Protein AF-A0A8S3TWX4-F1 (afdb_monomer_lite)

Secondary structure (DSSP, 8-state):
-HHHHHHHHHHHHHHHHS-HHHHHHHHH-TTTTTTTS-TTTHHHHHHHHHHHHHHS-S-S-----S--PPPPPPP--GGGTTSPPPPP---------SHHHHHHHHHHSPPPPTTS-HHHHHHHHTTTSHHHHHHHHHHHTS-SSSHHHHHHHHHHHHHS-GGGTT--HHHHHHHHHHHHH-GGGGS--S------------------SSTTSSSSS-----S---------------------------------PPPPPPPPPP------------------------HHHHHHHHHT-GGGTTS-HHHHHHHHHHHHHHHHHHHHHHHHHHHHHHS--HHHHHHHHHHHHHHHHHHHHHHHHHHHHHTTS-HHHHHHHHHHHHHTHHHHHHHHHHHHHHHHTT----TTS---HHHHHHHHTTS-HHHHHHHHHHHHHTTSS-HHHHHHHHHHHTSTTTT-----PPPHHHHHHHHHHHHHHHHHHHHH---HHHHHHHHHHHHHHHHH-------GGGHHHHHHHHTTTS-HHHHHHHHHHHHHHHHHHHHTT-GGGHHHHHHHHHHHHHHHHHHHHHHHH---------

Structure (mmCIF, N/CA/C/O backbone):
data_AF-A0A8S3TWX4-F1
#
_entry.id   AF-A0A8S3TWX4-F1
#
loop_
_atom_site.group_PDB
_atom_site.id
_atom_site.type_symbol
_atom_site.label_atom_id
_atom_site.label_alt_id
_atom_site.label_comp_id
_atom_site.label_asym_id
_atom_site.label_entity_id
_atom_site.label_seq_id
_atom_site.pdbx_PDB_ins_code
_atom_site.Cartn_x
_atom_site.Cartn_y
_atom_site.Cartn_z
_atom_site.occupancy
_atom_site.B_iso_or_equiv
_atom_site.auth_seq_id
_atom_site.auth_comp_id
_atom_site.auth_asym_id
_atom_site.auth_atom_id
_atom_site.pdbx_PDB_model_num
ATOM 1 N N . MET A 1 1 ? 26.921 -7.454 -1.285 1.00 64.31 1 MET A N 1
ATOM 2 C CA . MET A 1 1 ? 25.945 -7.709 -2.369 1.00 64.31 1 MET A CA 1
ATOM 3 C C . MET A 1 1 ? 26.115 -9.098 -2.990 1.00 64.31 1 MET A C 1
ATOM 5 O O . MET A 1 1 ? 25.226 -9.909 -2.801 1.00 64.31 1 MET A O 1
ATOM 9 N N . ILE A 1 2 ? 27.253 -9.434 -3.618 1.00 76.00 2 ILE A N 1
ATOM 10 C CA . ILE A 1 2 ? 27.456 -10.735 -4.304 1.00 76.00 2 ILE A CA 1
ATOM 11 C C . ILE A 1 2 ? 27.263 -11.955 -3.381 1.00 76.00 2 ILE A C 1
ATOM 13 O O . ILE A 1 2 ? 26.560 -12.885 -3.750 1.00 76.00 2 ILE A O 1
ATOM 17 N N . LYS A 1 3 ? 27.804 -11.935 -2.152 1.00 79.62 3 LYS A N 1
ATOM 18 C CA . LYS A 1 3 ? 27.608 -13.030 -1.176 1.00 79.62 3 LYS A CA 1
ATOM 19 C C . LYS A 1 3 ? 26.137 -13.237 -0.788 1.00 79.62 3 LYS A C 1
ATOM 21 O O . LYS A 1 3 ? 25.686 -14.365 -0.680 1.00 79.62 3 LYS A O 1
ATOM 26 N N . SER A 1 4 ? 25.390 -12.144 -0.623 1.00 77.25 4 SER A N 1
ATOM 27 C CA . SER A 1 4 ? 23.958 -12.186 -0.295 1.00 77.25 4 SER A CA 1
ATOM 28 C C . SER A 1 4 ? 23.115 -12.637 -1.491 1.00 77.25 4 SER A C 1
ATOM 30 O O . SER A 1 4 ? 22.175 -13.402 -1.311 1.00 77.25 4 SER A O 1
ATOM 32 N N . LEU A 1 5 ? 23.491 -12.238 -2.713 1.00 79.31 5 LEU A N 1
ATOM 33 C CA . LEU A 1 5 ? 22.864 -12.734 -3.938 1.00 79.31 5 LEU A CA 1
ATOM 34 C C . LEU A 1 5 ? 23.096 -14.239 -4.106 1.00 79.31 5 LEU A C 1
ATOM 36 O O . LEU A 1 5 ? 22.142 -14.959 -4.365 1.00 79.31 5 LEU A O 1
ATOM 40 N N . LYS A 1 6 ? 24.332 -14.707 -3.898 1.00 83.31 6 LYS A N 1
ATOM 41 C CA . LYS A 1 6 ? 24.676 -16.132 -3.932 1.00 83.31 6 LYS A CA 1
ATOM 42 C C . LYS A 1 6 ? 23.846 -16.925 -2.916 1.00 83.31 6 LYS A C 1
ATOM 44 O O . LYS A 1 6 ? 23.129 -17.828 -3.325 1.00 83.31 6 LYS A O 1
ATOM 49 N N . SER A 1 7 ? 23.833 -16.497 -1.649 1.00 85.00 7 SER A N 1
ATOM 50 C CA . SER A 1 7 ? 23.027 -17.131 -0.591 1.00 85.00 7 SER A CA 1
ATOM 51 C C . SER A 1 7 ? 21.537 -17.164 -0.944 1.00 85.00 7 SER A C 1
ATOM 53 O O . SER A 1 7 ? 20.891 -18.192 -0.811 1.00 85.00 7 SER A O 1
ATOM 55 N N . SER A 1 8 ? 20.983 -16.063 -1.466 1.00 84.75 8 SER A N 1
ATOM 56 C CA . SER A 1 8 ? 19.566 -16.007 -1.842 1.00 84.75 8 SER A CA 1
ATOM 57 C C . SER A 1 8 ? 19.223 -16.859 -3.067 1.00 84.75 8 SER A C 1
ATOM 59 O O . SER A 1 8 ? 18.065 -17.253 -3.205 1.00 84.75 8 SER A O 1
ATOM 61 N N . VAL A 1 9 ? 20.164 -17.068 -3.990 1.00 82.56 9 VAL A N 1
ATOM 62 C CA . VAL A 1 9 ? 19.986 -17.948 -5.153 1.00 82.56 9 VAL A CA 1
ATOM 63 C C . VAL A 1 9 ? 20.041 -19.402 -4.701 1.00 82.56 9 VAL A C 1
ATOM 65 O O . VAL A 1 9 ? 19.140 -20.162 -5.042 1.00 82.56 9 VAL A O 1
ATOM 68 N N . GLU A 1 10 ? 21.028 -19.758 -3.881 1.00 82.44 10 GLU A N 1
ATOM 69 C CA . GLU A 1 10 ? 21.164 -21.097 -3.303 1.00 82.44 10 GLU A CA 1
ATOM 70 C C . GLU A 1 10 ? 19.927 -21.451 -2.460 1.00 82.44 10 GLU A C 1
ATOM 72 O O . GLU A 1 10 ? 19.256 -22.430 -2.752 1.00 82.44 10 GLU A O 1
ATOM 77 N N . GLU A 1 11 ? 19.508 -20.605 -1.516 1.00 83.94 11 GLU A N 1
ATOM 78 C CA . GLU A 1 11 ? 18.344 -20.890 -0.659 1.00 83.94 11 GLU A CA 1
ATOM 79 C C . GLU A 1 11 ? 17.022 -21.053 -1.425 1.00 83.94 11 GLU A C 1
ATOM 81 O O . GLU A 1 11 ? 16.169 -21.843 -1.025 1.00 83.94 11 GLU A O 1
ATOM 86 N N . ARG A 1 12 ? 16.805 -20.283 -2.500 1.00 82.38 12 ARG A N 1
ATOM 87 C CA . ARG A 1 12 ? 15.494 -20.234 -3.176 1.00 82.38 12 ARG A CA 1
ATOM 88 C C . ARG A 1 12 ? 15.398 -21.117 -4.407 1.00 82.38 12 ARG A C 1
ATOM 90 O O . ARG A 1 12 ? 14.287 -21.522 -4.751 1.00 82.38 12 ARG A O 1
ATOM 97 N N . LEU A 1 13 ? 16.512 -21.337 -5.107 1.00 80.44 13 LEU A N 1
ATOM 98 C CA . LEU A 1 13 ? 16.521 -22.031 -6.393 1.00 80.44 13 LEU A CA 1
ATOM 99 C C . LEU A 1 13 ? 17.113 -23.437 -6.322 1.00 80.44 13 LEU A C 1
ATOM 101 O O . LEU A 1 13 ? 16.770 -24.251 -7.175 1.00 80.44 13 LEU A O 1
ATOM 105 N N . PHE A 1 14 ? 17.932 -23.750 -5.313 1.00 80.75 14 PHE A N 1
ATOM 106 C CA . PHE A 1 14 ? 18.550 -25.073 -5.193 1.00 80.75 14 PHE A CA 1
ATOM 107 C C . PHE A 1 14 ? 17.511 -26.195 -5.059 1.00 80.75 14 PHE A C 1
ATOM 109 O O . PHE A 1 14 ? 17.662 -27.239 -5.679 1.00 80.75 14 PHE A O 1
ATOM 116 N N . GLN A 1 15 ? 16.385 -25.935 -4.382 1.00 78.88 15 GLN A N 1
ATOM 117 C CA . GLN A 1 15 ? 15.264 -26.884 -4.289 1.00 78.88 15 GLN A CA 1
ATOM 118 C C . GLN A 1 15 ? 14.713 -27.338 -5.656 1.00 78.88 15 GLN A C 1
ATOM 120 O O . GLN A 1 15 ? 14.184 -28.436 -5.763 1.00 78.88 15 GLN A O 1
ATOM 125 N N . PHE A 1 16 ? 14.833 -26.518 -6.710 1.00 79.19 16 PHE A N 1
ATOM 126 C CA . PHE A 1 16 ? 14.371 -26.887 -8.055 1.00 79.19 16 PHE A CA 1
ATOM 127 C C . PHE A 1 16 ? 15.383 -27.750 -8.809 1.00 79.19 16 PHE A C 1
ATOM 129 O O . PHE A 1 16 ? 15.017 -28.388 -9.790 1.00 79.19 16 PHE A O 1
ATOM 136 N N . VAL A 1 17 ? 16.647 -27.763 -8.375 1.00 75.00 17 VAL A N 1
ATOM 137 C CA . VAL A 1 17 ? 17.697 -28.614 -8.954 1.00 75.00 17 VAL A CA 1
ATOM 138 C C . VAL A 1 17 ? 17.513 -30.068 -8.513 1.00 75.00 17 VAL A C 1
ATOM 140 O O . VAL A 1 17 ? 17.861 -30.975 -9.259 1.00 75.00 17 VAL A O 1
ATOM 143 N N . GLU A 1 18 ? 16.921 -30.288 -7.337 1.00 78.94 18 GLU A N 1
ATOM 144 C CA . GLU A 1 18 ? 16.629 -31.620 -6.787 1.00 78.94 18 GLU A CA 1
ATOM 145 C C . GLU A 1 18 ? 15.217 -32.125 -7.131 1.00 78.94 18 GLU A C 1
ATOM 147 O O . GLU A 1 18 ? 14.910 -33.302 -6.939 1.00 78.94 18 GLU A O 1
ATOM 152 N N . ASP A 1 19 ? 14.343 -31.255 -7.642 1.00 86.75 19 ASP A N 1
ATOM 153 C CA . ASP A 1 19 ? 12.970 -31.621 -7.971 1.00 86.75 19 ASP A CA 1
ATOM 154 C C . ASP A 1 19 ? 12.905 -32.440 -9.269 1.00 86.75 19 ASP A C 1
ATOM 156 O O . ASP A 1 19 ? 13.301 -32.008 -10.357 1.00 86.75 19 ASP A O 1
ATOM 160 N N . GLU A 1 20 ? 12.338 -33.639 -9.147 1.00 88.62 20 GLU A N 1
ATOM 161 C CA . GLU A 1 20 ? 12.202 -34.613 -10.223 1.00 88.62 20 GLU A CA 1
ATOM 162 C C . GLU A 1 20 ? 11.539 -34.045 -11.490 1.00 88.62 20 GLU A C 1
ATOM 164 O O . GLU A 1 20 ? 11.981 -34.343 -12.603 1.00 88.62 20 GLU A O 1
ATOM 169 N N . ALA A 1 21 ? 10.491 -33.227 -11.360 1.00 88.62 21 ALA A N 1
ATOM 170 C CA . ALA A 1 21 ? 9.773 -32.708 -12.518 1.00 88.62 21 ALA A CA 1
ATOM 171 C C . ALA A 1 21 ? 10.633 -31.728 -13.322 1.00 88.62 21 ALA A C 1
ATOM 173 O O . ALA A 1 21 ? 10.585 -31.739 -14.555 1.00 88.62 21 ALA A O 1
ATOM 174 N N . TYR A 1 22 ? 11.447 -30.921 -12.639 1.00 88.38 22 TYR A N 1
ATOM 175 C CA . TYR A 1 22 ? 12.374 -29.988 -13.276 1.00 88.38 22 TYR A CA 1
ATOM 176 C C . TYR A 1 22 ? 13.568 -30.708 -13.906 1.00 88.38 22 TYR A C 1
ATOM 178 O O . TYR A 1 22 ? 13.949 -30.358 -15.028 1.00 88.38 22 TYR A O 1
ATOM 186 N N . ILE A 1 23 ? 14.106 -31.739 -13.246 1.00 88.56 23 ILE A N 1
ATOM 187 C CA . ILE A 1 23 ? 15.168 -32.595 -13.798 1.00 88.56 23 ILE A CA 1
ATOM 188 C C . ILE A 1 23 ? 14.680 -33.258 -15.092 1.00 88.56 23 ILE A C 1
ATOM 190 O O . ILE A 1 23 ? 15.333 -33.151 -16.133 1.00 88.56 23 ILE A O 1
ATOM 194 N N . LEU A 1 24 ? 13.504 -33.892 -15.060 1.00 89.94 24 LEU A N 1
ATOM 195 C CA . LEU A 1 24 ? 12.928 -34.579 -16.218 1.00 89.94 24 LEU A CA 1
ATOM 196 C C . LEU A 1 24 ? 12.594 -33.604 -17.346 1.00 89.94 24 LEU A C 1
ATOM 198 O O . LEU A 1 24 ? 12.951 -33.871 -18.490 1.00 89.94 24 LEU A O 1
ATOM 202 N N . ALA A 1 25 ? 11.964 -32.464 -17.052 1.00 91.12 25 ALA A N 1
ATOM 203 C CA . ALA A 1 25 ? 11.643 -31.466 -18.071 1.00 91.12 25 ALA A CA 1
ATOM 204 C C . ALA A 1 25 ? 12.907 -30.894 -18.737 1.00 91.12 25 ALA A C 1
ATOM 206 O O . ALA A 1 25 ? 12.951 -30.774 -19.960 1.00 91.12 25 ALA A O 1
ATOM 207 N N . SER A 1 26 ? 13.949 -30.595 -17.957 1.00 89.56 26 SER A N 1
ATOM 208 C CA . SER A 1 26 ? 15.211 -30.048 -18.476 1.00 89.56 26 SER A CA 1
ATOM 209 C C . SER A 1 26 ? 15.987 -31.081 -19.297 1.00 89.56 26 SER A C 1
ATOM 211 O O . SER A 1 26 ? 16.529 -30.749 -20.351 1.00 89.56 26 SER A O 1
ATOM 213 N N . PHE A 1 27 ? 15.995 -32.345 -18.859 1.00 90.50 27 PHE A N 1
ATOM 214 C CA . PHE A 1 27 ? 16.607 -33.452 -19.596 1.00 90.50 27 PHE A CA 1
ATOM 215 C C . PHE A 1 27 ? 15.883 -33.755 -20.911 1.00 90.50 27 PHE A C 1
ATOM 217 O O . PHE A 1 27 ? 16.516 -33.926 -21.957 1.00 90.50 27 PHE A O 1
ATOM 224 N N . LEU A 1 28 ? 14.551 -33.824 -20.867 1.00 92.31 28 LEU A N 1
ATOM 225 C CA . LEU A 1 28 ? 13.703 -34.142 -22.016 1.00 92.31 28 LEU A CA 1
ATOM 226 C C . LEU A 1 28 ? 13.586 -32.971 -22.996 1.00 92.31 28 LEU A C 1
ATOM 228 O O . LEU A 1 28 ? 13.026 -33.143 -24.073 1.00 92.31 28 LEU A O 1
ATOM 232 N N . ASP A 1 29 ? 14.113 -31.790 -22.679 1.00 91.75 29 ASP A N 1
ATOM 233 C CA . ASP A 1 29 ? 14.240 -30.725 -23.662 1.00 91.75 29 ASP A CA 1
ATOM 234 C C . ASP A 1 29 ? 15.458 -30.992 -24.578 1.00 91.75 29 ASP A C 1
ATOM 236 O O . ASP A 1 29 ? 16.610 -30.886 -24.135 1.00 91.75 29 ASP A O 1
ATOM 240 N N . PRO A 1 30 ? 15.247 -31.285 -25.877 1.00 90.06 30 PRO A N 1
ATOM 241 C CA . PRO A 1 30 ? 16.315 -31.589 -26.827 1.00 90.06 30 PRO A CA 1
ATOM 242 C C . PRO A 1 30 ? 17.248 -30.402 -27.092 1.00 90.06 30 PRO A C 1
ATOM 244 O O . PRO A 1 30 ? 18.262 -30.580 -27.767 1.00 90.06 30 PRO A O 1
ATOM 247 N N . ARG A 1 31 ? 16.934 -29.194 -26.607 1.00 88.62 31 ARG A N 1
ATOM 248 C CA . ARG A 1 31 ? 17.830 -28.027 -26.658 1.00 88.62 31 ARG A CA 1
ATOM 249 C C . ARG A 1 31 ? 18.909 -28.078 -25.574 1.00 88.62 31 ARG A C 1
ATOM 251 O O . ARG A 1 31 ? 20.008 -27.557 -25.785 1.00 88.62 31 ARG A O 1
ATOM 258 N N . PHE A 1 32 ? 18.605 -28.703 -24.435 1.00 85.31 32 PHE A N 1
ATOM 259 C CA . PHE A 1 32 ? 19.453 -28.705 -23.244 1.00 85.31 32 PHE A CA 1
ATOM 260 C C . PHE A 1 32 ? 20.075 -30.075 -22.968 1.00 85.31 32 PHE A C 1
ATOM 262 O O . PHE A 1 32 ? 21.293 -30.153 -22.804 1.00 85.31 32 PHE A O 1
ATOM 269 N N . LYS A 1 33 ? 19.278 -31.150 -22.950 1.00 87.44 33 LYS A N 1
ATOM 270 C CA . LYS A 1 33 ? 19.715 -32.509 -22.580 1.00 87.44 33 LYS A CA 1
ATOM 271 C C . LYS A 1 33 ? 20.431 -32.527 -21.228 1.00 87.44 33 LYS A C 1
ATOM 273 O O . LYS A 1 33 ? 19.793 -32.333 -20.206 1.00 87.44 33 LYS A O 1
ATOM 278 N N . THR A 1 34 ? 21.749 -32.709 -21.208 1.00 83.12 34 THR A N 1
ATOM 279 C CA . THR A 1 34 ? 22.588 -32.670 -19.999 1.00 83.12 34 THR A CA 1
ATOM 280 C C . THR A 1 34 ? 23.433 -31.395 -19.888 1.00 83.12 34 THR A C 1
ATOM 282 O O . THR A 1 34 ? 24.119 -31.216 -18.890 1.00 83.12 34 THR A O 1
ATOM 285 N N . ARG A 1 35 ? 23.369 -30.464 -20.859 1.00 79.81 35 ARG A N 1
ATOM 286 C CA . ARG A 1 35 ? 24.205 -29.237 -20.907 1.00 79.81 35 ARG A CA 1
ATOM 287 C C . ARG A 1 35 ? 23.949 -28.251 -19.766 1.00 79.81 35 ARG A C 1
ATOM 289 O O . ARG A 1 35 ? 24.714 -27.307 -19.607 1.00 79.81 35 ARG A O 1
ATOM 296 N N . TRP A 1 36 ? 22.844 -28.409 -19.048 1.00 78.44 36 TRP A N 1
ATOM 297 C CA . TRP A 1 36 ? 22.476 -27.562 -17.916 1.00 78.44 36 TRP A CA 1
ATOM 298 C C . TRP A 1 36 ? 23.090 -28.037 -16.591 1.00 78.44 36 TRP A C 1
ATOM 300 O O . TRP A 1 36 ? 23.034 -27.298 -15.615 1.00 78.44 36 TRP A O 1
ATOM 310 N N . CYS A 1 37 ? 23.654 -29.248 -16.555 1.00 71.50 37 CYS A N 1
ATOM 311 C CA . CYS A 1 37 ? 24.110 -29.924 -15.347 1.00 71.50 37 CYS A CA 1
ATOM 312 C C . CYS A 1 37 ? 25.647 -29.984 -15.298 1.00 71.50 37 CYS A C 1
ATOM 314 O O . CYS A 1 37 ? 26.298 -30.167 -16.330 1.00 71.50 37 CYS A O 1
ATOM 316 N N . GLU A 1 38 ? 26.235 -29.828 -14.111 1.00 68.94 38 GLU A N 1
ATOM 317 C CA . GLU A 1 38 ? 27.675 -30.016 -13.904 1.00 68.94 38 GLU A CA 1
ATOM 318 C C . GLU A 1 38 ? 28.035 -31.510 -13.943 1.00 68.94 38 GLU A C 1
ATOM 320 O O . GLU A 1 38 ? 27.224 -32.360 -13.579 1.00 68.94 38 GLU A O 1
ATOM 325 N N . THR A 1 39 ? 29.259 -31.849 -14.364 1.00 64.44 39 THR A N 1
ATOM 326 C CA . THR A 1 39 ? 29.692 -33.239 -14.619 1.00 64.44 39 THR A CA 1
ATOM 327 C C . THR A 1 39 ? 29.424 -34.198 -13.451 1.00 64.44 39 THR A C 1
ATOM 329 O O . THR A 1 39 ? 29.105 -35.359 -13.683 1.00 64.44 39 THR A O 1
ATOM 332 N N . GLU A 1 40 ? 29.502 -33.719 -12.207 1.00 64.38 40 GLU A N 1
ATOM 333 C CA . GLU A 1 40 ? 29.302 -34.515 -10.985 1.00 64.38 40 GLU A CA 1
ATOM 334 C C . GLU A 1 40 ? 27.826 -34.857 -10.696 1.00 64.38 40 GLU A C 1
ATOM 336 O O . GLU A 1 40 ? 27.537 -35.812 -9.977 1.00 64.38 40 GLU A O 1
ATOM 341 N N . GLN A 1 41 ? 26.879 -34.109 -11.268 1.00 70.50 41 GLN A N 1
ATOM 342 C CA . GLN A 1 41 ? 25.436 -34.256 -11.032 1.00 70.50 41 GLN A CA 1
ATOM 343 C C . GLN A 1 41 ? 24.711 -34.997 -12.170 1.00 70.50 41 GLN A C 1
ATOM 345 O O . GLN A 1 41 ? 23.561 -35.422 -12.010 1.00 70.50 41 GLN A O 1
ATOM 350 N N . ILE A 1 42 ? 25.381 -35.198 -13.311 1.00 77.25 42 ILE A N 1
ATOM 351 C CA . ILE A 1 42 ? 24.811 -35.874 -14.486 1.00 77.25 42 ILE A CA 1
ATOM 352 C C . ILE A 1 42 ? 24.362 -37.296 -14.133 1.00 77.25 42 ILE A C 1
ATOM 354 O O . ILE A 1 42 ? 23.261 -37.692 -14.512 1.00 77.25 42 ILE A O 1
ATOM 358 N N . ASP A 1 43 ? 25.157 -38.047 -13.369 1.00 77.88 43 ASP A N 1
ATOM 359 C CA . ASP A 1 43 ? 24.833 -39.434 -13.013 1.00 77.88 43 ASP A CA 1
ATOM 360 C C . ASP A 1 43 ? 23.557 -39.543 -12.167 1.00 77.88 43 ASP A C 1
ATOM 362 O O . ASP A 1 43 ? 22.741 -40.443 -12.382 1.00 77.88 43 ASP A O 1
ATOM 366 N N . GLN A 1 44 ? 23.339 -38.589 -11.257 1.00 79.75 44 GLN A N 1
ATOM 367 C CA . GLN A 1 44 ? 22.122 -38.517 -10.446 1.00 79.75 44 GLN A CA 1
ATOM 368 C C . GLN A 1 44 ? 20.901 -38.199 -11.318 1.00 79.75 44 GLN A C 1
ATOM 370 O O . GLN A 1 44 ? 19.876 -38.875 -11.221 1.00 79.75 44 GLN A O 1
ATOM 375 N N . CYS A 1 45 ? 21.029 -37.240 -12.240 1.00 81.12 45 CYS A N 1
ATOM 376 C CA . CYS A 1 45 ?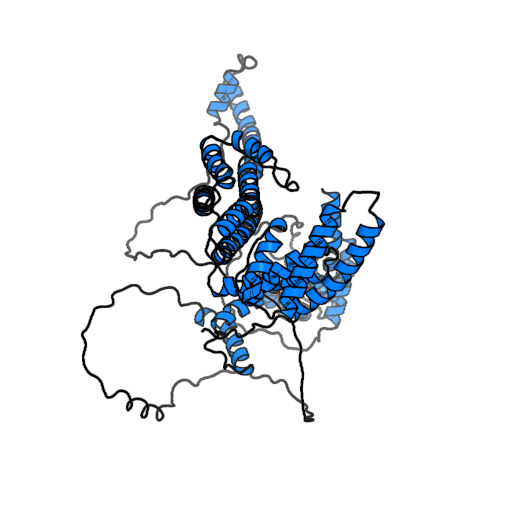 19.961 -36.896 -13.180 1.00 81.12 45 CYS A CA 1
ATOM 377 C C . CYS A 1 45 ? 19.601 -38.080 -14.091 1.00 81.12 45 CYS A C 1
ATOM 379 O O . CYS A 1 45 ? 18.425 -38.384 -14.298 1.00 81.12 45 CYS A O 1
ATOM 381 N N . LEU A 1 46 ? 20.609 -38.787 -14.611 1.00 83.25 46 LEU A N 1
ATOM 382 C CA . LEU A 1 46 ? 20.407 -39.972 -15.444 1.00 83.25 46 LEU A CA 1
ATOM 383 C C . LEU A 1 46 ? 19.749 -41.115 -14.663 1.00 83.25 46 LEU A C 1
ATOM 385 O O . LEU A 1 46 ? 18.951 -41.850 -15.243 1.00 83.25 46 LEU A O 1
ATOM 389 N N . ALA A 1 47 ? 20.042 -41.268 -13.370 1.00 84.94 47 ALA A N 1
ATOM 390 C CA . ALA A 1 47 ? 19.386 -42.263 -12.526 1.00 84.94 47 ALA A CA 1
ATOM 391 C C . ALA A 1 47 ? 17.878 -41.988 -12.384 1.00 84.94 47 ALA A C 1
ATOM 393 O O . ALA A 1 47 ? 17.082 -42.904 -12.594 1.00 84.94 47 ALA A O 1
ATOM 394 N N . VAL A 1 48 ? 17.485 -40.733 -12.129 1.00 87.00 48 VAL A N 1
ATOM 395 C CA . VAL A 1 48 ? 16.069 -40.311 -12.049 1.00 87.00 48 VAL A CA 1
ATOM 396 C C . VAL A 1 48 ? 15.341 -40.567 -13.373 1.00 87.00 48 VAL A C 1
ATOM 398 O O . VAL A 1 48 ? 14.259 -41.156 -13.399 1.00 87.00 48 VAL A O 1
ATOM 401 N N . VAL A 1 49 ? 15.959 -40.196 -14.500 1.00 85.94 49 VAL A N 1
ATOM 402 C CA . VAL A 1 49 ? 15.382 -40.430 -15.834 1.00 85.94 49 VAL A CA 1
ATOM 403 C C . VAL A 1 49 ? 15.216 -41.925 -16.108 1.00 85.94 49 VAL A C 1
ATOM 405 O O . VAL A 1 49 ? 14.156 -42.340 -16.578 1.00 85.94 49 VAL A O 1
ATOM 408 N N . LYS A 1 50 ? 16.232 -42.746 -15.814 1.00 87.31 50 LYS A N 1
ATOM 409 C CA . LYS A 1 50 ? 16.180 -44.204 -16.020 1.00 87.31 50 LYS A CA 1
ATOM 410 C C . LYS A 1 50 ? 15.094 -44.861 -15.178 1.00 87.31 50 LYS A C 1
ATOM 412 O O . LYS A 1 50 ? 14.372 -45.710 -15.704 1.00 87.31 50 LYS A O 1
ATOM 417 N N . ASP A 1 51 ? 14.965 -44.463 -13.914 1.00 88.38 51 ASP A N 1
ATOM 418 C CA . ASP A 1 51 ? 13.909 -44.959 -13.033 1.00 88.38 51 ASP A CA 1
ATOM 419 C C . ASP A 1 51 ? 12.528 -44.664 -13.633 1.00 88.38 51 ASP A C 1
ATOM 421 O O . ASP A 1 51 ? 11.744 -45.589 -13.872 1.00 88.38 51 ASP A O 1
ATOM 425 N N . LYS A 1 52 ? 12.269 -43.415 -14.036 1.00 88.56 52 LYS A N 1
ATOM 426 C CA . LYS A 1 52 ? 10.996 -43.056 -14.678 1.00 88.56 52 LYS A CA 1
ATOM 427 C C . LYS A 1 52 ? 10.761 -43.743 -16.009 1.00 88.56 52 LYS A C 1
ATOM 429 O O . LYS A 1 52 ? 9.641 -44.169 -16.278 1.00 88.56 52 LYS A O 1
ATOM 434 N N . LEU A 1 53 ? 11.793 -43.906 -16.828 1.00 85.81 53 LEU A N 1
ATOM 435 C CA . LEU A 1 53 ? 11.689 -44.574 -18.125 1.00 85.81 53 LEU A CA 1
ATOM 436 C C . LEU A 1 53 ? 11.377 -46.074 -17.983 1.00 85.81 53 LEU A C 1
ATOM 438 O O . LEU A 1 53 ? 10.711 -46.655 -18.846 1.00 85.81 53 LEU A O 1
ATOM 442 N N . SER A 1 54 ? 11.818 -46.699 -16.887 1.00 84.75 54 SER A N 1
ATOM 443 C CA . SER A 1 54 ? 11.504 -48.096 -16.565 1.00 84.75 54 SER A CA 1
ATOM 444 C C . SER A 1 54 ? 10.030 -48.305 -16.196 1.00 84.75 54 SER A C 1
ATOM 446 O O . SER A 1 54 ? 9.471 -49.365 -16.476 1.00 84.75 54 SER A O 1
ATOM 448 N N . GLN A 1 55 ? 9.387 -47.270 -15.648 1.00 85.00 55 GLN A N 1
ATOM 449 C CA . GLN A 1 55 ? 7.980 -47.273 -15.237 1.00 85.00 55 GLN A CA 1
ATOM 450 C C . GLN A 1 55 ? 7.014 -47.021 -16.410 1.00 85.00 55 GLN A C 1
ATOM 452 O O . GLN A 1 55 ? 5.810 -47.237 -16.268 1.00 85.00 55 GLN A O 1
ATOM 457 N N . VAL A 1 56 ? 7.512 -46.597 -17.581 1.00 82.62 56 VAL A N 1
ATOM 458 C CA . VAL A 1 56 ? 6.688 -46.372 -18.781 1.00 82.62 56 VAL A CA 1
ATOM 459 C C . VAL A 1 56 ? 6.397 -47.705 -19.489 1.00 82.62 56 VAL A C 1
ATOM 461 O O . VAL A 1 56 ? 7.329 -48.358 -19.971 1.00 82.62 56 VAL A O 1
ATOM 464 N N . PRO A 1 57 ? 5.120 -48.109 -19.640 1.00 75.44 57 PRO A N 1
ATOM 465 C CA . PRO A 1 57 ? 4.768 -49.340 -20.340 1.00 75.44 57 PRO A CA 1
ATOM 466 C C . PRO A 1 57 ? 5.180 -49.299 -21.819 1.00 75.44 57 PRO A C 1
ATOM 468 O O . PRO A 1 57 ? 4.864 -48.353 -22.547 1.00 75.44 57 PRO A O 1
ATOM 471 N N . THR A 1 58 ? 5.828 -50.371 -22.288 1.00 59.12 58 THR A N 1
ATOM 472 C CA . THR A 1 58 ? 6.252 -50.542 -23.695 1.00 59.12 58 THR A CA 1
ATOM 473 C C . THR A 1 58 ? 5.063 -50.586 -24.665 1.00 59.12 58 THR A C 1
ATOM 475 O O . THR A 1 58 ? 5.204 -50.261 -25.838 1.00 59.12 58 THR A O 1
ATOM 478 N N . SER A 1 59 ? 3.876 -50.962 -24.184 1.00 54.59 59 SER A N 1
ATOM 479 C CA . SER A 1 59 ? 2.677 -51.190 -24.990 1.00 54.59 59 SER A CA 1
ATOM 480 C C . SER A 1 59 ? 1.632 -50.087 -24.791 1.00 54.59 59 SER A C 1
ATOM 482 O O . SER A 1 59 ? 0.778 -50.182 -23.912 1.00 54.59 59 SER A O 1
ATOM 484 N N . SER A 1 60 ? 1.685 -49.043 -25.614 1.00 42.03 60 SER A N 1
ATOM 485 C CA . SER A 1 60 ? 0.498 -48.272 -26.018 1.00 42.03 60 SER A CA 1
ATOM 486 C C . SER A 1 60 ? 0.855 -47.402 -27.220 1.00 42.03 60 SER A C 1
ATOM 488 O O . SER A 1 60 ? 1.952 -46.837 -27.252 1.00 42.03 60 SER A O 1
ATOM 490 N N . GLU A 1 61 ? -0.037 -47.385 -28.211 1.00 44.91 61 GLU A N 1
ATOM 491 C CA . GLU A 1 61 ? 0.125 -46.765 -29.530 1.00 44.91 61 GLU A CA 1
ATOM 492 C C . GL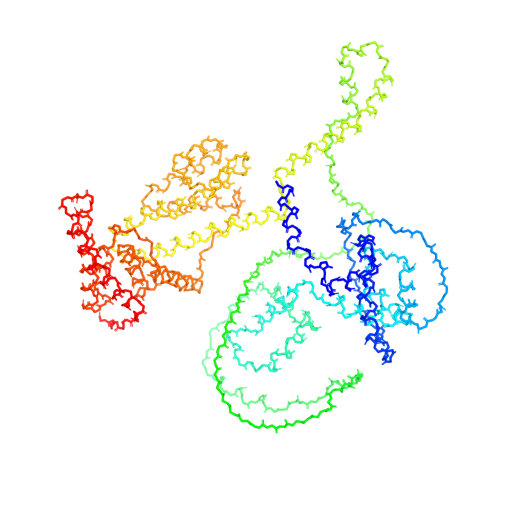U A 1 61 ? 0.663 -45.322 -29.474 1.00 44.91 61 GLU A C 1
ATOM 494 O O . GLU A 1 61 ? 0.389 -44.591 -28.515 1.00 44.91 61 GLU A O 1
ATOM 499 N N . PRO A 1 62 ? 1.441 -44.895 -30.487 1.00 46.88 62 PRO A N 1
ATOM 500 C CA . PRO A 1 62 ? 1.927 -43.526 -30.572 1.00 46.88 62 PRO A CA 1
ATOM 501 C C . PRO A 1 62 ? 0.742 -42.558 -30.740 1.00 46.88 62 PRO A C 1
ATOM 503 O O . PRO A 1 62 ? -0.117 -42.793 -31.590 1.00 46.88 62 PRO A O 1
ATOM 506 N N . PRO A 1 63 ? 0.685 -41.441 -29.994 1.00 44.88 63 PRO A N 1
ATOM 507 C CA . PRO A 1 63 ? -0.298 -40.400 -30.247 1.00 44.88 63 PRO A CA 1
ATOM 508 C C . PRO A 1 63 ? 0.143 -39.627 -31.496 1.00 44.88 63 PRO A C 1
ATOM 510 O O . PRO A 1 63 ? 0.941 -38.696 -31.404 1.00 44.88 63 PRO A O 1
ATOM 513 N N . CYS A 1 64 ? -0.313 -40.031 -32.682 1.00 36.03 64 CYS A N 1
ATOM 514 C CA . CYS A 1 64 ? -0.027 -39.295 -33.913 1.00 36.03 64 CYS A CA 1
ATOM 515 C C . CYS A 1 64 ? -1.311 -39.041 -34.710 1.00 36.03 64 CYS A C 1
ATOM 517 O O . CYS A 1 64 ? -1.670 -39.813 -35.594 1.00 36.03 64 CYS A O 1
ATOM 519 N N . ASP A 1 65 ? -1.980 -37.929 -34.394 1.00 40.38 65 ASP A N 1
ATOM 520 C CA . ASP A 1 65 ? -2.925 -37.279 -35.305 1.00 40.38 65 ASP A CA 1
ATOM 521 C C . ASP A 1 65 ? -2.147 -36.354 -36.254 1.00 40.38 65 ASP A C 1
ATOM 523 O O . ASP A 1 65 ? -1.393 -35.482 -35.818 1.00 40.38 65 ASP A O 1
ATOM 527 N N . GLN A 1 66 ? -2.336 -36.533 -37.564 1.00 40.75 66 GLN A N 1
ATOM 528 C CA . GLN A 1 66 ? -1.555 -35.877 -38.627 1.00 40.75 66 GLN A CA 1
ATOM 529 C C . GLN A 1 66 ? -1.937 -34.414 -38.924 1.00 40.75 66 GLN A C 1
ATOM 531 O O . GLN A 1 66 ? -1.510 -33.868 -39.937 1.00 40.75 66 GLN A O 1
ATOM 536 N N . ASN A 1 67 ? -2.705 -33.737 -38.067 1.00 41.72 67 ASN A N 1
ATOM 537 C CA . ASN A 1 67 ? -3.147 -32.366 -38.333 1.00 41.72 67 ASN A CA 1
ATOM 538 C C . ASN A 1 67 ? -2.770 -31.424 -37.187 1.00 41.72 67 ASN A C 1
ATOM 540 O O . ASN A 1 67 ? -3.441 -31.383 -36.158 1.00 41.72 67 ASN A O 1
ATOM 544 N N . SER A 1 68 ? -1.722 -30.618 -37.389 1.00 39.91 68 SER A N 1
ATOM 545 C CA . SER A 1 68 ? -1.360 -29.515 -36.489 1.00 39.91 68 SER A CA 1
ATOM 546 C C . SER A 1 68 ? -1.388 -28.159 -37.218 1.00 39.91 68 SER A C 1
ATOM 548 O O . SER A 1 68 ? -0.963 -28.061 -38.371 1.00 39.91 68 SER A O 1
ATOM 550 N N . PRO A 1 69 ? -1.909 -27.093 -36.578 1.00 34.78 69 PRO A N 1
ATOM 551 C CA . PRO A 1 69 ? -1.868 -25.739 -37.121 1.00 34.78 69 PRO A CA 1
ATOM 552 C C . PRO A 1 69 ? -0.452 -25.130 -37.020 1.00 34.78 69 PRO A C 1
ATOM 554 O O . PRO A 1 69 ? 0.335 -25.533 -36.162 1.00 34.78 69 PRO A O 1
ATOM 557 N N . PRO A 1 70 ? -0.110 -24.133 -37.862 1.00 33.38 70 PRO A N 1
ATOM 558 C CA . PRO A 1 70 ? 1.246 -23.592 -37.947 1.00 33.38 70 PRO A CA 1
ATOM 559 C C . PRO A 1 70 ? 1.670 -22.863 -36.663 1.00 33.38 70 PRO A C 1
ATOM 561 O O . PRO A 1 70 ? 0.968 -21.981 -36.159 1.00 33.38 70 PRO A O 1
ATOM 564 N N . CYS A 1 71 ? 2.861 -23.201 -36.162 1.00 37.03 71 CYS A N 1
ATOM 565 C CA . CYS A 1 71 ? 3.465 -22.563 -34.995 1.00 37.03 71 CYS A CA 1
ATOM 566 C C . CYS A 1 71 ? 4.025 -21.175 -35.367 1.00 37.03 71 CYS A C 1
ATOM 568 O O . CYS A 1 71 ? 4.700 -21.001 -36.385 1.00 37.03 71 CYS A O 1
ATOM 570 N N . LYS A 1 72 ? 3.728 -20.153 -34.554 1.00 36.59 72 LYS A N 1
ATOM 571 C CA . LYS A 1 72 ? 4.232 -18.785 -34.759 1.00 36.59 72 LYS A CA 1
ATOM 572 C C . LYS A 1 72 ? 5.712 -18.729 -34.376 1.00 36.59 72 LYS A C 1
ATOM 574 O O . LYS A 1 72 ? 6.066 -19.129 -33.274 1.00 36.59 72 LYS A O 1
ATOM 579 N N . ARG A 1 73 ? 6.554 -18.194 -35.271 1.00 37.00 73 ARG A N 1
ATOM 580 C CA . ARG A 1 73 ? 8.003 -18.013 -35.055 1.00 37.00 73 ARG A CA 1
ATOM 581 C C . ARG A 1 73 ? 8.281 -17.331 -33.708 1.00 37.00 73 ARG A C 1
ATOM 583 O O . ARG A 1 73 ? 7.812 -16.213 -33.480 1.00 37.00 73 ARG A O 1
ATOM 590 N N . ALA A 1 74 ? 9.059 -17.993 -32.853 1.00 45.94 74 ALA A N 1
ATOM 591 C CA . ALA A 1 74 ? 9.643 -17.378 -31.670 1.00 45.94 74 ALA A CA 1
ATOM 592 C C . ALA A 1 74 ? 10.677 -16.327 -32.105 1.00 45.94 74 ALA A C 1
ATOM 594 O O . ALA A 1 74 ? 11.406 -16.519 -33.079 1.00 45.94 74 ALA A O 1
ATOM 595 N N . LYS A 1 75 ? 10.697 -15.183 -31.418 1.00 42.91 75 LYS A N 1
ATOM 596 C CA . LYS A 1 75 ? 11.747 -14.173 -31.592 1.00 42.91 75 LYS A CA 1
ATOM 597 C C . LYS A 1 75 ? 13.023 -14.705 -30.932 1.00 42.91 75 LYS A C 1
ATOM 599 O O . LYS A 1 75 ? 12.929 -15.358 -29.901 1.00 42.91 75 LYS A O 1
ATOM 604 N N . ASN A 1 76 ? 14.179 -14.445 -31.542 1.00 43.44 76 ASN A N 1
ATOM 605 C CA . ASN A 1 76 ? 15.484 -14.817 -30.992 1.00 43.44 76 ASN A CA 1
ATOM 606 C C . ASN A 1 76 ? 15.667 -14.175 -29.611 1.00 43.44 76 ASN A C 1
ATOM 608 O O . ASN A 1 76 ? 15.898 -12.970 -29.532 1.00 43.44 76 ASN A O 1
ATOM 612 N N . ASP A 1 77 ? 15.571 -14.979 -28.555 1.00 49.69 77 ASP A N 1
ATOM 613 C CA . ASP A 1 77 ? 15.877 -14.563 -27.192 1.00 49.69 77 ASP A CA 1
ATOM 614 C C . ASP A 1 77 ? 17.298 -15.027 -26.840 1.00 49.69 77 ASP A C 1
ATOM 616 O O . ASP A 1 77 ? 17.582 -16.220 -26.747 1.00 49.69 77 ASP A O 1
ATOM 620 N N . ASP A 1 78 ? 18.187 -14.059 -26.618 1.00 59.31 78 ASP A N 1
ATOM 621 C CA . ASP A 1 78 ? 19.597 -14.210 -26.210 1.00 59.31 78 ASP A CA 1
ATOM 622 C C . ASP A 1 78 ? 19.752 -14.686 -24.743 1.00 59.31 78 ASP A C 1
ATOM 624 O O . ASP A 1 78 ? 20.768 -14.470 -24.091 1.00 59.31 78 ASP A O 1
ATOM 628 N N . LEU A 1 79 ? 18.713 -15.310 -24.173 1.00 60.38 79 LEU A N 1
ATOM 629 C CA . LEU A 1 79 ? 18.640 -15.652 -22.747 1.00 60.38 79 LEU A CA 1
ATOM 630 C C . LEU A 1 79 ? 19.583 -16.804 -22.358 1.00 60.38 79 LEU A C 1
ATOM 632 O O . LEU A 1 79 ? 19.990 -16.897 -21.204 1.00 60.38 79 LEU A O 1
ATOM 636 N N . PHE A 1 80 ? 19.938 -17.671 -23.310 1.00 65.44 80 PHE A N 1
ATOM 637 C CA . PHE A 1 80 ? 20.715 -18.896 -23.073 1.00 65.44 80 PHE A CA 1
ATOM 638 C C . PHE A 1 80 ? 22.083 -18.906 -23.771 1.00 65.44 80 PHE A C 1
ATOM 640 O O . PHE A 1 80 ? 22.679 -19.970 -23.944 1.00 65.44 80 PHE A O 1
ATOM 647 N N . SER A 1 81 ? 22.615 -17.744 -24.164 1.00 63.38 81 SER A N 1
ATOM 648 C CA . SER A 1 81 ? 23.937 -17.639 -24.809 1.00 63.38 81 SER A CA 1
ATOM 649 C C . SER A 1 81 ? 25.108 -18.055 -23.913 1.00 63.38 81 SER A C 1
ATOM 651 O O . SER A 1 81 ? 26.200 -18.308 -24.414 1.00 63.38 81 SER A O 1
ATOM 653 N N . PHE A 1 82 ? 24.878 -18.205 -22.606 1.00 68.62 82 PHE A N 1
ATOM 654 C CA . PHE A 1 82 ? 25.853 -18.756 -21.665 1.00 68.62 82 PHE A CA 1
ATOM 655 C C . PHE A 1 82 ? 26.028 -20.283 -21.776 1.00 68.62 82 PHE A C 1
ATOM 657 O O . PHE A 1 82 ? 26.966 -20.826 -21.196 1.00 68.62 82 PHE A O 1
ATOM 664 N N . MET A 1 83 ? 25.142 -20.998 -22.483 1.00 64.88 83 MET A N 1
ATOM 665 C CA . MET A 1 83 ? 25.218 -22.459 -22.570 1.00 64.88 83 MET A CA 1
ATOM 666 C C . MET A 1 83 ? 26.277 -22.928 -23.589 1.00 64.88 83 MET A C 1
ATOM 668 O O . MET A 1 83 ? 26.303 -22.418 -24.712 1.00 64.88 83 MET A O 1
ATOM 672 N N . PRO A 1 84 ? 27.090 -23.961 -23.279 1.00 61.53 84 PRO A N 1
ATOM 673 C CA . PRO A 1 84 ? 28.192 -24.418 -24.141 1.00 61.53 84 PRO A CA 1
ATOM 674 C C . PRO A 1 84 ? 27.729 -24.804 -25.551 1.00 61.53 84 PRO A C 1
ATOM 676 O O . PRO A 1 84 ? 26.769 -25.556 -25.660 1.00 61.53 84 PRO A O 1
ATOM 679 N N . ALA A 1 85 ? 28.374 -24.330 -26.622 1.00 56.62 85 ALA A N 1
ATOM 680 C CA . ALA A 1 85 ? 27.941 -24.570 -28.008 1.00 56.62 85 ALA A CA 1
ATOM 681 C C . ALA A 1 85 ? 27.810 -26.075 -28.369 1.00 56.62 85 ALA A C 1
ATOM 683 O O . ALA A 1 85 ? 28.575 -26.898 -27.859 1.00 56.62 85 ALA A O 1
ATOM 684 N N . PRO A 1 86 ? 26.859 -26.462 -29.248 1.00 54.62 86 PRO A N 1
ATOM 685 C CA . PRO A 1 86 ? 26.687 -27.855 -29.658 1.00 54.62 86 PRO A CA 1
ATOM 686 C C . PRO A 1 86 ? 27.936 -28.379 -30.387 1.00 54.62 86 PRO A C 1
ATOM 688 O O . PRO A 1 86 ? 28.449 -27.737 -31.301 1.00 54.62 86 PRO A O 1
ATOM 691 N N . SER A 1 87 ? 28.423 -29.551 -29.974 1.00 44.94 87 SER A N 1
ATOM 692 C CA . SER A 1 87 ? 29.550 -30.242 -30.616 1.00 44.94 87 SER A CA 1
ATOM 693 C C . SER A 1 87 ? 29.097 -31.062 -31.837 1.00 44.94 87 SER A C 1
ATOM 695 O O . SER A 1 87 ? 27.936 -31.441 -31.947 1.00 44.94 87 SER A O 1
ATOM 697 N N . VAL A 1 88 ? 30.030 -31.279 -32.768 1.00 39.84 88 VAL A N 1
ATOM 698 C CA . VAL A 1 88 ? 29.854 -31.720 -34.168 1.00 39.84 88 VAL A CA 1
ATOM 699 C C . VAL A 1 88 ? 29.175 -33.093 -34.348 1.00 39.84 88 VAL A C 1
ATOM 701 O O . VAL A 1 88 ? 29.416 -34.032 -33.595 1.00 39.84 88 VAL A O 1
ATOM 704 N N . GLU A 1 89 ? 28.381 -33.193 -35.425 1.00 33.56 89 GLU A N 1
ATOM 705 C CA . GLU A 1 89 ? 27.619 -34.354 -35.917 1.00 33.56 89 GLU A CA 1
ATOM 706 C C . GLU A 1 89 ? 28.365 -35.704 -35.911 1.00 33.56 89 GLU A C 1
ATOM 708 O O . GLU A 1 89 ? 29.449 -35.846 -36.481 1.00 33.56 89 GLU A O 1
ATOM 713 N N . ARG A 1 90 ? 27.700 -36.754 -35.407 1.00 33.91 90 ARG A N 1
ATOM 714 C CA . ARG A 1 90 ? 27.973 -38.154 -35.776 1.00 33.91 90 ARG A CA 1
ATOM 715 C C . ARG A 1 90 ? 26.658 -38.861 -36.107 1.00 33.91 90 ARG A C 1
ATOM 717 O O . ARG A 1 90 ? 25.822 -39.058 -35.238 1.00 33.91 90 ARG A O 1
ATOM 724 N N . LYS A 1 91 ? 26.474 -39.256 -37.370 1.00 33.53 91 LYS A N 1
ATOM 725 C CA . LYS A 1 91 ? 25.328 -40.075 -37.806 1.00 33.53 91 LYS A CA 1
ATOM 726 C C . LYS A 1 91 ? 25.579 -41.552 -37.485 1.00 33.53 91 LYS A C 1
ATOM 728 O O . LYS A 1 91 ? 26.602 -42.086 -37.914 1.00 33.53 91 LYS A O 1
ATOM 733 N N . ARG A 1 92 ? 24.634 -42.231 -36.824 1.00 41.50 92 ARG A N 1
ATOM 734 C CA . ARG A 1 92 ? 24.524 -43.704 -36.803 1.00 41.50 92 ARG A CA 1
ATOM 735 C C . ARG A 1 92 ? 23.063 -44.170 -36.848 1.00 41.50 92 ARG A C 1
ATOM 737 O O . ARG A 1 92 ? 22.159 -43.440 -36.465 1.00 41.50 92 ARG A O 1
ATOM 744 N N . ASN A 1 93 ? 22.885 -45.375 -37.391 1.00 38.88 93 ASN A N 1
ATOM 745 C CA . ASN A 1 93 ? 21.610 -46.037 -37.690 1.00 38.88 93 ASN A CA 1
ATOM 746 C C . ASN A 1 93 ? 21.011 -46.740 -36.450 1.00 38.88 93 ASN A C 1
ATOM 748 O O . ASN A 1 93 ? 21.776 -47.122 -35.566 1.00 38.88 93 ASN A O 1
ATOM 752 N N . PRO A 1 94 ? 19.679 -46.954 -36.398 1.00 43.88 94 PRO A N 1
ATOM 753 C CA . PRO A 1 94 ? 18.978 -47.398 -35.193 1.00 43.88 94 PRO A CA 1
ATOM 754 C C . PRO A 1 94 ? 19.101 -48.907 -34.955 1.00 43.88 94 PRO A C 1
ATOM 756 O O . PRO A 1 94 ? 18.879 -49.708 -35.866 1.00 43.88 94 PRO A O 1
ATOM 759 N N . SER A 1 95 ? 19.365 -49.306 -33.710 1.00 37.84 95 SER A N 1
ATOM 760 C CA . SER A 1 95 ? 19.189 -50.692 -33.263 1.00 37.84 95 SER A CA 1
ATOM 761 C C . SER A 1 95 ? 19.008 -50.781 -31.745 1.00 37.84 95 SER A C 1
ATOM 763 O O . SER A 1 95 ? 19.933 -50.457 -31.012 1.00 37.84 95 SER A O 1
ATOM 765 N N . GLY A 1 96 ? 17.861 -51.321 -31.307 1.00 44.06 96 GLY A N 1
ATOM 766 C CA . GLY A 1 96 ? 17.643 -51.856 -29.954 1.00 44.06 96 GLY A CA 1
ATOM 767 C C . GLY A 1 96 ? 16.549 -51.160 -29.133 1.00 44.06 96 GLY A C 1
ATOM 768 O O . GLY A 1 96 ? 16.744 -50.075 -28.613 1.00 44.06 96 GLY A O 1
ATOM 769 N N . ILE A 1 97 ? 15.402 -51.821 -28.929 1.00 53.19 97 ILE A N 1
ATOM 770 C CA . ILE A 1 97 ? 14.314 -51.350 -28.046 1.00 53.19 97 ILE A CA 1
ATOM 771 C C . ILE A 1 97 ? 14.646 -51.759 -26.598 1.00 53.19 97 ILE A C 1
ATOM 773 O O . ILE A 1 97 ? 14.082 -52.703 -26.048 1.00 53.19 97 ILE A O 1
ATOM 777 N N . SER A 1 98 ? 15.621 -51.086 -25.992 1.00 60.34 98 SER A N 1
ATOM 778 C CA . SER A 1 98 ? 15.965 -51.205 -24.569 1.00 60.34 98 SER A CA 1
ATOM 779 C C . SER A 1 98 ? 15.968 -49.817 -23.930 1.00 60.34 98 SER A C 1
ATOM 781 O O . SER A 1 98 ? 16.335 -48.849 -24.586 1.00 60.34 98 SER A O 1
ATOM 783 N N . VAL A 1 99 ? 15.596 -49.720 -22.647 1.00 61.53 99 VAL A N 1
ATOM 784 C CA . VAL A 1 99 ? 15.579 -48.463 -21.864 1.00 61.53 99 VAL A CA 1
ATOM 785 C C . VAL A 1 99 ? 16.916 -47.726 -21.955 1.00 61.53 99 VAL A C 1
ATOM 787 O O . VAL A 1 99 ? 16.932 -46.513 -22.136 1.00 61.53 99 VAL A O 1
ATOM 790 N N . SER A 1 100 ? 18.034 -48.458 -21.867 1.00 66.31 100 SER A N 1
ATOM 791 C CA . SER A 1 100 ? 19.368 -47.860 -22.007 1.00 66.31 100 SER A CA 1
ATOM 792 C C . SER A 1 100 ? 19.596 -47.361 -23.430 1.00 66.31 100 SER A C 1
ATOM 794 O O . SER A 1 100 ? 19.992 -46.221 -23.610 1.00 66.31 100 SER A O 1
ATOM 796 N N . SER A 1 101 ? 19.247 -48.173 -24.433 1.00 72.69 101 SER A N 1
ATOM 797 C CA . SER A 1 101 ? 19.463 -47.852 -25.849 1.00 72.69 101 SER A CA 1
ATOM 798 C C . SER A 1 101 ? 18.701 -46.601 -26.289 1.00 72.69 101 SER A C 1
ATOM 800 O O . SER A 1 101 ? 19.249 -45.787 -27.017 1.00 72.69 101 SER A O 1
ATOM 802 N N . GLU A 1 102 ? 17.467 -46.404 -25.816 1.00 83.56 102 GLU A N 1
ATOM 803 C CA . GLU A 1 102 ? 16.663 -45.222 -26.155 1.00 83.56 102 GLU A CA 1
ATOM 804 C C . GLU A 1 102 ? 17.261 -43.933 -25.564 1.00 83.56 102 GLU A C 1
ATOM 806 O O . GLU A 1 102 ? 17.306 -42.888 -26.217 1.00 83.56 102 GLU A O 1
ATOM 811 N N . MET A 1 103 ? 17.755 -44.013 -24.326 1.00 83.38 103 MET A N 1
ATOM 812 C CA . MET A 1 103 ? 18.419 -42.898 -23.654 1.00 83.38 103 MET A CA 1
ATOM 813 C C . MET A 1 103 ? 19.769 -42.571 -24.304 1.00 83.38 103 MET A C 1
ATOM 815 O O . MET A 1 103 ? 20.069 -41.398 -24.531 1.00 83.38 103 MET A O 1
ATOM 819 N N . ASP A 1 104 ? 20.552 -43.597 -24.634 1.00 83.06 104 ASP A N 1
ATOM 820 C CA . ASP A 1 104 ? 21.849 -43.463 -25.297 1.00 83.06 104 ASP A CA 1
ATOM 821 C C . ASP A 1 104 ? 21.679 -42.859 -26.704 1.00 83.06 104 ASP A C 1
ATOM 823 O O . ASP A 1 104 ? 22.392 -41.920 -27.067 1.00 83.06 104 ASP A O 1
ATOM 827 N N . ASP A 1 105 ? 20.663 -43.299 -27.455 1.00 84.56 105 ASP A N 1
ATOM 828 C CA . ASP A 1 105 ? 20.305 -42.740 -28.762 1.00 84.56 105 ASP A CA 1
ATOM 829 C C . ASP A 1 105 ? 19.920 -41.255 -28.655 1.00 84.56 105 ASP A C 1
ATOM 831 O O . ASP A 1 105 ? 20.393 -40.428 -29.439 1.00 84.56 105 ASP A O 1
ATOM 835 N N . TYR A 1 106 ? 19.105 -40.877 -27.667 1.00 88.19 106 TYR A N 1
ATOM 836 C CA . TYR A 1 106 ? 18.723 -39.479 -27.440 1.00 88.19 106 TYR A CA 1
ATOM 837 C C . TYR A 1 106 ? 19.908 -38.588 -27.043 1.00 88.19 106 TYR A C 1
ATOM 839 O O . TYR A 1 106 ? 20.029 -37.459 -27.532 1.00 88.19 106 TYR A O 1
ATOM 847 N N . LEU A 1 107 ? 20.790 -39.074 -26.169 1.00 84.12 107 LEU A N 1
ATOM 848 C CA . LEU A 1 107 ? 21.979 -38.337 -25.735 1.00 84.12 107 LEU A CA 1
ATOM 849 C C . LEU A 1 107 ? 23.021 -38.204 -26.846 1.00 84.12 107 LEU A C 1
ATOM 851 O O . LEU A 1 107 ? 23.742 -37.207 -26.878 1.00 84.12 107 LEU A O 1
ATOM 855 N N . SER A 1 108 ? 23.071 -39.168 -27.768 1.00 81.62 108 SER A N 1
ATOM 856 C CA . SER A 1 108 ? 23.969 -39.130 -28.925 1.00 81.62 108 SER A CA 1
ATOM 857 C C . SER A 1 108 ? 23.570 -38.095 -29.983 1.00 81.62 108 SER A C 1
ATOM 859 O O . SER A 1 108 ? 24.431 -37.603 -30.714 1.00 81.62 108 SER A O 1
ATOM 861 N N . ASP A 1 109 ? 22.285 -37.734 -30.056 1.00 82.62 109 ASP A N 1
ATOM 862 C CA . ASP A 1 109 ? 21.806 -36.713 -30.984 1.00 82.62 109 ASP A CA 1
ATOM 863 C C . ASP A 1 109 ? 22.389 -35.329 -30.647 1.00 82.62 109 ASP A C 1
ATOM 865 O O . ASP A 1 109 ? 22.605 -34.971 -29.485 1.00 82.62 109 ASP A O 1
ATOM 869 N N . ASN A 1 110 ? 22.505 -34.462 -31.650 1.00 80.56 110 ASN A N 1
ATOM 870 C CA . ASN A 1 110 ? 22.826 -33.058 -31.403 1.00 80.56 110 ASN A CA 1
ATOM 871 C C . ASN A 1 110 ? 21.671 -32.338 -30.693 1.00 80.56 110 ASN A C 1
ATOM 873 O O . ASN A 1 110 ? 20.496 -32.681 -30.862 1.00 80.56 110 ASN A O 1
ATOM 877 N N . CYS A 1 111 ? 22.005 -31.315 -29.901 1.00 83.56 111 CYS A N 1
ATOM 878 C CA . CYS A 1 111 ? 20.985 -30.417 -29.370 1.00 83.56 111 CYS A CA 1
ATOM 879 C C . CYS A 1 111 ? 20.334 -29.642 -30.517 1.00 83.56 111 CYS A C 1
ATOM 881 O O . CYS A 1 111 ? 21.028 -29.162 -31.417 1.00 83.56 111 CYS A O 1
ATOM 883 N N . ILE A 1 112 ? 19.009 -29.514 -30.489 1.00 85.44 112 ILE A N 1
ATOM 884 C CA . ILE A 1 112 ? 18.314 -28.705 -31.490 1.00 85.44 112 ILE A CA 1
ATOM 885 C C . ILE A 1 112 ? 18.520 -27.213 -31.206 1.00 85.44 112 ILE A C 1
ATOM 887 O O . ILE A 1 112 ? 18.821 -26.808 -30.084 1.00 85.44 112 ILE A O 1
ATOM 891 N N . ASP A 1 113 ? 18.353 -26.395 -32.244 1.00 81.19 113 ASP A N 1
ATOM 892 C CA . ASP A 1 113 ? 18.457 -24.940 -32.137 1.00 81.19 113 ASP A CA 1
ATOM 893 C C . ASP A 1 113 ? 17.444 -24.362 -31.130 1.00 81.19 113 ASP A C 1
ATOM 895 O O . ASP A 1 113 ? 16.302 -24.822 -31.059 1.00 81.19 113 ASP A O 1
ATOM 899 N N . MET A 1 114 ? 17.846 -23.328 -30.383 1.00 80.00 114 MET A N 1
ATOM 900 C CA . MET A 1 114 ? 17.021 -22.719 -29.330 1.00 80.00 114 MET A CA 1
ATOM 901 C C . MET A 1 114 ? 15.696 -22.139 -29.848 1.00 80.00 114 MET A C 1
ATOM 903 O O . MET A 1 114 ? 14.727 -22.061 -29.089 1.00 80.00 114 MET A O 1
ATOM 907 N N . SER A 1 115 ? 15.633 -21.769 -31.132 1.00 78.56 115 SER A N 1
ATOM 908 C CA . SER A 1 115 ? 14.428 -21.251 -31.792 1.00 78.56 115 SER A CA 1
ATOM 909 C C . SER A 1 115 ? 13.413 -22.332 -32.182 1.00 78.56 115 SER A C 1
ATOM 911 O O . SER A 1 115 ? 12.286 -22.000 -32.563 1.00 78.56 115 SER A O 1
ATOM 913 N N . LYS A 1 116 ? 13.784 -23.619 -32.108 1.00 82.31 116 LYS A N 1
ATOM 914 C CA . LYS A 1 116 ? 12.907 -24.742 -32.464 1.00 82.31 116 LYS A CA 1
ATOM 915 C C . LYS A 1 116 ? 12.057 -25.188 -31.277 1.00 82.31 116 LYS A C 1
ATOM 917 O O . LYS A 1 116 ? 12.484 -25.129 -30.129 1.00 82.31 116 LYS A O 1
ATOM 922 N N . ASP A 1 117 ? 10.854 -25.669 -31.584 1.00 83.00 117 ASP A N 1
ATOM 923 C CA . ASP A 1 117 ? 9.910 -26.203 -30.602 1.00 83.00 117 ASP A CA 1
ATOM 924 C C . ASP A 1 117 ? 10.298 -27.642 -30.190 1.00 83.00 117 ASP A C 1
ATOM 926 O O . ASP A 1 117 ? 10.308 -28.537 -31.048 1.00 83.00 117 ASP A O 1
ATOM 930 N N . PRO A 1 118 ? 10.591 -27.893 -28.898 1.00 88.69 118 PRO A N 1
ATOM 931 C CA . PRO A 1 118 ? 10.846 -29.228 -28.355 1.00 88.69 118 PRO A CA 1
ATOM 932 C C . PRO A 1 118 ? 9.768 -30.267 -28.669 1.00 88.69 118 PRO A C 1
ATOM 934 O O . PRO A 1 118 ? 10.089 -31.421 -28.955 1.00 88.69 118 PRO A O 1
ATOM 937 N N . LEU A 1 119 ? 8.489 -29.883 -28.640 1.00 88.00 119 LEU A N 1
ATOM 938 C CA . LEU A 1 119 ? 7.384 -30.827 -28.815 1.00 88.00 119 LEU A CA 1
ATOM 939 C C . LEU A 1 119 ? 7.321 -31.359 -30.253 1.00 88.00 119 LEU A C 1
ATOM 941 O O . LEU A 1 119 ? 6.986 -32.524 -30.463 1.00 88.00 119 LEU A O 1
ATOM 945 N N . LEU A 1 120 ? 7.726 -30.552 -31.241 1.00 87.44 120 LEU A N 1
ATOM 946 C CA . LEU A 1 120 ? 7.826 -30.988 -32.639 1.00 87.44 120 LEU A CA 1
ATOM 947 C C . LEU A 1 120 ? 8.957 -32.001 -32.852 1.00 87.44 120 LEU A C 1
ATOM 949 O O . LEU A 1 120 ? 8.805 -32.932 -33.649 1.00 87.44 120 LEU A O 1
ATOM 953 N N . TYR A 1 121 ? 10.074 -31.856 -32.130 1.00 89.94 121 TYR A N 1
ATOM 954 C CA . TYR A 1 121 ? 11.145 -32.855 -32.142 1.00 89.94 121 TYR A CA 1
ATOM 955 C C . TYR A 1 121 ? 10.634 -34.197 -31.607 1.00 89.94 121 TYR A C 1
ATOM 957 O O . TYR A 1 121 ? 10.815 -35.218 -32.273 1.00 89.94 121 TYR A O 1
ATOM 965 N N . TRP A 1 122 ? 9.941 -34.202 -30.465 1.00 92.81 122 TRP A N 1
ATOM 966 C CA . TRP A 1 122 ? 9.387 -35.431 -29.886 1.00 92.81 122 TRP A CA 1
ATOM 967 C C . TRP A 1 122 ? 8.297 -36.059 -30.742 1.00 92.81 122 TRP A C 1
ATOM 969 O O . TRP A 1 122 ? 8.273 -37.277 -30.888 1.00 92.81 122 TRP A O 1
ATOM 979 N N . HIS A 1 123 ? 7.455 -35.250 -31.382 1.00 85.75 123 HIS A N 1
ATOM 980 C CA . HIS A 1 123 ? 6.473 -35.742 -32.343 1.00 85.75 123 HIS A CA 1
ATOM 981 C C . HIS A 1 123 ? 7.147 -36.445 -33.532 1.00 85.75 123 HIS A C 1
ATOM 983 O O . HIS A 1 123 ? 6.775 -37.559 -33.889 1.00 85.75 123 HIS A O 1
ATOM 989 N N . SER A 1 124 ? 8.206 -35.846 -34.083 1.00 87.50 124 SER A N 1
ATOM 990 C CA . SER A 1 124 ? 8.952 -36.415 -35.215 1.00 87.50 124 SER A CA 1
ATOM 991 C C . SER A 1 124 ? 9.739 -37.678 -34.841 1.00 87.50 124 SER A C 1
ATOM 993 O O . SER A 1 124 ? 10.003 -38.517 -35.698 1.00 87.50 124 SER A O 1
ATOM 995 N N . ASN A 1 125 ? 10.117 -37.828 -33.568 1.00 86.25 125 ASN A N 1
ATOM 996 C CA . ASN A 1 125 ? 10.931 -38.941 -33.075 1.00 86.25 125 ASN A CA 1
ATOM 997 C C . ASN A 1 125 ? 10.140 -39.963 -32.248 1.00 86.25 125 ASN A C 1
ATOM 999 O O . ASN A 1 125 ? 10.744 -40.907 -31.750 1.00 86.25 125 ASN A O 1
ATOM 1003 N N . CYS A 1 126 ? 8.816 -39.835 -32.123 1.00 83.62 126 CYS A N 1
ATOM 1004 C CA . CYS A 1 126 ? 8.008 -40.685 -31.241 1.00 83.62 126 CYS A CA 1
ATOM 1005 C C . CYS A 1 126 ? 8.050 -42.179 -31.596 1.00 83.62 126 CYS A C 1
ATOM 1007 O O . CYS A 1 126 ? 7.859 -43.018 -30.724 1.00 83.62 126 CYS A O 1
ATOM 1009 N N . GLN A 1 127 ? 8.326 -42.527 -32.856 1.00 82.25 127 GLN A N 1
ATOM 1010 C CA . GLN A 1 127 ? 8.515 -43.920 -33.268 1.00 82.25 127 GLN A CA 1
ATOM 1011 C C . GLN A 1 127 ? 9.900 -44.460 -32.889 1.00 82.25 127 GLN A C 1
ATOM 1013 O O . GLN A 1 127 ? 10.034 -45.640 -32.581 1.00 82.25 127 GLN A O 1
ATOM 1018 N N . ARG A 1 128 ? 10.926 -43.600 -32.914 1.00 85.81 128 ARG A N 1
ATOM 1019 C CA . ARG A 1 128 ? 12.312 -43.960 -32.583 1.00 85.81 128 ARG A CA 1
ATOM 1020 C C . ARG A 1 128 ? 12.546 -43.988 -31.075 1.00 85.81 128 ARG A C 1
ATOM 1022 O O . ARG A 1 128 ? 13.227 -44.877 -30.586 1.00 85.81 128 ARG A O 1
ATOM 1029 N N . LEU A 1 129 ? 11.968 -43.021 -30.366 1.00 87.44 129 LEU A N 1
ATOM 1030 C CA . LEU A 1 129 ? 12.111 -42.801 -28.931 1.00 87.44 129 LEU A CA 1
ATOM 1031 C C . LEU A 1 129 ? 10.725 -42.829 -28.249 1.00 87.44 129 LEU A C 1
ATOM 1033 O O . LEU A 1 129 ? 10.238 -41.789 -27.795 1.00 87.44 129 LEU A O 1
ATOM 1037 N N . PRO A 1 130 ? 10.027 -43.981 -28.231 1.00 84.81 130 PRO A N 1
ATOM 1038 C CA . PRO A 1 130 ? 8.630 -44.053 -27.810 1.00 84.81 130 PRO A CA 1
ATOM 1039 C C . PRO A 1 130 ? 8.398 -43.800 -26.317 1.00 84.81 130 PRO A C 1
ATOM 1041 O O . PRO A 1 130 ? 7.363 -43.232 -25.958 1.00 84.81 130 PRO A O 1
ATOM 1044 N N . ARG A 1 131 ? 9.307 -44.209 -25.426 1.00 85.81 131 ARG A N 1
ATOM 1045 C CA . ARG A 1 131 ? 9.132 -44.018 -23.977 1.00 85.81 131 ARG A CA 1
ATOM 1046 C C . ARG A 1 131 ? 9.533 -42.605 -23.564 1.00 85.81 131 ARG A C 1
ATOM 1048 O O . ARG A 1 131 ? 8.811 -41.972 -22.794 1.00 85.81 131 ARG A O 1
ATOM 1055 N N . LEU A 1 132 ? 10.620 -42.080 -24.127 1.00 90.00 132 LEU A N 1
ATOM 1056 C CA . LEU A 1 132 ? 11.067 -40.707 -23.917 1.00 90.00 132 LEU A CA 1
ATOM 1057 C C . LEU A 1 132 ? 10.072 -39.707 -24.505 1.00 90.00 132 LEU A C 1
ATOM 1059 O O . LEU A 1 132 ? 9.767 -38.725 -23.840 1.00 90.00 132 LEU A O 1
ATOM 1063 N N . ALA A 1 133 ? 9.493 -39.969 -25.682 1.00 89.00 133 ALA A N 1
ATOM 1064 C CA . ALA A 1 133 ? 8.461 -39.098 -26.246 1.00 89.00 133 ALA A CA 1
ATOM 1065 C C . ALA A 1 133 ? 7.215 -39.025 -25.352 1.00 89.00 133 ALA A C 1
ATOM 1067 O O . ALA A 1 133 ? 6.658 -37.943 -25.168 1.00 89.00 133 ALA A O 1
ATOM 1068 N N . LYS A 1 134 ? 6.798 -40.148 -24.745 1.00 88.25 134 LYS A N 1
ATOM 1069 C CA . LYS A 1 134 ? 5.689 -40.164 -23.774 1.00 88.25 134 LYS A CA 1
ATOM 1070 C C . LYS A 1 134 ? 6.001 -39.307 -22.547 1.00 88.25 134 LYS A C 1
ATOM 1072 O O . LYS A 1 134 ? 5.177 -38.472 -22.175 1.00 88.25 134 LYS A O 1
ATOM 1077 N N . LEU A 1 135 ? 7.188 -39.468 -21.958 1.00 90.25 135 LEU A N 1
ATOM 1078 C CA . LEU A 1 135 ? 7.611 -38.633 -20.831 1.00 90.25 135 LEU A CA 1
ATOM 1079 C C . LEU A 1 135 ? 7.724 -37.161 -21.238 1.00 90.25 135 LEU A C 1
ATOM 1081 O O . LEU A 1 135 ? 7.255 -36.287 -20.516 1.00 90.25 135 LEU A O 1
ATOM 1085 N N . ALA A 1 136 ? 8.286 -36.867 -22.407 1.00 91.06 136 ALA A N 1
ATOM 1086 C CA . ALA A 1 136 ? 8.480 -35.501 -22.867 1.00 91.06 136 ALA A CA 1
ATOM 1087 C C . ALA A 1 136 ? 7.153 -34.760 -23.036 1.00 91.06 136 ALA A C 1
ATOM 1089 O O . ALA A 1 136 ? 7.023 -33.634 -22.566 1.00 91.06 136 ALA A O 1
ATOM 1090 N N . VAL A 1 137 ? 6.139 -35.398 -23.629 1.00 87.94 137 VAL A N 1
ATOM 1091 C CA . VAL A 1 137 ? 4.797 -34.806 -23.739 1.00 87.94 137 VAL A CA 1
ATOM 1092 C C . VAL A 1 137 ? 4.192 -34.546 -22.357 1.00 87.94 137 VAL A C 1
ATOM 1094 O O . VAL A 1 137 ? 3.544 -33.521 -22.167 1.00 87.94 137 VAL A O 1
ATOM 1097 N N . GLN A 1 138 ? 4.419 -35.427 -21.382 1.00 89.00 138 GLN A N 1
ATOM 1098 C CA . GLN A 1 138 ? 3.897 -35.260 -20.027 1.00 89.00 138 GLN A CA 1
ATOM 1099 C C . GLN A 1 138 ? 4.580 -34.113 -19.271 1.00 89.00 138 GLN A C 1
ATOM 1101 O O . GLN A 1 138 ? 3.889 -33.278 -18.690 1.00 89.00 138 GLN A O 1
ATOM 1106 N N . TYR A 1 139 ? 5.914 -34.061 -19.279 1.00 91.00 139 TYR A N 1
ATOM 1107 C CA . TYR A 1 139 ? 6.685 -33.115 -18.467 1.00 91.00 139 TYR A CA 1
ATOM 1108 C C . TYR A 1 139 ? 6.843 -31.742 -19.129 1.00 91.00 139 TYR A C 1
ATOM 1110 O O . TYR A 1 139 ? 6.728 -30.726 -18.447 1.00 91.00 139 TYR A O 1
ATOM 1118 N N . LEU A 1 140 ? 7.013 -31.671 -20.454 1.00 89.56 140 LEU A N 1
ATOM 1119 C CA . LEU A 1 140 ? 7.112 -30.387 -21.163 1.00 89.56 140 LEU A CA 1
ATOM 1120 C C . LEU A 1 140 ? 5.756 -29.672 -21.290 1.00 89.56 140 LEU A C 1
ATOM 1122 O O . LEU A 1 140 ? 5.718 -28.470 -21.547 1.00 89.56 140 LEU A O 1
ATOM 1126 N N . ALA A 1 141 ? 4.637 -30.383 -21.098 1.00 86.31 141 ALA A N 1
ATOM 1127 C CA . ALA A 1 141 ? 3.303 -29.780 -21.057 1.00 86.31 141 ALA A CA 1
ATOM 1128 C C . ALA A 1 141 ? 2.951 -29.160 -19.694 1.00 86.31 141 ALA A C 1
ATOM 1130 O O . ALA A 1 141 ? 1.927 -28.475 -19.587 1.00 86.31 141 ALA A O 1
ATOM 1131 N N . ILE A 1 142 ? 3.768 -29.382 -18.655 1.00 87.00 142 ILE A N 1
ATOM 1132 C CA . ILE A 1 142 ? 3.548 -28.794 -17.333 1.00 87.00 142 ILE A CA 1
ATOM 1133 C C . ILE A 1 142 ? 3.758 -27.277 -17.442 1.00 87.00 142 ILE A C 1
ATOM 1135 O O . ILE A 1 142 ? 4.842 -26.819 -17.808 1.00 87.00 142 ILE A O 1
ATOM 1139 N N . PRO A 1 143 ? 2.743 -26.452 -17.138 1.00 81.69 143 PRO A N 1
ATOM 1140 C CA . PRO A 1 143 ? 2.912 -25.012 -17.183 1.00 81.69 143 PRO A CA 1
ATOM 1141 C C . PRO A 1 143 ? 3.838 -24.562 -16.048 1.00 81.69 143 PRO A C 1
ATOM 1143 O O . PRO A 1 143 ? 3.602 -24.874 -14.886 1.00 81.69 143 PRO A O 1
ATOM 1146 N N . ALA A 1 144 ? 4.837 -23.738 -16.370 1.00 79.06 144 ALA A N 1
ATOM 1147 C CA . ALA A 1 144 ? 5.776 -23.209 -15.376 1.00 79.06 144 ALA A CA 1
ATOM 1148 C C . ALA A 1 144 ? 5.114 -22.316 -14.304 1.00 79.06 144 ALA A C 1
ATOM 1150 O O . ALA A 1 144 ? 5.710 -22.040 -13.269 1.00 79.06 144 ALA A O 1
ATOM 1151 N N . THR A 1 145 ? 3.898 -21.810 -14.558 1.00 80.88 145 THR A N 1
ATOM 1152 C CA . THR A 1 145 ? 3.145 -20.953 -13.628 1.00 80.88 145 THR A CA 1
ATOM 1153 C C . THR A 1 145 ? 1.640 -21.189 -13.759 1.00 80.88 145 THR A C 1
ATOM 1155 O O . THR A 1 145 ? 1.162 -21.658 -14.793 1.00 80.88 145 THR A O 1
ATOM 1158 N N . SER A 1 146 ? 0.864 -20.759 -12.761 1.00 81.56 146 SER A N 1
ATOM 1159 C CA . SER A 1 146 ? -0.607 -20.709 -12.811 1.00 81.56 146 SER A CA 1
ATOM 1160 C C . SER A 1 146 ? -1.163 -19.685 -13.812 1.00 81.56 146 SER A C 1
ATOM 1162 O O . SER A 1 146 ? -2.363 -19.686 -14.094 1.00 81.56 146 SER A O 1
ATOM 1164 N N . ALA A 1 147 ? -0.323 -18.822 -14.398 1.00 80.00 147 ALA A N 1
ATOM 1165 C CA . ALA A 1 147 ? -0.756 -17.693 -15.221 1.00 80.00 147 ALA A CA 1
ATOM 1166 C C . ALA A 1 147 ? -1.646 -18.058 -16.435 1.00 80.00 147 ALA A C 1
ATOM 1168 O O . ALA A 1 147 ? -2.586 -17.306 -16.718 1.00 80.00 147 ALA A O 1
ATOM 1169 N N . PRO A 1 148 ? -1.428 -19.170 -17.176 1.00 77.31 148 PRO A N 1
ATOM 1170 C CA . PRO A 1 148 ? -2.332 -19.578 -18.257 1.00 77.31 148 PRO A CA 1
ATOM 1171 C C . PRO A 1 148 ? -3.747 -19.888 -17.752 1.00 77.31 148 PRO A C 1
ATOM 1173 O O . PRO A 1 148 ? -4.733 -19.496 -18.380 1.00 77.31 148 PRO A O 1
ATOM 1176 N N . VAL A 1 149 ? -3.841 -20.533 -16.587 1.00 81.94 149 VAL A N 1
ATOM 1177 C CA . VAL A 1 149 ? -5.104 -20.884 -15.927 1.00 81.94 149 VAL A CA 1
ATOM 1178 C C . VAL A 1 149 ? -5.783 -19.626 -15.380 1.00 81.94 149 VAL A C 1
ATOM 1180 O O . VAL A 1 149 ? -6.974 -19.415 -15.601 1.00 81.94 149 VAL A O 1
ATOM 1183 N N . GLU A 1 150 ? -5.028 -18.714 -14.769 1.00 80.81 150 GLU A N 1
ATOM 1184 C CA . GLU A 1 150 ? -5.549 -17.415 -14.322 1.00 80.81 150 GLU A CA 1
ATOM 1185 C C . GLU A 1 150 ? -6.091 -16.575 -15.482 1.00 80.81 150 GLU A C 1
ATOM 1187 O O . GLU A 1 150 ? -7.135 -15.935 -15.359 1.00 80.81 150 GLU A O 1
ATOM 1192 N N . ARG A 1 151 ? -5.432 -16.597 -16.647 1.00 81.38 151 ARG A N 1
ATOM 1193 C CA . ARG A 1 151 ? -5.910 -15.899 -17.850 1.00 81.38 151 ARG A CA 1
ATOM 1194 C C . ARG A 1 151 ? -7.228 -16.488 -18.362 1.00 81.38 151 ARG A C 1
ATOM 1196 O O . ARG A 1 151 ? -8.109 -15.734 -18.793 1.00 81.38 151 ARG A O 1
ATOM 1203 N N . LEU A 1 152 ? -7.378 -17.809 -18.282 1.00 82.12 152 LEU A N 1
ATOM 1204 C CA . LEU A 1 152 ? -8.625 -18.503 -18.594 1.00 82.12 152 LEU A CA 1
ATOM 1205 C C . LEU A 1 152 ? -9.741 -18.072 -17.625 1.00 82.12 152 LEU A C 1
ATOM 1207 O O . LEU A 1 152 ? -10.803 -17.647 -18.080 1.00 82.12 152 LEU A O 1
ATOM 1211 N N . PHE A 1 153 ? -9.485 -18.052 -16.314 1.00 79.62 153 PHE A N 1
ATOM 1212 C CA . PHE A 1 153 ? -10.460 -17.592 -15.313 1.00 79.62 153 PHE A CA 1
ATOM 1213 C C . PHE A 1 153 ? -10.753 -16.084 -15.373 1.00 79.62 153 PHE A C 1
ATOM 1215 O O . PHE A 1 153 ? -11.884 -15.658 -15.145 1.00 79.62 153 PHE A O 1
ATOM 1222 N N . SER A 1 154 ? -9.788 -15.255 -15.766 1.00 78.81 154 SER A N 1
ATOM 1223 C CA . SER A 1 154 ? -10.014 -13.827 -16.029 1.00 78.81 154 SER A CA 1
ATOM 1224 C C . SER A 1 154 ? -10.981 -13.622 -17.201 1.00 78.81 154 SER A C 1
ATOM 1226 O O . SER A 1 154 ? -11.868 -12.765 -17.157 1.00 78.81 154 SER A O 1
ATOM 1228 N N . THR A 1 155 ? -10.864 -14.462 -18.235 1.00 73.62 155 THR A N 1
ATOM 1229 C CA . THR A 1 155 ? -11.808 -14.494 -19.360 1.00 73.62 155 THR A CA 1
ATOM 1230 C C . THR A 1 155 ? -13.170 -15.028 -18.911 1.00 73.62 155 THR A C 1
ATOM 1232 O O . THR A 1 155 ? -14.191 -14.424 -19.242 1.00 73.62 155 THR A O 1
ATOM 1235 N N . ALA A 1 156 ? -13.193 -16.065 -18.067 1.00 70.44 156 ALA A N 1
ATOM 1236 C CA . ALA A 1 156 ? -14.401 -16.603 -17.437 1.00 70.44 156 ALA A CA 1
ATOM 1237 C C . ALA A 1 156 ? -15.175 -15.563 -16.626 1.00 70.44 156 ALA A C 1
ATOM 1239 O O . ALA A 1 156 ? -16.404 -15.571 -16.628 1.00 70.44 156 ALA A O 1
ATOM 1240 N N . GLY A 1 157 ? -14.478 -14.626 -15.977 1.00 68.81 157 GLY A N 1
ATOM 1241 C CA . GLY A 1 157 ? -15.094 -13.523 -15.237 1.00 68.81 157 GLY A CA 1
ATOM 1242 C C . GLY A 1 157 ? -15.985 -12.623 -16.102 1.00 68.81 157 GLY A C 1
ATOM 1243 O O . GLY A 1 157 ? -16.858 -11.933 -15.583 1.00 68.81 157 GLY A O 1
ATOM 1244 N N . LYS A 1 158 ? -15.827 -12.645 -17.434 1.00 68.81 158 LYS A N 1
ATOM 1245 C CA . LYS A 1 158 ? -16.750 -11.967 -18.362 1.00 68.81 158 LYS A CA 1
ATOM 1246 C C . LYS A 1 158 ? -18.044 -12.755 -18.582 1.00 68.81 158 LYS A C 1
ATOM 1248 O O . LYS A 1 158 ? -19.076 -12.141 -18.858 1.00 68.81 158 LYS A O 1
ATOM 1253 N N . THR A 1 159 ? -17.986 -14.079 -18.454 1.00 65.31 159 THR A N 1
ATOM 1254 C CA . THR A 1 159 ? -19.123 -15.010 -18.516 1.00 65.31 159 THR A CA 1
ATOM 1255 C C . THR A 1 159 ? -19.875 -15.036 -17.181 1.00 65.31 159 THR A C 1
ATOM 1257 O O . THR A 1 159 ? -21.106 -15.010 -17.165 1.00 65.31 159 THR A O 1
ATOM 1260 N N . PHE A 1 160 ? -19.139 -14.988 -16.067 1.00 64.50 160 PHE A N 1
ATOM 1261 C CA . PHE A 1 160 ? -19.650 -14.940 -14.698 1.00 64.50 160 PHE A CA 1
ATOM 1262 C C . PHE A 1 160 ? -19.929 -13.493 -14.261 1.00 64.50 160 PHE A C 1
ATOM 1264 O O . PHE A 1 160 ? -19.150 -12.866 -13.544 1.00 64.50 160 PHE A O 1
ATOM 1271 N N . ARG A 1 161 ? -21.047 -12.930 -14.730 1.00 62.88 161 ARG A N 1
ATOM 1272 C CA . ARG A 1 161 ? -21.542 -11.632 -14.245 1.00 62.88 161 ARG A CA 1
ATOM 1273 C C . ARG A 1 161 ? -22.595 -11.808 -13.147 1.00 62.88 161 ARG A C 1
ATOM 1275 O O . ARG A 1 161 ? -23.338 -12.788 -13.206 1.00 62.88 161 ARG A O 1
ATOM 1282 N N . PRO A 1 162 ? -22.747 -10.838 -12.222 1.00 56.34 162 PRO A N 1
ATOM 1283 C CA . PRO A 1 162 ? -23.808 -10.840 -11.210 1.00 56.34 162 PRO A CA 1
ATOM 1284 C C . PRO A 1 162 ? -25.217 -11.022 -11.794 1.00 56.34 162 PRO A C 1
ATOM 1286 O O . PRO A 1 162 ? -26.090 -11.606 -11.159 1.00 56.34 162 PRO A O 1
ATOM 1289 N N . GLU A 1 163 ? -25.439 -10.562 -13.030 1.00 60.16 163 GLU A N 1
ATOM 1290 C CA . GLU A 1 163 ? -26.726 -10.687 -13.719 1.00 60.16 163 GLU A CA 1
ATOM 1291 C C . GLU A 1 163 ? -26.976 -12.090 -14.322 1.00 60.16 163 GLU A C 1
ATOM 1293 O O . GLU A 1 163 ? -28.074 -12.362 -14.806 1.00 60.16 163 GLU A O 1
ATOM 1298 N N . ARG A 1 164 ? -25.980 -12.995 -14.302 1.00 60.06 164 ARG A N 1
ATOM 1299 C CA . ARG A 1 164 ? -26.036 -14.373 -14.842 1.00 60.06 164 ARG A CA 1
ATOM 1300 C C . ARG A 1 164 ? -25.750 -15.458 -13.784 1.00 60.06 164 ARG A C 1
ATOM 1302 O O . ARG A 1 164 ? -25.378 -16.574 -14.136 1.00 60.06 164 ARG A O 1
ATOM 1309 N N . CYS A 1 165 ? -25.974 -15.171 -12.499 1.00 59.19 165 CYS A N 1
ATOM 1310 C CA . CYS A 1 165 ? -25.673 -16.042 -11.344 1.00 59.19 165 CYS A CA 1
ATOM 1311 C C . CYS A 1 165 ? -26.527 -17.324 -11.197 1.00 59.19 165 CYS A C 1
ATOM 1313 O O . CYS A 1 165 ? -26.691 -17.824 -10.088 1.00 59.19 165 CYS A O 1
ATOM 1315 N N . ARG A 1 166 ? -27.097 -17.869 -12.278 1.00 66.25 166 ARG A N 1
ATOM 1316 C CA . ARG A 1 166 ? -27.909 -19.102 -12.239 1.00 66.25 166 ARG A CA 1
ATOM 1317 C C . ARG A 1 166 ? -27.356 -20.217 -13.132 1.00 66.25 166 ARG A C 1
ATOM 1319 O O . ARG A 1 166 ? -28.106 -21.081 -13.578 1.00 66.25 166 ARG A O 1
ATOM 1326 N N . LEU A 1 167 ? -26.056 -20.174 -13.422 1.00 74.12 167 LEU A N 1
ATOM 1327 C CA . LEU A 1 167 ? -25.357 -21.257 -14.109 1.00 74.12 167 LEU A CA 1
ATOM 1328 C C . LEU A 1 167 ? -25.085 -22.385 -13.112 1.00 74.12 167 LEU A C 1
ATOM 1330 O O . LEU A 1 167 ? -24.525 -22.141 -12.050 1.00 74.12 167 LEU A O 1
ATOM 1334 N N . ALA A 1 168 ? -25.494 -23.603 -13.461 1.00 83.06 168 ALA A N 1
ATOM 1335 C CA . ALA A 1 168 ? -25.085 -24.800 -12.736 1.00 83.06 168 ALA A CA 1
ATOM 1336 C C . ALA A 1 168 ? -23.614 -25.125 -13.038 1.00 83.06 168 ALA A C 1
ATOM 1338 O O . ALA A 1 168 ? -23.144 -24.861 -14.150 1.00 83.06 168 ALA A O 1
ATOM 1339 N N . ASP A 1 169 ? -22.925 -25.755 -12.088 1.00 81.69 169 ASP A N 1
ATOM 1340 C CA . ASP A 1 169 ? -21.487 -26.050 -12.167 1.00 81.69 169 ASP A CA 1
ATOM 1341 C C . ASP A 1 169 ? -21.112 -26.820 -13.441 1.00 81.69 169 ASP A C 1
ATOM 1343 O O . ASP A 1 169 ? -20.208 -26.416 -14.169 1.00 81.69 169 ASP A O 1
ATOM 1347 N N . GLY A 1 170 ? -21.884 -27.851 -13.800 1.00 85.38 170 GLY A N 1
ATOM 1348 C CA . GLY A 1 170 ? -21.633 -28.632 -15.018 1.00 85.38 170 GLY A CA 1
ATOM 1349 C C . GLY A 1 170 ? -21.834 -27.847 -16.322 1.00 85.38 170 GLY A C 1
ATOM 1350 O O . GLY A 1 170 ? -21.232 -28.164 -17.346 1.00 85.38 170 GLY A O 1
ATOM 1351 N N . THR A 1 171 ? -22.661 -26.799 -16.313 1.00 82.56 171 THR A N 1
ATOM 1352 C CA . THR A 1 171 ? -22.810 -25.898 -17.468 1.00 82.56 171 THR A CA 1
ATOM 1353 C C . THR A 1 171 ? -21.646 -24.918 -17.536 1.00 82.56 171 THR A C 1
ATOM 1355 O O . THR A 1 171 ? -21.164 -24.606 -18.625 1.00 82.56 171 THR A O 1
ATOM 1358 N N . PHE A 1 172 ? -21.181 -24.441 -16.381 1.00 81.38 172 PHE A N 1
ATOM 1359 C CA . PHE A 1 172 ? -20.011 -23.577 -16.296 1.00 81.38 172 PHE A CA 1
ATOM 1360 C C . PHE A 1 172 ? -18.752 -24.297 -16.786 1.00 81.38 172 PHE A C 1
ATOM 1362 O O . PHE A 1 172 ? -18.040 -23.753 -17.624 1.00 81.38 172 PHE A O 1
ATOM 1369 N N . GLU A 1 173 ? -18.525 -25.536 -16.357 1.00 83.62 173 GLU A N 1
ATOM 1370 C CA . GLU A 1 173 ? -17.387 -26.346 -16.798 1.00 83.62 173 GLU A CA 1
ATOM 1371 C C . GLU A 1 173 ? -17.357 -26.523 -18.325 1.00 83.62 173 GLU A C 1
ATOM 1373 O O . GLU A 1 173 ? -16.329 -26.280 -18.959 1.00 83.62 173 GLU A O 1
ATOM 1378 N N . LYS A 1 174 ? -18.503 -26.836 -18.944 1.00 84.12 174 LYS A N 1
ATOM 1379 C CA . LYS A 1 174 ? -18.616 -26.938 -20.411 1.00 84.12 174 LYS A CA 1
ATOM 1380 C C . LYS A 1 174 ? -18.284 -25.621 -21.109 1.00 84.12 174 LYS A C 1
ATOM 1382 O O . LYS A 1 174 ? -17.483 -25.608 -22.038 1.00 84.12 174 LYS A O 1
ATOM 1387 N N . LEU A 1 175 ? -18.820 -24.505 -20.611 1.00 79.81 175 LEU A N 1
ATOM 1388 C CA . LEU A 1 175 ? -18.508 -23.175 -21.141 1.00 79.81 175 LEU A CA 1
ATOM 1389 C C . LEU A 1 175 ? -17.018 -22.838 -21.013 1.00 79.81 175 LEU A C 1
ATOM 1391 O O . LEU A 1 175 ? -16.454 -22.208 -21.904 1.00 79.81 175 LEU A O 1
ATOM 1395 N N . MET A 1 176 ? -16.366 -23.258 -19.929 1.00 82.00 176 MET A N 1
ATOM 1396 C CA . MET A 1 176 ? -14.929 -23.057 -19.742 1.00 82.00 176 MET A CA 1
ATOM 1397 C C . MET A 1 176 ? -14.096 -23.837 -20.760 1.00 82.00 176 MET A C 1
ATOM 1399 O O . MET A 1 176 ? -13.125 -23.292 -21.295 1.00 82.00 176 MET A O 1
ATOM 1403 N N . MET A 1 177 ? -14.494 -25.072 -21.069 1.00 82.69 177 MET A N 1
ATOM 1404 C CA . MET A 1 177 ? -13.858 -25.867 -22.122 1.00 82.69 177 MET A CA 1
ATOM 1405 C C . MET A 1 177 ? -14.074 -25.240 -23.504 1.00 82.69 177 MET A C 1
ATOM 1407 O O . MET A 1 177 ? -13.122 -25.128 -24.276 1.00 82.69 177 MET A O 1
ATOM 1411 N N . ASP A 1 178 ? -15.272 -24.727 -23.787 1.00 79.06 178 ASP A N 1
ATOM 1412 C CA . ASP A 1 178 ? -15.570 -24.042 -25.050 1.00 79.06 178 ASP A CA 1
ATOM 1413 C C . ASP A 1 178 ? -14.753 -22.750 -25.219 1.00 79.06 178 ASP A C 1
ATOM 1415 O O . ASP A 1 178 ? -14.227 -22.490 -26.302 1.00 79.06 178 ASP A O 1
ATOM 1419 N N . VAL A 1 179 ? -14.583 -21.961 -24.149 1.00 76.81 179 VAL A N 1
ATOM 1420 C CA . VAL A 1 179 ? -13.729 -20.755 -24.138 1.00 76.81 179 VAL A CA 1
ATOM 1421 C C . VAL A 1 179 ? -12.268 -21.105 -24.418 1.00 76.81 179 VAL A C 1
ATOM 1423 O O . VAL A 1 179 ? -11.594 -20.380 -25.153 1.00 76.81 179 VAL A O 1
ATOM 1426 N N . ARG A 1 180 ? -11.769 -22.205 -23.840 1.00 77.25 180 ARG A N 1
ATOM 1427 C CA . ARG A 1 180 ? -10.398 -22.683 -24.061 1.00 77.25 180 ARG A CA 1
ATOM 1428 C C . ARG A 1 180 ? -10.189 -23.159 -25.498 1.00 77.25 180 ARG A C 1
ATOM 1430 O O . ARG A 1 180 ? -9.168 -22.825 -26.093 1.00 77.25 180 ARG A O 1
ATOM 1437 N N . ASN A 1 181 ? -11.138 -23.921 -26.037 1.00 79.19 181 ASN A N 1
ATOM 1438 C CA . ASN A 1 181 ? -11.029 -24.536 -27.360 1.00 79.19 181 ASN A CA 1
ATOM 1439 C C . ASN A 1 181 ? -11.294 -23.537 -28.495 1.00 79.19 181 ASN A C 1
ATOM 1441 O O . ASN A 1 181 ? -10.746 -23.685 -29.582 1.00 79.19 181 ASN A O 1
ATOM 1445 N N . ASN A 1 182 ? -12.084 -22.491 -28.236 1.00 72.19 182 ASN A N 1
ATOM 1446 C CA . ASN A 1 182 ? -12.451 -21.474 -29.219 1.00 72.19 182 ASN A CA 1
ATOM 1447 C C . ASN A 1 182 ? -12.215 -20.050 -28.683 1.00 72.19 182 ASN A C 1
ATOM 1449 O O . ASN A 1 182 ? -13.165 -19.283 -28.487 1.00 72.19 182 ASN A O 1
ATOM 1453 N N . PRO A 1 183 ? -10.950 -19.635 -28.482 1.00 63.12 183 PRO A N 1
ATOM 1454 C CA . PRO A 1 183 ? -10.634 -18.312 -27.944 1.00 63.12 183 PRO A CA 1
ATOM 1455 C C . PRO A 1 183 ? -11.120 -17.160 -28.844 1.00 63.12 183 PRO A C 1
ATOM 1457 O O . PRO A 1 183 ? -11.318 -16.042 -28.359 1.00 63.12 183 PRO A O 1
ATOM 1460 N N . SER A 1 184 ? -11.360 -17.416 -30.137 1.00 62.09 184 SER A N 1
ATOM 1461 C CA . SER A 1 184 ? -11.919 -16.467 -31.115 1.00 62.09 184 SER A CA 1
ATOM 1462 C C . SER A 1 184 ? -13.375 -16.075 -30.827 1.00 62.09 184 SER A C 1
ATOM 1464 O O . SER A 1 184 ? -13.733 -14.911 -31.004 1.00 62.09 184 SER A O 1
ATOM 1466 N N . LEU A 1 185 ? -14.201 -16.995 -30.311 1.00 57.09 185 LEU A N 1
ATOM 1467 C CA . LEU A 1 185 ? -15.623 -16.743 -30.023 1.00 57.09 185 LEU A CA 1
ATOM 1468 C C . LEU A 1 185 ? -15.832 -15.711 -28.904 1.00 57.09 185 LEU A C 1
ATOM 1470 O O . LEU A 1 185 ? -16.877 -15.071 -28.830 1.00 57.09 185 LEU A O 1
ATOM 1474 N N . PHE A 1 186 ? -14.822 -15.515 -28.053 1.00 56.59 186 PHE A N 1
ATOM 1475 C CA . PHE A 1 186 ? -14.885 -14.633 -26.884 1.00 56.59 186 PHE A CA 1
ATOM 1476 C C . PHE A 1 186 ? -13.966 -13.407 -26.994 1.00 56.59 186 PHE A C 1
ATOM 1478 O O . PHE A 1 186 ? -13.860 -12.618 -26.048 1.00 56.59 186 PHE A O 1
ATOM 1485 N N . SER A 1 187 ? -13.300 -13.223 -28.140 1.00 50.81 187 SER A N 1
ATOM 1486 C CA . SER A 1 187 ? -12.331 -12.142 -28.364 1.00 50.81 187 SER A CA 1
ATOM 1487 C C . SER A 1 187 ? -12.831 -10.988 -29.243 1.00 50.81 187 SER A C 1
ATOM 1489 O O . SER A 1 187 ? -12.011 -10.187 -29.682 1.00 50.81 187 SER A O 1
ATOM 1491 N N . ASN A 1 188 ? -14.150 -10.790 -29.387 1.00 41.16 188 ASN A N 1
ATOM 1492 C CA . ASN A 1 188 ? -14.719 -9.616 -30.063 1.00 41.16 188 ASN A CA 1
ATOM 1493 C C . ASN A 1 188 ? -15.959 -9.033 -29.359 1.00 41.16 188 ASN A C 1
ATOM 1495 O O . ASN A 1 188 ? -17.067 -9.486 -29.583 1.00 41.16 188 ASN A O 1
ATOM 1499 N N . GLU A 1 189 ? -15.754 -7.971 -28.571 1.00 39.66 189 GLU A N 1
ATOM 1500 C CA . GLU A 1 189 ? -16.641 -6.793 -28.494 1.00 39.66 189 GLU A CA 1
ATOM 1501 C C . GLU A 1 189 ? -15.801 -5.595 -28.017 1.00 39.66 189 GLU A C 1
ATOM 1503 O O . GLU A 1 189 ? -15.731 -5.267 -26.832 1.00 39.66 189 GLU A O 1
ATOM 1508 N N . ALA A 1 190 ? -15.069 -4.983 -28.950 1.00 37.69 190 ALA A N 1
ATOM 1509 C CA . ALA A 1 190 ? -14.522 -3.633 -28.804 1.00 37.69 190 ALA A CA 1
ATOM 1510 C C . ALA A 1 190 ? -14.168 -3.033 -30.179 1.00 37.69 190 ALA A C 1
ATOM 1512 O O . ALA A 1 190 ? -13.058 -2.545 -30.365 1.00 37.69 190 ALA A O 1
ATOM 1513 N N . SER A 1 191 ? -15.078 -3.096 -31.155 1.00 37.00 191 SER A N 1
ATOM 1514 C CA . SER A 1 191 ? -15.059 -2.210 -32.329 1.00 37.00 191 SER A CA 1
ATOM 1515 C C . SER A 1 191 ? -16.413 -2.261 -33.052 1.00 37.00 191 SER A C 1
ATOM 1517 O O . SER A 1 191 ? -16.933 -3.355 -33.240 1.00 37.00 191 SER A O 1
ATOM 1519 N N . LYS A 1 192 ? -16.919 -1.089 -33.479 1.00 33.12 192 LYS A N 1
ATOM 1520 C CA . LYS A 1 192 ? -18.235 -0.760 -34.100 1.00 33.12 192 LYS A CA 1
ATOM 1521 C C . LYS A 1 192 ? -19.353 -0.469 -33.068 1.00 33.12 192 LYS A C 1
ATOM 1523 O O . LYS A 1 192 ? -19.695 -1.332 -32.282 1.00 33.12 192 LYS A O 1
ATOM 1528 N N . GLY A 1 193 ? -19.948 0.725 -32.957 1.00 29.69 193 GLY A N 1
ATOM 1529 C CA . GLY A 1 193 ? -19.888 1.935 -33.777 1.00 29.69 193 GLY A CA 1
ATOM 1530 C C . GLY A 1 193 ? -20.471 3.159 -33.049 1.00 29.69 193 GLY A C 1
ATOM 1531 O O . GLY A 1 193 ? -21.316 3.047 -32.165 1.00 29.69 193 GLY A O 1
ATOM 1532 N N . SER A 1 194 ? -19.981 4.339 -33.422 1.00 28.39 194 SER A N 1
ATOM 1533 C CA . SER A 1 194 ? -20.585 5.642 -33.144 1.00 28.39 194 SER A CA 1
ATOM 1534 C C . SER A 1 194 ? -21.347 6.085 -34.391 1.00 28.39 194 SER A C 1
ATOM 1536 O O . SER A 1 194 ? -20.729 6.226 -35.444 1.00 28.39 194 SER A O 1
ATOM 1538 N N . GLY A 1 195 ? -22.655 6.327 -34.290 1.00 26.42 195 GLY A N 1
ATOM 1539 C CA . GLY A 1 195 ? -23.415 6.863 -35.418 1.00 26.42 195 GLY A CA 1
ATOM 1540 C C . GLY A 1 195 ? -24.920 6.956 -35.198 1.00 26.42 195 GLY A C 1
ATOM 1541 O O . GLY A 1 195 ? -25.647 6.065 -35.605 1.00 26.42 195 GLY A O 1
ATOM 1542 N N . LYS A 1 196 ? -25.341 8.092 -34.629 1.00 26.31 196 LYS A N 1
ATOM 1543 C CA . LYS A 1 196 ? -26.637 8.774 -34.809 1.00 26.31 196 LYS A CA 1
ATOM 1544 C C . LYS A 1 196 ? -27.909 8.046 -34.353 1.00 26.31 196 LYS A C 1
ATOM 1546 O O . LYS A 1 196 ? -28.562 7.320 -35.090 1.00 26.31 196 LYS A O 1
ATOM 1551 N N . PHE A 1 197 ? -28.339 8.431 -33.153 1.00 23.14 197 PHE A N 1
ATOM 1552 C CA . PHE A 1 197 ? -29.746 8.448 -32.775 1.00 23.14 197 PHE A CA 1
ATOM 1553 C C . PHE A 1 197 ? -30.424 9.588 -33.556 1.00 23.14 197 PHE A C 1
ATOM 1555 O O . PHE A 1 197 ? -30.254 10.761 -33.220 1.00 23.14 197 PHE A O 1
ATOM 1562 N N . SER A 1 198 ? -31.129 9.266 -34.640 1.00 25.91 198 SER A N 1
ATOM 1563 C CA . SER A 1 198 ? -32.099 10.180 -35.243 1.00 25.91 198 SER A CA 1
ATOM 1564 C C . SER A 1 198 ? -33.452 9.967 -34.575 1.00 25.91 198 SER A C 1
ATOM 1566 O O . SER A 1 198 ? -34.010 8.872 -34.584 1.00 25.91 198 SER A O 1
ATOM 1568 N N . LYS A 1 199 ? -33.932 11.058 -33.990 1.00 25.03 199 LYS A N 1
ATOM 1569 C CA . LYS A 1 199 ? -35.281 11.325 -33.500 1.00 25.03 199 LYS A CA 1
ATOM 1570 C C . LYS A 1 199 ? -36.344 10.795 -34.480 1.00 25.03 199 LYS A C 1
ATOM 1572 O O . LYS A 1 199 ? -36.367 11.238 -35.622 1.00 25.03 199 LYS A O 1
ATOM 1577 N N . ILE A 1 200 ? -37.214 9.895 -34.021 1.00 27.20 200 ILE A N 1
ATOM 1578 C CA . ILE A 1 200 ? -38.565 9.701 -34.568 1.00 27.20 200 ILE A CA 1
ATOM 1579 C C . ILE A 1 200 ? -39.535 9.694 -33.384 1.00 27.20 200 ILE A C 1
ATOM 1581 O O . ILE A 1 200 ? -39.214 9.215 -32.298 1.00 27.20 200 ILE A O 1
ATOM 1585 N N . GLU A 1 201 ? -40.653 10.355 -33.635 1.00 24.97 201 GLU A N 1
ATOM 1586 C CA . GLU A 1 201 ? -41.631 10.951 -32.740 1.00 24.97 201 GLU A CA 1
ATOM 1587 C C . GLU A 1 201 ? -42.471 9.976 -31.907 1.00 24.97 201 GLU A C 1
ATOM 1589 O O . GLU A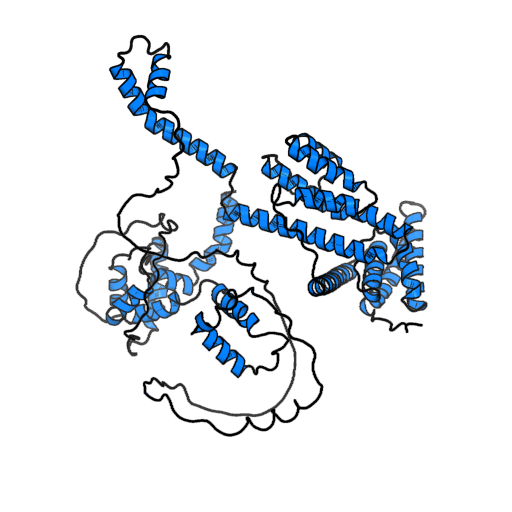 1 201 ? -42.524 8.767 -32.131 1.00 24.97 201 GLU A O 1
ATOM 1594 N N . GLU A 1 202 ? -43.126 10.583 -30.919 1.00 25.56 202 GLU A N 1
ATOM 1595 C CA . GLU A 1 202 ? -44.130 10.027 -30.024 1.00 25.56 202 GLU A CA 1
ATOM 1596 C C . GLU A 1 202 ? -45.324 9.420 -30.773 1.00 25.56 202 GLU A C 1
ATOM 1598 O O . GLU A 1 202 ? -45.859 10.004 -31.712 1.00 25.56 202 GLU A O 1
ATOM 1603 N N . GLY A 1 203 ? -45.814 8.283 -30.275 1.00 24.22 203 GLY A N 1
ATOM 1604 C CA . GLY A 1 203 ? -47.116 7.756 -30.663 1.00 24.22 203 GLY A CA 1
ATOM 1605 C C . GLY A 1 203 ? -47.487 6.466 -29.934 1.00 24.22 203 GLY A C 1
ATOM 1606 O O . GLY A 1 203 ? -46.924 5.416 -30.215 1.00 24.22 203 GLY A O 1
ATOM 1607 N N . GLY A 1 204 ? -48.477 6.560 -29.039 1.00 26.81 204 GLY A N 1
ATOM 1608 C CA . GLY A 1 204 ? -49.483 5.510 -28.818 1.00 26.81 204 GLY A CA 1
ATOM 1609 C C . GLY A 1 204 ? -49.135 4.336 -27.896 1.00 26.81 204 GLY A C 1
ATOM 1610 O O . GLY A 1 204 ? -48.296 3.496 -28.197 1.00 26.81 204 GLY A O 1
ATOM 1611 N N . LYS A 1 205 ? -49.867 4.255 -26.780 1.00 29.75 205 LYS A N 1
ATOM 1612 C CA . LYS A 1 205 ? -49.991 3.092 -25.890 1.00 29.75 205 LYS A CA 1
ATOM 1613 C C . LYS A 1 205 ? -50.726 1.926 -26.578 1.00 29.75 205 LYS A C 1
ATOM 1615 O O . LYS A 1 205 ? -51.486 2.143 -27.509 1.00 29.75 205 LYS A O 1
ATOM 1620 N N . GLU A 1 206 ? -50.554 0.751 -25.965 1.00 32.50 206 GLU A N 1
ATOM 1621 C CA . GLU A 1 206 ? -51.292 -0.516 -26.135 1.00 32.50 206 GLU A CA 1
ATOM 1622 C C . GLU A 1 206 ? -50.800 -1.486 -27.230 1.00 32.50 206 GLU A C 1
ATOM 1624 O O . GLU A 1 206 ? -50.271 -1.104 -28.262 1.00 32.50 206 GLU A O 1
ATOM 1629 N N . ASP A 1 207 ? -50.890 -2.783 -26.910 1.00 36.09 207 ASP A N 1
ATOM 1630 C CA . ASP A 1 207 ? -50.620 -3.956 -27.764 1.00 36.09 207 ASP A CA 1
ATOM 1631 C C . ASP A 1 207 ? -49.186 -4.493 -27.944 1.00 36.09 207 ASP A C 1
ATOM 1633 O O . ASP A 1 207 ? -48.775 -4.946 -29.013 1.00 36.09 207 ASP A O 1
ATOM 1637 N N . ARG A 1 208 ? -48.432 -4.629 -26.841 1.00 32.34 208 ARG A N 1
ATOM 1638 C CA . ARG A 1 208 ? -47.235 -5.512 -26.784 1.00 32.34 208 ARG A CA 1
ATOM 1639 C C . ARG A 1 208 ? -47.294 -6.618 -25.727 1.00 32.34 208 ARG A C 1
ATOM 1641 O O . ARG A 1 208 ? -46.256 -7.080 -25.249 1.00 32.34 208 ARG A O 1
ATOM 1648 N N . LYS A 1 209 ? -48.497 -7.086 -25.376 1.00 36.38 209 LYS A N 1
ATOM 1649 C CA . LYS A 1 209 ? -48.676 -8.246 -24.479 1.00 36.38 209 LYS A CA 1
ATOM 1650 C C . LYS A 1 209 ? -49.011 -9.560 -25.204 1.00 36.38 209 LYS A C 1
ATOM 1652 O O . LYS A 1 209 ? -48.765 -10.614 -24.627 1.00 36.38 209 LYS A O 1
ATOM 1657 N N . ASP A 1 210 ? -49.378 -9.518 -26.491 1.00 36.06 210 ASP A N 1
ATOM 1658 C CA . ASP A 1 210 ? -49.804 -10.712 -27.249 1.00 36.06 210 ASP A CA 1
ATOM 1659 C C . ASP A 1 210 ? -48.816 -11.275 -28.285 1.00 36.06 210 ASP A C 1
ATOM 1661 O O . ASP A 1 210 ? -49.010 -12.379 -28.793 1.00 36.06 210 ASP A O 1
ATOM 1665 N N . GLN A 1 211 ? -47.667 -10.637 -28.529 1.00 33.50 211 GLN A N 1
ATOM 1666 C CA . GLN A 1 211 ? -46.637 -11.216 -29.417 1.00 33.50 211 GLN A CA 1
ATOM 1667 C C . GLN A 1 211 ? -45.642 -12.163 -28.718 1.00 33.50 211 GLN A C 1
ATOM 1669 O O . GLN A 1 211 ? -44.810 -12.784 -29.380 1.00 33.50 211 GLN A O 1
ATOM 1674 N N . ARG A 1 212 ? -45.737 -12.352 -27.392 1.00 34.16 212 ARG A N 1
ATOM 1675 C CA . ARG A 1 212 ? -44.871 -13.285 -26.634 1.00 34.16 212 ARG A CA 1
ATOM 1676 C C . ARG A 1 212 ? -45.433 -14.705 -26.482 1.00 34.16 212 ARG A C 1
ATOM 1678 O O . ARG A 1 212 ? -44.745 -15.555 -25.928 1.00 34.16 212 ARG A O 1
ATOM 1685 N N . ARG A 1 213 ? -46.626 -15.000 -27.014 1.00 33.53 213 ARG A N 1
ATOM 1686 C CA . ARG A 1 213 ? -47.259 -16.334 -26.924 1.00 33.53 213 ARG A CA 1
ATOM 1687 C C . ARG A 1 213 ? -47.270 -17.166 -28.217 1.00 33.53 213 ARG A C 1
ATOM 1689 O O . ARG A 1 213 ? -47.842 -18.246 -28.218 1.00 33.53 213 ARG A O 1
ATOM 1696 N N . LYS A 1 214 ? -46.589 -16.742 -29.293 1.00 34.88 214 LYS A N 1
ATOM 1697 C CA . LYS A 1 214 ? -46.582 -17.462 -30.592 1.00 34.88 214 LYS A CA 1
ATOM 1698 C C . LYS A 1 214 ? -45.204 -17.826 -31.178 1.00 34.88 214 LYS A C 1
ATOM 1700 O O . LYS A 1 214 ? -45.105 -18.110 -32.363 1.00 34.88 214 LYS A O 1
ATOM 1705 N N . LYS A 1 215 ? -44.136 -17.879 -30.370 1.00 30.75 215 LYS A N 1
ATOM 1706 C CA . LYS A 1 215 ? -42.796 -18.343 -30.818 1.00 30.75 215 LYS A CA 1
ATOM 1707 C C . LYS A 1 215 ? -42.225 -19.524 -30.021 1.00 30.75 215 LYS A C 1
ATOM 1709 O O . LYS A 1 215 ? -41.019 -19.733 -29.989 1.00 30.75 215 LYS A O 1
ATOM 1714 N N . ALA A 1 216 ? -43.104 -20.315 -29.410 1.00 31.81 216 ALA A N 1
ATOM 1715 C CA . ALA A 1 216 ? -42.778 -21.593 -28.782 1.00 31.81 216 ALA A CA 1
ATOM 1716 C C . ALA A 1 216 ? -43.591 -22.717 -29.443 1.00 31.81 216 ALA A C 1
ATOM 1718 O O . ALA A 1 216 ? -44.491 -23.269 -28.829 1.00 31.81 216 ALA A O 1
ATOM 1719 N N . ALA A 1 217 ? -43.323 -22.978 -30.724 1.00 29.02 217 ALA A N 1
ATOM 1720 C CA . ALA A 1 217 ? -43.600 -24.235 -31.428 1.00 29.02 217 ALA A CA 1
ATOM 1721 C C . ALA A 1 217 ? -43.167 -24.072 -32.895 1.00 29.02 217 ALA A C 1
ATOM 1723 O O . ALA A 1 217 ? -43.640 -23.163 -33.569 1.00 29.02 217 ALA A O 1
ATOM 1724 N N . GLY A 1 218 ? -42.292 -24.954 -33.383 1.00 25.38 218 GLY A N 1
ATOM 1725 C CA . GLY A 1 218 ? -42.027 -25.117 -34.818 1.00 25.38 218 GLY A CA 1
ATOM 1726 C C . GLY A 1 218 ? -40.776 -24.419 -35.355 1.00 25.38 218 GLY A C 1
ATOM 1727 O O . GLY A 1 218 ? -40.864 -23.362 -35.963 1.00 25.38 218 GLY A O 1
ATOM 1728 N N . ASN A 1 219 ? -39.603 -25.018 -35.140 1.00 26.33 219 ASN A N 1
ATOM 1729 C CA . ASN A 1 219 ? -38.762 -25.534 -36.232 1.00 26.33 219 ASN A CA 1
ATOM 1730 C C . ASN A 1 219 ? -37.435 -26.044 -35.666 1.00 26.33 219 ASN A C 1
ATOM 1732 O O . ASN A 1 219 ? -36.457 -25.319 -35.509 1.00 26.33 219 ASN A O 1
ATOM 1736 N N . MET A 1 220 ? -37.430 -27.338 -35.370 1.00 25.23 220 MET A N 1
ATOM 1737 C CA . MET A 1 220 ? -36.237 -28.152 -35.229 1.00 25.23 220 MET A CA 1
ATOM 1738 C C . MET A 1 220 ? -36.284 -29.135 -36.398 1.00 25.23 220 MET A C 1
ATOM 1740 O O . MET A 1 220 ? -37.165 -29.993 -36.399 1.00 25.23 220 MET A O 1
ATOM 1744 N N . LYS A 1 221 ? -35.404 -28.967 -37.396 1.00 25.08 221 LYS A N 1
ATOM 1745 C CA . LYS A 1 221 ? -34.735 -30.033 -38.173 1.00 25.08 221 LYS A CA 1
ATOM 1746 C C . LYS A 1 221 ? -33.986 -29.474 -39.393 1.00 25.08 221 LYS A C 1
ATOM 1748 O O . LYS A 1 221 ? -34.472 -28.577 -40.067 1.00 25.08 221 LYS A O 1
ATOM 1753 N N . ALA A 1 222 ? -32.862 -30.144 -39.665 1.00 24.77 222 ALA A N 1
ATOM 1754 C CA . ALA A 1 222 ? -32.057 -30.185 -40.889 1.00 24.77 222 ALA A CA 1
ATOM 1755 C C . ALA A 1 222 ? -31.006 -29.080 -41.115 1.00 24.77 222 ALA A C 1
ATOM 1757 O O . ALA A 1 222 ? -31.264 -28.069 -41.756 1.00 24.77 222 ALA A O 1
ATOM 1758 N N . SER A 1 223 ? -29.788 -29.350 -40.627 1.00 23.34 223 SER A N 1
ATOM 1759 C CA . SER A 1 223 ? -28.530 -29.464 -41.401 1.00 23.34 223 SER A CA 1
ATOM 1760 C C . SER A 1 223 ? -27.377 -29.205 -40.417 1.00 23.34 223 SER A C 1
ATOM 1762 O O . SER A 1 223 ? -27.187 -28.083 -39.970 1.00 23.34 223 SER A O 1
ATOM 1764 N N . TYR A 1 224 ? -26.726 -30.215 -39.842 1.00 24.06 224 TYR A N 1
ATOM 1765 C CA . TYR A 1 224 ? -25.646 -30.958 -40.489 1.00 24.06 224 TYR A CA 1
ATOM 1766 C C . TYR A 1 224 ? -25.391 -32.259 -39.699 1.00 24.06 224 TYR A C 1
ATOM 1768 O O . TYR A 1 224 ? -25.130 -32.214 -38.497 1.00 24.06 224 TYR A O 1
ATOM 1776 N N . ILE A 1 225 ? -25.453 -33.411 -40.369 1.00 25.27 225 ILE A N 1
ATOM 1777 C CA . ILE A 1 225 ? -24.788 -34.654 -39.957 1.00 25.27 225 ILE A CA 1
ATOM 1778 C C . ILE A 1 225 ? -23.867 -35.033 -41.112 1.00 25.27 225 ILE A C 1
ATOM 1780 O O . ILE A 1 225 ? -24.352 -35.199 -42.227 1.00 25.27 225 ILE A O 1
ATOM 1784 N N . LEU A 1 226 ? -22.574 -35.152 -40.806 1.00 24.25 226 LEU A N 1
ATOM 1785 C CA . LEU A 1 226 ? -21.575 -36.115 -41.302 1.00 24.25 226 LEU A CA 1
ATOM 1786 C C . LEU A 1 226 ? -20.270 -35.746 -40.559 1.00 24.25 226 LEU A C 1
ATOM 1788 O O . LEU A 1 226 ? -19.776 -34.638 -40.727 1.00 24.25 226 LEU A O 1
ATOM 1792 N N . ALA A 1 227 ? -19.940 -36.467 -39.475 1.00 23.81 227 ALA A N 1
ATOM 1793 C CA . ALA A 1 227 ? -18.973 -37.587 -39.429 1.00 23.81 227 ALA A CA 1
ATOM 1794 C C . ALA A 1 227 ? -17.521 -37.049 -39.418 1.00 23.81 227 ALA A C 1
ATOM 1796 O O . ALA A 1 227 ? -17.189 -36.222 -40.252 1.00 23.81 227 ALA A O 1
ATOM 1797 N N . LEU A 1 228 ? -16.597 -37.370 -38.504 1.00 25.47 228 LEU A N 1
ATOM 1798 C CA . LEU A 1 228 ? -16.269 -38.524 -37.640 1.00 25.47 228 LEU A CA 1
ATOM 1799 C C . LEU A 1 228 ? -15.602 -37.933 -36.359 1.00 25.47 228 LEU A C 1
ATOM 1801 O O . LEU A 1 228 ? -15.054 -36.843 -36.436 1.00 25.47 228 LEU A O 1
ATOM 1805 N N . GLY A 1 229 ? -15.595 -38.469 -35.136 1.00 22.69 229 GLY A N 1
ATOM 1806 C CA . GLY A 1 229 ? -15.617 -39.845 -34.657 1.00 22.69 229 GLY A CA 1
ATOM 1807 C C . GLY A 1 229 ? -14.323 -40.114 -33.871 1.00 22.69 229 GLY A C 1
ATOM 1808 O O . GLY A 1 229 ? -13.347 -40.501 -34.488 1.00 22.69 229 GLY A O 1
ATOM 1809 N N . LEU A 1 230 ? -14.310 -39.936 -32.540 1.00 24.61 230 LEU A N 1
ATOM 1810 C CA . LEU A 1 230 ? -13.523 -40.796 -31.643 1.00 24.61 230 LEU A CA 1
ATOM 1811 C C . LEU A 1 230 ? -14.071 -40.740 -30.209 1.00 24.61 230 LEU A C 1
ATOM 1813 O O . LEU A 1 230 ? -14.084 -39.709 -29.539 1.00 24.61 230 LEU A O 1
ATOM 1817 N N . HIS A 1 231 ? -14.570 -41.895 -29.785 1.00 25.30 231 HIS A N 1
ATOM 1818 C CA . HIS A 1 231 ? -15.055 -42.228 -28.459 1.00 25.30 231 HIS A CA 1
ATOM 1819 C C . HIS A 1 231 ? -14.119 -43.318 -27.936 1.00 25.30 231 HIS A C 1
ATOM 1821 O O . HIS A 1 231 ? -14.102 -44.409 -28.496 1.00 25.30 231 HIS A O 1
ATOM 1827 N N . LEU A 1 232 ? -13.350 -43.025 -26.892 1.00 25.12 232 LEU A N 1
ATOM 1828 C CA . LEU A 1 232 ? -12.733 -44.021 -26.010 1.00 25.12 232 LEU A CA 1
ATOM 1829 C C . LEU A 1 232 ? -12.904 -43.458 -24.591 1.00 25.12 232 LEU A C 1
ATOM 1831 O O . LEU A 1 232 ? -12.268 -42.479 -24.222 1.00 25.12 232 LEU A O 1
ATOM 1835 N N . CYS A 1 233 ? -14.009 -43.780 -23.919 1.00 23.41 233 CYS A N 1
ATOM 1836 C CA . CYS A 1 233 ? -14.183 -44.959 -23.063 1.00 23.41 233 CYS A CA 1
ATOM 1837 C C . CYS A 1 233 ? -13.237 -44.951 -21.852 1.00 23.41 233 CYS A C 1
ATOM 1839 O O . CYS A 1 233 ? -12.139 -45.491 -21.905 1.00 23.41 233 CYS A O 1
ATOM 1841 N N . TYR A 1 234 ? -13.724 -44.408 -20.732 1.00 21.86 234 TYR A N 1
ATOM 1842 C CA . TYR A 1 234 ? -13.260 -44.790 -19.400 1.00 21.86 234 TYR A CA 1
ATOM 1843 C C . TYR A 1 234 ? -14.472 -45.036 -18.497 1.00 21.86 234 TYR A C 1
ATOM 1845 O O . TYR A 1 234 ? -15.178 -44.108 -18.117 1.00 21.86 234 TYR A O 1
ATOM 1853 N N . HIS A 1 235 ? -14.749 -46.310 -18.238 1.00 23.16 235 HIS A N 1
ATOM 1854 C CA . HIS A 1 235 ? -15.486 -46.887 -17.103 1.00 23.16 235 HIS A CA 1
ATOM 1855 C C . HIS A 1 235 ? -15.457 -48.416 -17.299 1.00 23.16 235 HIS A C 1
ATOM 1857 O O . HIS A 1 235 ? -15.337 -48.834 -18.454 1.00 23.16 235 HIS A O 1
ATOM 1863 N N . PRO A 1 236 ? -15.595 -49.275 -16.263 1.00 35.22 236 PRO A N 1
ATOM 1864 C CA . PRO A 1 236 ? -16.334 -49.084 -15.000 1.00 35.22 236 PRO A CA 1
ATOM 1865 C C . PRO A 1 236 ? -15.501 -49.559 -13.764 1.00 35.22 236 PRO A C 1
ATOM 1867 O O . PRO A 1 236 ? -14.343 -49.907 -13.924 1.00 35.22 236 PRO A O 1
ATOM 1870 N N . THR A 1 237 ? -15.900 -49.505 -12.484 1.00 22.98 237 THR A N 1
ATOM 1871 C CA . THR A 1 237 ? -17.112 -50.057 -11.843 1.00 22.98 237 THR A CA 1
ATOM 1872 C C . THR A 1 237 ? -17.375 -49.489 -10.433 1.00 22.98 237 THR A C 1
ATOM 1874 O O . THR A 1 237 ? -16.552 -49.607 -9.533 1.00 22.98 237 THR A O 1
ATOM 1877 N N . THR A 1 238 ? -18.580 -48.930 -10.273 1.00 24.81 238 THR A N 1
ATOM 1878 C CA . THR A 1 238 ? -19.592 -49.089 -9.200 1.00 24.81 238 THR A CA 1
ATOM 1879 C C . THR A 1 238 ? -19.195 -49.305 -7.726 1.00 24.81 238 THR A C 1
ATOM 1881 O O . THR A 1 238 ? -18.721 -50.378 -7.358 1.00 24.81 238 THR A O 1
ATOM 1884 N N . LYS A 1 239 ? -19.702 -48.420 -6.850 1.00 23.91 239 LYS A N 1
ATOM 1885 C CA . LYS A 1 239 ? -20.740 -48.754 -5.844 1.00 23.91 239 LYS A CA 1
ATOM 1886 C C . LYS A 1 239 ? -21.355 -47.479 -5.242 1.00 23.91 239 LYS A C 1
ATOM 1888 O O . LYS A 1 239 ? -20.660 -46.660 -4.657 1.00 23.91 239 LYS A O 1
ATOM 1893 N N . ASN A 1 240 ? -22.674 -47.342 -5.391 1.00 23.09 240 ASN A N 1
ATOM 1894 C CA . ASN A 1 240 ? -23.491 -46.321 -4.737 1.00 23.09 240 ASN A CA 1
ATOM 1895 C C . ASN A 1 240 ? -23.677 -46.663 -3.256 1.00 23.09 240 ASN A C 1
ATOM 1897 O O . ASN A 1 240 ? -24.155 -47.755 -2.951 1.00 23.09 240 ASN A O 1
ATOM 1901 N N . VAL A 1 241 ? -23.432 -45.699 -2.367 1.00 24.58 241 VAL A N 1
ATOM 1902 C CA . VAL A 1 241 ? -24.130 -45.597 -1.079 1.00 24.58 241 VAL A CA 1
ATOM 1903 C C . VAL A 1 241 ? -24.520 -44.137 -0.853 1.00 24.58 241 VAL A C 1
ATOM 1905 O O . VAL A 1 241 ? -23.757 -43.206 -1.080 1.00 24.58 241 VAL A O 1
ATOM 1908 N N . SER A 1 242 ? -25.777 -43.978 -0.471 1.00 23.45 242 SER A N 1
ATOM 1909 C CA . SER A 1 242 ? -26.529 -42.755 -0.229 1.00 23.45 242 SER A CA 1
ATOM 1910 C C . SER A 1 242 ? -26.081 -41.936 0.992 1.00 23.45 242 SER A C 1
ATOM 1912 O O . SER A 1 242 ? -25.691 -42.523 1.997 1.00 23.45 242 SER A O 1
ATOM 1914 N N . LYS A 1 243 ? -26.459 -40.643 0.961 1.00 23.31 243 LYS A N 1
ATOM 1915 C CA . LYS A 1 243 ? -27.137 -39.864 2.032 1.00 23.31 243 LYS A CA 1
ATOM 1916 C C . LYS A 1 243 ? -26.328 -38.746 2.730 1.00 23.31 243 LYS A C 1
ATOM 1918 O O . LYS A 1 243 ? -25.249 -38.959 3.255 1.00 23.31 243 LYS A O 1
ATOM 1923 N N . SER A 1 244 ? -27.005 -37.589 2.795 1.00 23.14 244 SER A N 1
ATOM 1924 C CA . SER A 1 244 ? -26.987 -36.515 3.810 1.00 23.14 244 SER A CA 1
ATOM 1925 C C . SER A 1 244 ? -25.727 -35.678 4.081 1.00 23.14 244 SER A C 1
ATOM 1927 O O . SER A 1 244 ? -24.776 -36.158 4.674 1.00 23.14 244 SER A O 1
ATOM 1929 N N . GLY A 1 245 ? -25.888 -34.359 3.891 1.00 22.55 245 GLY A N 1
ATOM 1930 C CA . GLY A 1 245 ? -25.769 -33.402 5.000 1.00 22.55 245 GLY A CA 1
ATOM 1931 C C . GLY A 1 245 ? -24.471 -32.596 5.126 1.00 22.55 245 GLY A C 1
ATOM 1932 O O . GLY A 1 245 ? -23.457 -33.128 5.537 1.00 22.55 245 GLY A O 1
ATOM 1933 N N . GLY A 1 246 ? -24.597 -31.275 4.934 1.00 23.53 246 GLY A N 1
ATOM 1934 C CA . GLY A 1 246 ? -24.033 -30.264 5.841 1.00 23.53 246 GLY A CA 1
ATOM 1935 C C . GLY A 1 246 ? -22.575 -29.814 5.663 1.00 23.53 246 GLY A C 1
ATOM 1936 O O . GLY A 1 246 ? -21.650 -30.600 5.776 1.00 23.53 246 GLY A O 1
ATOM 1937 N N . GLY A 1 247 ? -22.394 -28.488 5.583 1.00 24.41 247 GLY A N 1
ATOM 1938 C CA . GLY A 1 247 ? -21.389 -27.813 6.415 1.00 24.41 247 GLY A CA 1
ATOM 1939 C C . GLY A 1 247 ? -20.101 -27.293 5.763 1.00 24.41 247 GLY A C 1
ATOM 1940 O O . GLY A 1 247 ? -19.129 -28.018 5.647 1.00 24.41 247 GLY A O 1
ATOM 1941 N N . THR A 1 248 ? -20.085 -25.969 5.549 1.00 27.89 248 THR A N 1
ATOM 1942 C CA . THR A 1 248 ? -19.037 -24.998 5.959 1.00 27.89 248 THR A CA 1
ATOM 1943 C C . THR A 1 248 ? -17.595 -25.040 5.412 1.00 27.89 248 THR A C 1
ATOM 1945 O O . THR A 1 248 ? -16.960 -26.078 5.328 1.00 27.89 248 THR A O 1
ATOM 1948 N N . GLN A 1 249 ? -17.057 -23.811 5.287 1.00 28.03 249 GLN A N 1
ATOM 1949 C CA . GLN A 1 249 ? -15.654 -23.388 5.108 1.00 28.03 249 GLN A CA 1
ATOM 1950 C C . GLN A 1 249 ? -15.076 -23.581 3.696 1.00 28.03 249 GLN A C 1
ATOM 1952 O O . GLN A 1 249 ? -15.184 -24.644 3.115 1.00 28.03 249 GLN A O 1
ATOM 1957 N N . GLY A 1 250 ? -14.426 -22.617 3.048 1.00 27.28 250 GLY A N 1
ATOM 1958 C CA . GLY A 1 250 ? -13.837 -21.356 3.487 1.00 27.28 250 GLY A CA 1
ATOM 1959 C C . GLY A 1 250 ? -12.549 -21.127 2.677 1.00 27.28 250 GLY A C 1
ATOM 1960 O O . GLY A 1 250 ? -11.892 -22.094 2.313 1.00 27.28 250 GLY A O 1
ATOM 1961 N N . ARG A 1 251 ? -12.199 -19.847 2.470 1.00 31.22 251 ARG A N 1
ATOM 1962 C CA . ARG A 1 251 ? -10.966 -19.282 1.865 1.00 31.22 251 ARG A CA 1
ATOM 1963 C C . ARG A 1 251 ? -10.883 -19.209 0.333 1.00 31.22 251 ARG A C 1
ATOM 1965 O O . ARG A 1 251 ? -10.919 -20.215 -0.351 1.00 31.22 251 ARG A O 1
ATOM 1972 N N . GLU A 1 252 ? -10.981 -18.000 -0.247 1.00 31.80 252 GLU A N 1
ATOM 1973 C CA . GLU A 1 252 ? -9.915 -16.968 -0.421 1.00 31.80 252 GLU A CA 1
ATOM 1974 C C . GLU A 1 252 ? -8.983 -17.355 -1.599 1.00 31.80 252 GLU A C 1
ATOM 1976 O O . GLU A 1 252 ? -8.565 -18.493 -1.676 1.00 31.80 252 GLU A O 1
ATOM 1981 N N . VAL A 1 253 ? -8.587 -16.523 -2.574 1.00 29.89 253 VAL A N 1
ATOM 1982 C CA . VAL A 1 253 ? -8.424 -15.064 -2.630 1.00 29.89 253 VAL A CA 1
ATOM 1983 C C . VAL A 1 253 ? -8.079 -14.637 -4.084 1.00 29.89 253 VAL A C 1
ATOM 1985 O O . VAL A 1 253 ? -7.457 -15.405 -4.799 1.00 29.89 253 VAL A O 1
ATOM 1988 N N . LYS A 1 254 ? -8.488 -13.403 -4.460 1.00 29.55 254 LYS A N 1
ATOM 1989 C CA . LYS A 1 254 ? -7.932 -12.390 -5.419 1.00 29.55 254 LYS A CA 1
ATOM 1990 C C . LYS A 1 254 ? -7.313 -12.897 -6.753 1.00 29.55 254 LYS A C 1
ATOM 1992 O O . LYS A 1 254 ? -6.448 -13.745 -6.749 1.00 29.55 254 LYS A O 1
ATOM 1997 N N . THR A 1 255 ? -7.602 -12.294 -7.916 1.00 28.39 255 THR A N 1
ATOM 1998 C CA . THR A 1 255 ? -6.894 -11.065 -8.343 1.00 28.39 255 THR A CA 1
ATOM 1999 C C . THR A 1 255 ? -7.560 -10.227 -9.459 1.00 28.39 255 THR A C 1
ATOM 2001 O O . THR A 1 255 ? -8.229 -10.690 -10.376 1.00 28.39 255 THR A O 1
ATOM 2004 N N . ARG A 1 256 ? -7.298 -8.925 -9.283 1.00 29.66 256 ARG A N 1
ATOM 2005 C CA . ARG A 1 256 ? -7.251 -7.706 -10.116 1.00 29.66 256 ARG A CA 1
ATOM 2006 C C . ARG A 1 256 ? -7.438 -7.741 -11.656 1.00 29.66 256 ARG A C 1
ATOM 2008 O O . ARG A 1 256 ? -6.887 -8.538 -12.398 1.00 29.66 256 ARG A O 1
ATOM 2015 N N . SER A 1 257 ? -8.125 -6.678 -12.085 1.00 26.97 257 SER A N 1
ATOM 2016 C CA . SER A 1 257 ? -8.497 -6.199 -13.425 1.00 26.97 257 SER A CA 1
ATOM 2017 C C . SER A 1 257 ? -7.346 -5.757 -14.348 1.00 26.97 257 SER A C 1
ATOM 2019 O O . SER A 1 257 ? -6.455 -5.012 -13.948 1.00 26.97 257 SER A O 1
ATOM 2021 N N . THR A 1 258 ? -7.499 -6.069 -15.638 1.00 27.36 258 THR A N 1
ATOM 2022 C CA . THR A 1 258 ? -6.778 -5.545 -16.816 1.00 27.36 258 THR A CA 1
ATOM 2023 C C . THR A 1 258 ? -7.017 -4.047 -17.090 1.00 27.36 258 THR A C 1
ATOM 2025 O O . THR A 1 258 ? -8.123 -3.546 -16.868 1.00 27.36 258 THR A O 1
ATOM 2028 N N . LYS A 1 259 ? -6.013 -3.345 -17.647 1.00 31.25 259 LYS A N 1
ATOM 2029 C CA . LYS A 1 259 ? -6.094 -1.962 -18.175 1.00 31.25 259 LYS A CA 1
ATOM 2030 C C . LYS A 1 259 ? -6.330 -1.967 -19.700 1.00 31.25 259 LYS A C 1
ATOM 2032 O O . LYS A 1 259 ? -5.982 -2.918 -20.392 1.00 31.25 259 LYS A O 1
ATOM 2037 N N . LYS A 1 260 ? -6.988 -0.904 -20.176 1.00 32.16 260 LYS A N 1
ATOM 2038 C CA . LYS A 1 260 ? -7.606 -0.708 -21.501 1.00 32.16 260 LYS A CA 1
ATOM 2039 C C . LYS A 1 260 ? -6.615 -0.437 -22.646 1.00 32.16 260 LYS A C 1
ATOM 2041 O O . LYS A 1 260 ? -5.584 0.194 -22.445 1.00 32.16 260 LYS A O 1
ATOM 2046 N N . LYS A 1 261 ? -7.046 -0.864 -23.841 1.00 27.92 261 LYS A N 1
ATOM 2047 C CA . LYS A 1 261 ? -6.503 -0.625 -25.188 1.00 27.92 261 LYS A CA 1
ATOM 2048 C C . LYS A 1 261 ? -6.595 0.857 -25.600 1.00 27.92 261 LYS A C 1
ATOM 2050 O O . LYS A 1 261 ? -7.649 1.463 -25.410 1.00 27.92 261 LYS A O 1
ATOM 2055 N N . PHE A 1 262 ? -5.543 1.386 -26.229 1.00 29.50 262 PHE A N 1
ATOM 2056 C CA . PHE A 1 262 ? -5.635 2.514 -27.165 1.00 29.50 262 PHE A CA 1
ATOM 2057 C C . PHE A 1 262 ? -5.973 1.980 -28.567 1.00 29.50 262 PHE A C 1
ATOM 2059 O O . PHE A 1 262 ? -5.598 0.865 -28.927 1.00 29.50 262 PHE A O 1
ATOM 2066 N N . LYS A 1 263 ? -6.768 2.761 -29.298 1.00 25.77 263 LYS A N 1
ATOM 2067 C CA . LYS A 1 263 ? -7.457 2.440 -30.552 1.00 25.77 263 LYS A CA 1
ATOM 2068 C C . LYS A 1 263 ? -6.607 2.945 -31.725 1.00 25.77 263 LYS A C 1
ATOM 2070 O O . LYS A 1 263 ? -6.294 4.129 -31.752 1.00 25.77 263 LYS A O 1
ATOM 2075 N N . ALA A 1 264 ? -6.245 2.063 -32.655 1.00 26.61 264 ALA A N 1
ATOM 2076 C CA . ALA A 1 264 ? -5.666 2.429 -33.947 1.00 26.61 264 ALA A CA 1
ATOM 2077 C C . ALA A 1 264 ? -6.795 2.752 -34.941 1.00 26.61 264 ALA A C 1
ATOM 2079 O O . ALA A 1 264 ? -7.872 2.156 -34.877 1.00 26.61 264 ALA A O 1
ATOM 2080 N N . GLN A 1 265 ? -6.548 3.737 -35.796 1.00 27.98 265 GLN A N 1
ATOM 2081 C CA . GLN A 1 265 ? -7.457 4.263 -36.807 1.00 27.98 265 GLN A CA 1
ATOM 2082 C C . GLN A 1 265 ? -7.109 3.625 -38.159 1.00 27.98 265 GLN A C 1
ATOM 2084 O O . GLN A 1 265 ? -5.957 3.678 -38.575 1.00 27.98 265 GLN A O 1
ATOM 2089 N N . GLU A 1 266 ? -8.103 3.007 -38.796 1.00 22.80 266 GLU A N 1
ATOM 2090 C CA . GLU A 1 266 ? -8.051 2.463 -40.160 1.00 22.80 266 GLU A CA 1
ATOM 2091 C C . GLU A 1 266 ? -8.101 3.596 -41.201 1.00 22.80 266 GLU A C 1
ATOM 2093 O O . GLU A 1 266 ? -8.813 4.589 -41.005 1.00 22.80 266 GLU A O 1
ATOM 2098 N N . ARG A 1 267 ? -7.387 3.419 -42.321 1.00 26.17 267 ARG A N 1
ATOM 2099 C CA . ARG A 1 267 ? -7.737 3.967 -43.637 1.00 26.17 267 ARG A CA 1
ATOM 2100 C C . ARG A 1 267 ? -7.366 2.955 -44.728 1.00 26.17 267 ARG A C 1
ATOM 2102 O O . ARG A 1 267 ? -6.319 2.325 -44.636 1.00 26.17 267 ARG A O 1
ATOM 2109 N N . ASP A 1 268 ? -8.311 2.840 -45.655 1.00 24.75 268 ASP A N 1
ATOM 2110 C CA . ASP A 1 268 ? -8.500 1.892 -46.757 1.00 24.75 268 ASP A CA 1
ATOM 2111 C C . ASP A 1 268 ? -7.532 2.043 -47.942 1.00 24.75 268 ASP A C 1
ATOM 2113 O O . ASP A 1 268 ? -6.929 3.102 -48.140 1.00 24.75 268 ASP A O 1
ATOM 2117 N N . ASP A 1 269 ? -7.499 0.955 -48.715 1.00 24.56 269 ASP A N 1
ATOM 2118 C CA . ASP A 1 269 ? -6.743 0.612 -49.925 1.00 24.56 269 ASP A CA 1
ATOM 2119 C C . ASP A 1 269 ? -7.019 1.466 -51.183 1.00 24.56 269 ASP A C 1
ATOM 2121 O O . ASP A 1 269 ? -8.134 1.942 -51.400 1.00 24.56 269 ASP A O 1
ATOM 2125 N N . SER A 1 270 ? -6.014 1.548 -52.072 1.00 26.03 270 SER A N 1
ATOM 2126 C CA . SER A 1 270 ? -6.163 1.300 -53.523 1.00 26.03 270 SER A CA 1
ATOM 2127 C C . SER A 1 270 ? -4.787 1.163 -54.204 1.00 26.03 270 SER A C 1
ATOM 2129 O O . SER A 1 270 ? -3.951 2.058 -54.087 1.00 26.03 270 SER A O 1
ATOM 2131 N N . ASP A 1 271 ? -4.605 0.044 -54.913 1.00 28.34 271 ASP A N 1
ATOM 2132 C CA . ASP A 1 271 ? -3.439 -0.403 -55.698 1.00 28.34 271 ASP A CA 1
ATOM 2133 C C . ASP A 1 271 ? -3.051 0.528 -56.867 1.00 28.34 271 ASP A C 1
ATOM 2135 O O . ASP A 1 271 ? -3.927 1.079 -57.534 1.00 28.34 271 ASP A O 1
ATOM 2139 N N . ASP A 1 272 ? -1.744 0.690 -57.121 1.00 26.19 272 ASP A N 1
ATOM 2140 C CA . ASP A 1 272 ? -1.058 0.097 -58.290 1.00 26.19 272 ASP A CA 1
ATOM 2141 C C . ASP A 1 272 ? 0.465 0.386 -58.277 1.00 26.19 272 ASP A C 1
ATOM 2143 O O . ASP A 1 272 ? 0.950 1.397 -57.763 1.00 26.19 272 ASP A O 1
ATOM 2147 N N . ASP A 1 273 ? 1.209 -0.577 -58.820 1.00 33.75 273 ASP A N 1
ATOM 2148 C CA . ASP A 1 273 ? 2.656 -0.822 -58.781 1.00 33.75 273 ASP A CA 1
ATOM 2149 C C . ASP A 1 273 ? 3.602 0.358 -59.085 1.00 33.75 273 ASP A C 1
ATOM 2151 O O . ASP A 1 273 ? 3.497 0.956 -60.146 1.00 33.75 273 ASP A O 1
ATOM 2155 N N . VAL A 1 274 ? 4.633 0.568 -58.244 1.00 27.94 274 VAL A N 1
ATOM 2156 C CA . VAL A 1 274 ? 6.069 0.685 -58.620 1.00 27.94 274 VAL A CA 1
ATOM 2157 C C . VAL A 1 274 ? 6.922 0.512 -57.352 1.00 27.94 274 VAL A C 1
ATOM 2159 O O . VAL A 1 274 ? 6.832 1.274 -56.389 1.00 27.94 274 VAL A O 1
ATOM 2162 N N . ALA A 1 275 ? 7.809 -0.482 -57.364 1.00 39.19 275 ALA A N 1
ATOM 2163 C CA . ALA A 1 275 ? 8.796 -0.721 -56.319 1.00 39.19 275 ALA A CA 1
ATOM 2164 C C . ALA A 1 275 ? 9.694 0.509 -56.078 1.00 39.19 275 ALA A C 1
ATOM 2166 O O . ALA A 1 275 ? 10.560 0.814 -56.891 1.00 39.19 275 ALA A O 1
ATOM 2167 N N . THR A 1 276 ? 9.543 1.177 -54.927 1.00 27.64 276 THR A N 1
ATOM 2168 C CA . THR A 1 276 ? 10.568 2.080 -54.378 1.00 27.64 276 THR A CA 1
ATOM 2169 C C . THR A 1 276 ? 10.513 2.173 -52.849 1.00 27.64 276 THR A C 1
ATOM 2171 O O . THR A 1 276 ? 9.471 2.425 -52.259 1.00 27.64 276 THR A O 1
ATOM 2174 N N . ASN A 1 277 ? 11.684 1.973 -52.234 1.00 35.09 277 ASN A N 1
ATOM 2175 C CA . ASN A 1 277 ? 12.233 2.712 -51.091 1.00 35.09 277 ASN A CA 1
ATOM 2176 C C . ASN A 1 277 ? 11.260 3.392 -50.110 1.00 35.09 277 ASN A C 1
ATOM 2178 O O . ASN A 1 277 ? 10.817 4.494 -50.392 1.00 35.09 277 ASN A O 1
ATOM 2182 N N . PHE A 1 278 ? 11.154 2.870 -48.878 1.00 24.31 278 PHE A N 1
ATOM 2183 C CA . PHE A 1 278 ? 11.045 3.709 -47.673 1.00 24.31 278 PHE A CA 1
ATOM 2184 C C . PHE A 1 278 ? 11.726 3.064 -46.447 1.00 24.31 278 PHE A C 1
ATOM 2186 O O . PHE A 1 278 ? 11.309 2.043 -45.911 1.00 24.31 278 PHE A O 1
ATOM 2193 N N . MET A 1 279 ? 12.837 3.698 -46.063 1.00 28.47 279 MET A N 1
ATOM 2194 C CA . MET A 1 279 ? 13.342 3.989 -44.714 1.00 28.47 279 MET A CA 1
ATOM 2195 C C . MET A 1 279 ? 13.149 2.957 -43.585 1.00 28.47 279 MET A C 1
ATOM 2197 O O . MET A 1 279 ? 12.190 2.977 -42.820 1.00 28.47 279 MET A O 1
ATOM 2201 N N . LYS A 1 280 ? 14.208 2.167 -43.367 1.00 26.42 280 LYS A N 1
ATOM 2202 C CA . LYS A 1 280 ? 14.634 1.748 -42.025 1.00 26.42 280 LYS A CA 1
ATOM 2203 C C . LYS A 1 280 ? 15.167 2.984 -41.293 1.00 26.42 280 LYS A C 1
ATOM 2205 O O . LYS A 1 280 ? 16.225 3.485 -41.673 1.00 26.42 280 LYS A O 1
ATOM 2210 N N . GLU A 1 281 ? 14.513 3.427 -40.222 1.00 29.44 281 GLU A N 1
ATOM 2211 C CA . GLU A 1 281 ? 15.188 4.243 -39.208 1.00 29.44 281 GLU A CA 1
ATOM 2212 C C . GLU A 1 281 ? 16.286 3.387 -38.570 1.00 29.44 281 GLU A C 1
ATOM 2214 O O . GLU A 1 281 ? 16.070 2.531 -37.709 1.00 29.44 281 GLU A O 1
ATOM 2219 N N . LYS A 1 282 ? 17.493 3.573 -39.096 1.00 29.00 282 LYS A N 1
ATOM 2220 C CA . LYS A 1 282 ? 18.742 3.105 -38.520 1.00 29.00 282 LYS A CA 1
ATOM 2221 C C . LYS A 1 282 ? 18.848 3.822 -37.176 1.00 29.00 282 LYS A C 1
ATOM 2223 O O . LYS A 1 282 ? 18.958 5.043 -37.157 1.00 29.00 282 LYS A O 1
ATOM 2228 N N . GLN A 1 283 ? 18.811 3.090 -36.064 1.00 35.44 283 GLN A N 1
ATOM 2229 C CA . GLN A 1 283 ? 19.346 3.616 -34.810 1.00 35.44 283 GLN A CA 1
ATOM 2230 C C . GLN A 1 283 ? 20.761 4.109 -35.125 1.00 35.44 283 GLN A C 1
ATOM 2232 O O . GLN A 1 283 ? 21.641 3.308 -35.447 1.00 35.44 283 GLN A O 1
ATOM 2237 N N . GLN A 1 284 ? 20.942 5.427 -35.155 1.00 39.41 284 GLN A N 1
ATOM 2238 C CA . GLN A 1 284 ? 22.247 6.048 -35.311 1.00 39.41 284 GLN A CA 1
ATOM 2239 C C . GLN A 1 284 ? 23.075 5.570 -34.119 1.00 39.41 284 GLN A C 1
ATOM 2241 O O . GLN A 1 284 ? 22.773 5.889 -32.971 1.00 39.41 284 GLN A O 1
ATOM 2246 N N . ALA A 1 285 ? 24.065 4.715 -34.378 1.00 49.34 285 ALA A N 1
ATOM 2247 C CA . ALA A 1 285 ? 25.051 4.375 -33.370 1.00 49.34 285 ALA A CA 1
ATOM 2248 C C . ALA A 1 285 ? 25.686 5.690 -32.907 1.00 49.34 285 ALA A C 1
ATOM 2250 O O . ALA A 1 285 ? 26.086 6.494 -33.745 1.00 49.34 285 ALA A O 1
ATOM 2251 N N . CYS A 1 286 ? 25.734 5.917 -31.594 1.00 61.12 286 CYS A N 1
ATOM 2252 C CA . CYS A 1 286 ? 26.386 7.084 -31.015 1.00 61.12 286 CYS A CA 1
ATOM 2253 C C . CYS A 1 286 ? 27.851 7.079 -31.487 1.00 61.12 286 CYS A C 1
ATOM 2255 O O . CYS A 1 286 ? 28.627 6.185 -31.125 1.00 61.12 286 CYS A O 1
ATOM 2257 N N . GLN A 1 287 ? 28.167 7.984 -32.408 1.00 64.38 287 GLN A N 1
ATOM 2258 C CA . GLN A 1 287 ? 29.472 8.111 -33.043 1.00 64.38 287 GLN A CA 1
ATOM 2259 C C . GLN A 1 287 ? 30.287 9.102 -32.213 1.00 64.38 287 GLN A C 1
ATOM 2261 O O . GLN A 1 287 ? 29.758 10.137 -31.823 1.00 64.38 287 GLN A O 1
ATOM 2266 N N . PHE A 1 288 ? 31.531 8.748 -31.890 1.00 81.00 288 PHE A N 1
ATOM 2267 C CA . PHE A 1 288 ? 32.394 9.553 -31.023 1.00 81.00 288 PHE A CA 1
ATOM 2268 C C . PHE A 1 288 ? 32.845 10.845 -31.721 1.00 81.00 288 PHE A C 1
ATOM 2270 O O . PHE A 1 288 ? 32.436 11.931 -31.335 1.00 81.00 288 PHE A O 1
ATOM 2277 N N . MET A 1 289 ? 33.644 10.705 -32.774 1.00 80.81 289 MET A N 1
ATOM 2278 C CA . MET A 1 289 ? 34.047 11.747 -33.721 1.00 80.81 289 MET A CA 1
ATOM 2279 C C . MET A 1 289 ? 34.387 11.053 -35.043 1.00 80.81 289 MET A C 1
ATOM 2281 O O . MET A 1 289 ? 34.579 9.833 -35.063 1.00 80.81 289 MET A O 1
ATOM 2285 N N . SER A 1 290 ? 34.391 11.781 -36.151 1.00 86.44 290 SER A N 1
ATOM 2286 C CA . SER A 1 290 ? 34.791 11.246 -37.456 1.00 86.44 290 SER A CA 1
ATOM 2287 C C . SER A 1 290 ? 36.307 11.019 -37.541 1.00 86.44 290 SER A C 1
ATOM 2289 O O . SER A 1 290 ? 37.077 11.539 -36.734 1.00 86.44 290 SER A O 1
ATOM 2291 N N . LEU A 1 291 ? 36.747 10.224 -38.524 1.00 81.50 291 LEU A N 1
ATOM 2292 C CA . LEU A 1 291 ? 38.177 10.013 -38.787 1.00 81.50 291 LEU A CA 1
ATOM 2293 C C . LEU A 1 291 ? 38.894 11.326 -39.125 1.00 81.50 291 LEU A C 1
ATOM 2295 O O . LEU A 1 291 ? 39.974 11.566 -38.605 1.00 81.50 291 LEU A O 1
ATOM 2299 N N . GLU A 1 292 ? 38.261 12.194 -39.915 1.00 80.88 292 GLU A N 1
ATOM 2300 C CA . GLU A 1 292 ? 38.817 13.495 -40.311 1.00 80.88 292 GLU A CA 1
ATOM 2301 C C . GLU A 1 292 ? 39.001 14.429 -39.104 1.00 80.88 292 GLU A C 1
ATOM 2303 O O . GLU A 1 292 ? 40.024 15.095 -38.967 1.00 80.88 292 GLU A O 1
ATOM 2308 N N . GLU A 1 293 ? 38.040 14.444 -38.177 1.00 84.44 293 GLU A N 1
ATOM 2309 C CA . GLU A 1 293 ? 38.154 15.216 -36.934 1.00 84.44 293 GLU A CA 1
ATOM 2310 C C . GLU A 1 293 ? 39.264 14.676 -36.027 1.00 84.44 293 GLU A C 1
ATOM 2312 O O . GLU A 1 293 ? 39.983 15.463 -35.414 1.00 84.44 293 GLU A O 1
ATOM 2317 N N . LEU A 1 294 ? 39.429 13.352 -35.962 1.00 84.50 294 LEU A N 1
ATOM 2318 C CA . LEU A 1 294 ? 40.495 12.714 -35.191 1.00 84.50 294 LEU A CA 1
ATOM 2319 C C . LEU A 1 294 ? 41.880 13.004 -35.792 1.00 84.50 294 LEU A C 1
ATOM 2321 O O . LEU A 1 294 ? 42.815 13.281 -35.046 1.00 84.50 294 LEU A O 1
ATOM 2325 N N . GLU A 1 295 ? 42.012 12.990 -37.121 1.00 83.19 295 GLU A N 1
ATOM 2326 C CA . GLU A 1 295 ? 43.243 13.379 -37.822 1.00 83.19 295 GLU A CA 1
ATOM 2327 C C . GLU A 1 295 ? 43.614 14.835 -37.540 1.00 83.19 295 GLU A C 1
ATOM 2329 O O . GLU A 1 295 ? 44.766 15.118 -37.217 1.00 83.19 295 GLU A O 1
ATOM 2334 N N . ASN A 1 296 ? 42.643 15.751 -37.586 1.00 84.69 296 ASN A N 1
ATOM 2335 C CA . ASN A 1 296 ? 42.882 17.162 -37.282 1.00 84.69 296 ASN A CA 1
ATOM 2336 C C . ASN A 1 296 ? 43.356 17.364 -35.833 1.00 84.69 296 ASN A C 1
ATOM 2338 O O . ASN A 1 296 ? 44.327 18.079 -35.609 1.00 84.69 296 ASN A O 1
ATOM 2342 N N . HIS A 1 297 ? 42.759 16.663 -34.862 1.00 84.44 297 HIS A N 1
ATOM 2343 C CA . HIS A 1 297 ? 43.208 16.724 -33.463 1.00 84.44 297 HIS A CA 1
ATOM 2344 C C . HIS A 1 297 ? 44.617 16.153 -33.261 1.00 84.44 297 HIS A C 1
ATOM 2346 O O . HIS A 1 297 ? 45.357 16.639 -32.405 1.00 84.44 297 HIS A O 1
ATOM 2352 N N . LEU A 1 298 ? 44.990 15.122 -34.027 1.00 82.69 298 LEU A N 1
ATOM 2353 C CA . LEU A 1 298 ? 46.337 14.550 -33.990 1.00 82.69 298 LEU A CA 1
ATOM 2354 C C . LEU A 1 298 ? 47.377 15.499 -34.604 1.00 82.69 298 LEU A C 1
ATOM 2356 O O . LEU A 1 298 ? 48.491 15.558 -34.093 1.00 82.69 298 LEU A O 1
ATOM 2360 N N . LYS A 1 299 ? 47.016 16.276 -35.635 1.00 82.25 299 LYS A N 1
ATOM 2361 C CA . LYS A 1 299 ? 47.884 17.314 -36.231 1.00 82.25 299 LYS A CA 1
ATOM 2362 C C . LYS A 1 299 ? 48.124 18.508 -35.310 1.00 82.25 299 LYS A C 1
ATOM 2364 O O . LYS A 1 299 ? 49.146 19.170 -35.429 1.00 82.25 299 LYS A O 1
ATOM 2369 N N . GLU A 1 300 ? 47.196 18.784 -34.398 1.00 83.69 300 GLU A N 1
ATOM 2370 C CA . GLU A 1 300 ? 47.327 19.855 -33.403 1.00 83.69 300 GLU A CA 1
ATOM 2371 C C . GLU A 1 300 ? 48.219 19.470 -32.206 1.00 83.69 300 GLU A C 1
ATOM 2373 O O . GLU A 1 300 ? 48.540 20.330 -31.385 1.00 83.69 300 GLU A O 1
ATOM 2378 N N . GLN A 1 301 ? 48.627 18.198 -32.077 1.00 82.19 301 GLN A N 1
ATOM 2379 C CA . GLN A 1 301 ? 49.508 17.767 -30.989 1.00 82.19 301 GLN A CA 1
ATOM 2380 C C . GLN A 1 301 ? 50.957 18.169 -31.267 1.00 82.19 301 GLN A C 1
ATOM 2382 O O . GLN A 1 301 ? 51.555 17.762 -32.263 1.00 82.19 301 GLN A O 1
ATOM 2387 N N . THR A 1 302 ? 51.554 18.904 -30.331 1.00 76.69 302 THR A N 1
ATOM 2388 C CA . THR A 1 302 ? 52.939 19.387 -30.430 1.00 76.69 302 THR A CA 1
ATOM 2389 C C . THR A 1 302 ? 53.973 18.260 -30.502 1.00 76.69 302 THR A C 1
ATOM 2391 O O . THR A 1 302 ? 55.080 18.482 -30.975 1.00 76.69 302 THR A O 1
ATOM 2394 N N . GLU A 1 303 ? 53.646 17.037 -30.062 1.00 75.94 303 GLU A N 1
ATOM 2395 C CA . GLU A 1 303 ? 54.555 15.886 -30.179 1.00 75.94 303 GLU A CA 1
ATOM 2396 C C . GLU A 1 303 ? 54.565 15.226 -31.573 1.00 75.94 303 GLU A C 1
ATOM 2398 O O . GLU A 1 303 ? 55.399 14.353 -31.821 1.00 75.94 303 GLU A O 1
ATOM 2403 N N . LEU A 1 304 ? 53.654 15.610 -32.478 1.00 72.19 304 LEU A N 1
ATOM 2404 C CA . LEU A 1 304 ? 53.484 15.014 -33.813 1.00 72.19 304 LEU A CA 1
ATOM 2405 C C . LEU A 1 304 ? 53.749 16.005 -34.966 1.00 72.19 304 LEU A C 1
ATOM 2407 O O . LEU A 1 304 ? 53.459 15.686 -36.117 1.00 72.19 304 LEU A O 1
ATOM 2411 N N . GLU A 1 305 ? 54.333 17.172 -34.676 1.00 67.50 305 GLU A N 1
ATOM 2412 C CA . GLU A 1 305 ? 54.512 18.288 -35.623 1.00 67.50 305 GLU A CA 1
ATOM 2413 C C . GLU A 1 305 ? 55.388 17.932 -36.848 1.00 67.50 305 GLU A C 1
ATOM 2415 O O . GLU A 1 305 ? 55.112 18.382 -37.958 1.00 67.50 305 GLU A O 1
ATOM 2420 N N . ASP A 1 306 ? 56.378 17.044 -36.683 1.00 74.31 306 ASP A N 1
ATOM 2421 C CA . ASP A 1 306 ? 57.285 16.583 -37.754 1.00 74.31 306 ASP A CA 1
ATOM 2422 C C . ASP A 1 306 ? 56.793 15.313 -38.488 1.00 74.31 306 ASP A C 1
ATOM 2424 O O . ASP A 1 306 ? 57.538 14.674 -39.242 1.00 74.31 306 ASP A O 1
ATOM 2428 N N . CYS A 1 307 ? 55.555 14.876 -38.241 1.00 75.69 307 CYS A N 1
ATOM 2429 C CA . CYS A 1 307 ? 55.060 13.592 -38.722 1.00 75.69 307 CYS A CA 1
ATOM 2430 C C . CYS A 1 307 ? 54.380 13.688 -40.106 1.00 75.69 307 CYS A C 1
ATOM 2432 O O . CYS A 1 307 ? 53.538 14.562 -40.308 1.00 75.69 307 CYS A O 1
ATOM 2434 N N . PRO A 1 308 ? 54.666 12.782 -41.068 1.00 82.19 308 PRO A N 1
ATOM 2435 C CA . PRO A 1 308 ? 53.998 12.796 -42.368 1.00 82.19 308 PRO A CA 1
ATOM 2436 C C . PRO A 1 308 ? 52.481 12.600 -42.246 1.00 82.19 308 PRO A C 1
ATOM 2438 O O . PRO A 1 308 ? 52.023 11.695 -41.545 1.00 82.19 308 PRO A O 1
ATOM 2441 N N . ASP A 1 309 ? 51.706 13.359 -43.026 1.00 77.06 309 ASP A N 1
ATOM 2442 C CA . ASP A 1 309 ? 50.235 13.284 -43.049 1.00 77.06 309 ASP A CA 1
ATOM 2443 C C . ASP A 1 309 ? 49.701 11.856 -43.265 1.00 77.06 309 ASP A C 1
ATOM 2445 O O . ASP A 1 309 ? 48.691 11.466 -42.681 1.00 77.06 309 ASP A O 1
ATOM 2449 N N . SER A 1 310 ? 50.404 11.044 -44.062 1.00 76.19 310 SER A N 1
ATOM 2450 C CA . SER A 1 310 ? 50.039 9.645 -44.310 1.00 76.19 310 SER A CA 1
ATOM 2451 C C . SER A 1 310 ? 50.136 8.768 -43.059 1.00 76.19 310 SER A C 1
ATOM 2453 O O . SER A 1 310 ? 49.370 7.821 -42.916 1.00 76.19 310 SER A O 1
ATOM 2455 N N . PHE A 1 311 ? 51.066 9.070 -42.149 1.00 80.62 311 PHE A N 1
ATOM 2456 C CA . PHE A 1 311 ? 51.234 8.329 -40.900 1.00 80.62 311 PHE A CA 1
ATOM 2457 C C . PHE A 1 311 ? 50.214 8.769 -39.846 1.00 80.62 311 PHE A C 1
ATOM 2459 O O . PHE A 1 311 ? 49.669 7.933 -39.128 1.00 80.62 311 PHE A O 1
ATOM 2466 N N . ILE A 1 312 ? 49.880 10.064 -39.804 1.00 82.75 312 ILE A N 1
ATOM 2467 C CA . ILE A 1 312 ? 48.806 10.588 -38.948 1.00 82.75 312 ILE A CA 1
ATOM 2468 C C . ILE A 1 312 ? 47.460 9.947 -39.322 1.00 82.75 312 ILE A C 1
ATOM 2470 O O . ILE A 1 312 ? 46.719 9.521 -38.434 1.00 82.75 312 ILE A O 1
ATOM 2474 N N . ALA A 1 313 ? 47.186 9.789 -40.621 1.00 79.38 313 ALA A N 1
ATOM 2475 C CA . ALA A 1 313 ? 45.999 9.089 -41.112 1.00 79.38 313 ALA A CA 1
ATOM 2476 C C . ALA A 1 313 ? 45.959 7.609 -40.674 1.00 79.38 313 ALA A C 1
ATOM 2478 O O . ALA A 1 313 ? 44.918 7.107 -40.245 1.00 79.38 313 ALA A O 1
ATOM 2479 N N . GLU A 1 314 ? 47.095 6.900 -40.699 1.00 80.56 314 GLU A N 1
ATOM 2480 C CA . GLU A 1 314 ? 47.172 5.518 -40.199 1.00 80.56 314 GLU A CA 1
ATOM 2481 C C . GLU A 1 314 ? 46.934 5.422 -38.684 1.00 80.56 314 GLU A C 1
ATOM 2483 O O . GLU A 1 314 ? 46.215 4.525 -38.226 1.00 80.56 314 GLU A O 1
ATOM 2488 N N . ILE A 1 315 ? 47.480 6.359 -37.900 1.00 82.50 315 ILE A N 1
ATOM 2489 C CA . ILE A 1 315 ? 47.245 6.438 -36.451 1.00 82.50 315 ILE A CA 1
ATOM 2490 C C . ILE A 1 315 ? 45.763 6.696 -36.167 1.00 82.50 315 ILE A C 1
ATOM 2492 O O . ILE A 1 315 ? 45.163 5.988 -35.351 1.00 82.50 315 ILE A O 1
ATOM 2496 N N . ALA A 1 316 ? 45.148 7.662 -36.852 1.00 83.69 316 ALA A N 1
ATOM 2497 C CA . ALA A 1 316 ? 43.729 7.962 -36.699 1.00 83.69 316 ALA A CA 1
ATOM 2498 C C . ALA A 1 316 ? 42.863 6.733 -37.010 1.00 83.69 316 ALA A C 1
ATOM 2500 O O . ALA A 1 316 ? 41.956 6.393 -36.244 1.00 83.69 316 ALA A O 1
ATOM 2501 N N . LEU A 1 317 ? 43.192 5.994 -38.072 1.00 83.88 317 LEU A N 1
ATOM 2502 C CA . LEU A 1 317 ? 42.469 4.789 -38.477 1.00 83.88 317 LEU A CA 1
ATOM 2503 C C . LEU A 1 317 ? 42.571 3.661 -37.435 1.00 83.88 317 LEU A C 1
ATOM 2505 O O . LEU A 1 317 ? 41.579 2.972 -37.167 1.00 83.88 317 LEU A O 1
ATOM 2509 N N . GLN A 1 318 ? 43.730 3.512 -36.791 1.00 83.38 318 GLN A N 1
ATOM 2510 C CA . GLN A 1 318 ? 43.941 2.551 -35.702 1.00 83.38 318 GLN A CA 1
ATOM 2511 C C . GLN A 1 318 ? 43.249 2.967 -34.394 1.00 83.38 318 GLN A C 1
ATOM 2513 O O . GLN A 1 318 ? 42.707 2.111 -33.692 1.00 83.38 318 GLN A O 1
ATOM 2518 N N . LEU A 1 319 ? 43.223 4.263 -34.064 1.00 83.12 319 LEU A N 1
ATOM 2519 C CA . LEU A 1 319 ? 42.654 4.788 -32.814 1.00 83.12 319 LEU A CA 1
ATOM 2520 C C . LEU A 1 319 ? 41.134 4.974 -32.857 1.00 83.12 319 LEU A C 1
ATOM 2522 O O . LEU A 1 319 ? 40.465 4.845 -31.827 1.00 83.12 319 LEU A O 1
ATOM 2526 N N . HIS A 1 320 ? 40.560 5.212 -34.036 1.00 83.88 320 HIS A N 1
ATOM 2527 C CA . HIS A 1 320 ? 39.138 5.516 -34.184 1.00 83.88 320 HIS A CA 1
ATOM 2528 C C . HIS A 1 320 ? 38.235 4.398 -33.646 1.00 83.88 320 HIS A C 1
ATOM 2530 O O . HIS A 1 320 ? 37.262 4.663 -32.937 1.00 83.88 320 HIS A O 1
ATOM 2536 N N . ARG A 1 321 ? 38.556 3.127 -33.923 1.00 80.38 321 ARG A N 1
ATOM 2537 C CA . ARG A 1 321 ? 37.735 1.989 -33.471 1.00 80.38 321 ARG A CA 1
ATOM 2538 C C . ARG A 1 321 ? 37.821 1.750 -31.949 1.00 80.38 321 ARG A C 1
ATOM 2540 O O . ARG A 1 321 ? 36.756 1.605 -31.341 1.00 80.38 321 ARG A O 1
ATOM 2547 N N . PRO A 1 322 ? 39.008 1.721 -31.310 1.00 81.19 322 PRO A N 1
ATOM 2548 C CA . PRO A 1 322 ? 39.137 1.663 -29.852 1.00 81.19 322 PRO A CA 1
ATOM 2549 C C . PRO A 1 322 ? 38.457 2.828 -29.123 1.00 81.19 322 PRO A C 1
ATOM 2551 O O . PRO A 1 322 ? 37.702 2.585 -28.182 1.00 81.19 322 PRO A O 1
ATOM 2554 N N . LEU A 1 323 ? 38.664 4.069 -29.576 1.00 81.38 323 LEU A N 1
ATOM 2555 C CA . LEU A 1 323 ? 38.087 5.260 -28.942 1.00 81.38 323 LEU A CA 1
ATOM 2556 C C . LEU A 1 323 ? 36.564 5.295 -29.085 1.00 81.38 323 LEU A C 1
ATOM 2558 O O . LEU A 1 323 ? 35.856 5.506 -28.102 1.00 81.38 323 LEU A O 1
ATOM 2562 N N . THR A 1 324 ? 36.041 4.969 -30.271 1.00 83.69 324 THR A N 1
ATOM 2563 C CA . THR A 1 324 ? 34.590 4.846 -30.484 1.00 83.69 324 THR A CA 1
ATOM 2564 C C . THR A 1 324 ? 33.983 3.774 -29.582 1.00 83.69 324 THR A C 1
ATOM 2566 O O . THR A 1 324 ? 32.895 3.963 -29.037 1.00 83.69 324 THR A O 1
ATOM 2569 N N . ARG A 1 325 ? 34.683 2.651 -29.376 1.00 80.12 325 ARG A N 1
ATOM 2570 C CA . ARG A 1 325 ? 34.229 1.591 -28.471 1.00 80.12 325 ARG A CA 1
ATOM 2571 C C . ARG A 1 325 ? 34.196 2.060 -27.014 1.00 80.12 325 ARG A C 1
ATOM 2573 O O . ARG A 1 325 ? 33.181 1.844 -26.356 1.00 80.12 325 ARG A O 1
ATOM 2580 N N . GLN A 1 326 ? 35.249 2.717 -26.527 1.00 78.38 326 GLN A N 1
ATOM 2581 C CA . GLN A 1 326 ? 35.282 3.248 -25.158 1.00 78.38 326 GLN A CA 1
ATOM 2582 C C . GLN A 1 326 ? 34.211 4.318 -24.933 1.00 78.38 326 GLN A C 1
ATOM 2584 O O . GLN A 1 326 ? 33.507 4.282 -23.926 1.00 78.38 326 GLN A O 1
ATOM 2589 N N . TYR A 1 327 ? 34.022 5.217 -25.900 1.00 83.25 327 TYR A N 1
ATOM 2590 C CA . TYR A 1 327 ? 32.953 6.209 -25.865 1.00 83.25 327 TYR A CA 1
ATOM 2591 C C . TYR A 1 327 ? 31.571 5.552 -25.786 1.00 83.25 327 TYR A C 1
ATOM 2593 O O . TYR A 1 327 ? 30.753 5.926 -24.953 1.00 83.25 327 TYR A O 1
ATOM 2601 N N . GLN A 1 328 ? 31.314 4.521 -26.595 1.00 78.81 328 GLN A N 1
ATOM 2602 C CA . GLN A 1 328 ? 30.047 3.791 -26.552 1.00 78.81 328 GLN A CA 1
ATOM 2603 C C . GLN A 1 328 ? 29.845 3.033 -25.239 1.00 78.81 328 GLN A C 1
ATOM 2605 O O . GLN A 1 328 ? 28.717 2.953 -24.760 1.00 78.81 328 GLN A O 1
ATOM 2610 N N . GLU A 1 329 ? 30.895 2.459 -24.655 1.00 76.44 329 GLU A N 1
ATOM 2611 C CA . GLU A 1 329 ? 30.828 1.790 -23.351 1.00 76.44 329 GLU A CA 1
ATOM 2612 C C . GLU A 1 329 ? 30.535 2.796 -22.222 1.00 76.44 329 GLU A C 1
ATOM 2614 O O . GLU A 1 329 ? 29.663 2.535 -21.391 1.00 76.44 329 GLU A O 1
ATOM 2619 N N . ALA A 1 330 ? 31.157 3.979 -22.250 1.00 75.06 330 ALA A N 1
ATOM 2620 C CA . ALA A 1 330 ? 30.883 5.074 -21.316 1.00 75.06 330 ALA A CA 1
ATOM 2621 C C . ALA A 1 330 ? 29.479 5.684 -21.505 1.00 75.06 330 ALA A C 1
ATOM 2623 O O . ALA A 1 330 ? 28.745 5.890 -20.541 1.00 75.06 330 ALA A O 1
ATOM 2624 N N . ALA A 1 331 ? 29.048 5.912 -22.746 1.00 71.38 331 ALA A N 1
ATOM 2625 C CA . ALA A 1 331 ? 27.702 6.395 -23.049 1.00 71.38 331 ALA A CA 1
ATOM 2626 C C . ALA A 1 331 ? 26.635 5.380 -22.608 1.00 71.38 331 ALA A C 1
ATOM 2628 O O . ALA A 1 331 ? 25.618 5.754 -22.022 1.00 71.38 331 ALA A O 1
ATOM 2629 N N . LYS A 1 332 ? 26.884 4.081 -22.827 1.00 65.00 332 LYS A N 1
ATOM 2630 C CA . LYS A 1 332 ? 26.012 3.003 -22.346 1.00 65.00 332 LYS A CA 1
ATOM 2631 C C . LYS A 1 332 ? 25.967 2.947 -20.827 1.00 65.00 332 LYS A C 1
ATOM 2633 O O . LYS A 1 332 ? 24.879 2.748 -20.306 1.00 65.00 332 LYS A O 1
ATOM 2638 N N . SER A 1 333 ? 27.082 3.123 -20.115 1.00 62.78 333 SER A N 1
ATOM 2639 C CA . SER A 1 333 ? 27.089 3.074 -18.646 1.00 62.78 333 SER A CA 1
ATOM 2640 C C . SER A 1 333 ? 26.327 4.250 -18.025 1.00 62.78 333 SER A C 1
ATOM 2642 O O . SER A 1 333 ? 25.517 4.040 -17.119 1.00 62.78 333 SER A O 1
ATOM 2644 N N . VAL A 1 334 ? 26.476 5.463 -18.563 1.00 62.47 334 VAL A N 1
ATOM 2645 C CA . VAL A 1 334 ? 25.692 6.637 -18.142 1.00 62.47 334 VAL A CA 1
ATOM 2646 C C . VAL A 1 334 ? 24.207 6.448 -18.465 1.00 62.47 334 VAL A C 1
ATOM 2648 O O . VAL A 1 334 ? 23.353 6.676 -17.606 1.00 62.47 334 VAL A O 1
ATOM 2651 N N . PHE A 1 335 ? 23.885 5.944 -19.659 1.00 53.47 335 PHE A N 1
ATOM 2652 C CA . PHE A 1 335 ? 22.505 5.668 -20.060 1.00 53.47 335 PHE A CA 1
ATOM 2653 C C . PHE A 1 335 ? 21.854 4.551 -19.230 1.00 53.47 335 PHE A C 1
ATOM 2655 O O . PHE A 1 335 ? 20.685 4.673 -18.877 1.00 53.47 335 PHE A O 1
ATOM 2662 N N . LEU A 1 336 ? 22.587 3.490 -18.868 1.00 49.66 336 LEU A N 1
ATOM 2663 C CA . LEU A 1 336 ? 22.101 2.422 -17.979 1.00 49.66 336 LEU A CA 1
ATOM 2664 C C . LEU A 1 336 ? 21.862 2.932 -16.555 1.00 49.66 336 LEU A C 1
ATOM 2666 O O . LEU A 1 336 ? 20.931 2.485 -15.891 1.00 49.66 336 LEU A O 1
ATOM 2670 N N . THR A 1 337 ? 22.685 3.879 -16.102 1.00 51.34 337 THR A N 1
ATOM 2671 C CA . THR A 1 337 ? 22.515 4.532 -14.797 1.00 51.34 337 THR A CA 1
ATOM 2672 C C . THR A 1 337 ? 21.281 5.446 -14.795 1.00 51.34 337 THR A C 1
ATOM 2674 O O . THR A 1 337 ? 20.561 5.506 -13.805 1.00 51.34 337 THR A O 1
ATOM 2677 N N . GLN A 1 338 ? 20.973 6.093 -15.925 1.00 51.69 338 GLN A N 1
ATOM 2678 C CA . GLN A 1 338 ? 19.752 6.893 -16.140 1.00 51.69 338 GLN A CA 1
ATOM 2679 C C . GLN A 1 338 ? 18.499 6.063 -16.454 1.00 51.69 338 GLN A C 1
ATOM 2681 O O . GLN A 1 338 ? 17.370 6.498 -16.219 1.00 51.69 338 GLN A O 1
ATOM 2686 N N . SER A 1 339 ? 18.679 4.862 -16.989 1.00 47.16 339 SER A N 1
ATOM 2687 C CA . SER A 1 339 ? 17.613 3.978 -17.437 1.00 47.16 339 SER A CA 1
ATOM 2688 C C . SER A 1 339 ? 17.810 2.610 -16.809 1.00 47.16 339 SER A C 1
ATOM 2690 O O . SER A 1 339 ? 18.296 1.679 -17.453 1.00 47.16 339 SER A O 1
ATOM 2692 N N . GLY A 1 340 ? 17.356 2.458 -15.560 1.00 50.59 340 GLY A N 1
ATOM 2693 C CA . GLY A 1 340 ? 17.050 1.132 -15.033 1.00 50.59 340 GLY A CA 1
ATOM 2694 C C . GLY A 1 340 ? 16.255 0.356 -16.088 1.00 50.59 340 GLY A C 1
ATOM 2695 O O . GLY A 1 340 ? 15.405 0.938 -16.770 1.00 50.59 340 GLY A O 1
ATOM 2696 N N . THR A 1 341 ? 16.577 -0.929 -16.270 1.00 42.19 341 THR A N 1
ATOM 2697 C CA . THR A 1 341 ? 15.962 -1.797 -17.287 1.00 42.19 341 THR A CA 1
ATOM 2698 C C . THR A 1 341 ? 14.458 -1.521 -17.369 1.00 42.19 341 THR A C 1
ATOM 2700 O O . THR A 1 341 ? 13.799 -1.336 -16.347 1.00 42.19 341 THR A O 1
ATOM 2703 N N . GLY A 1 342 ? 13.875 -1.429 -18.570 1.00 47.84 342 GLY A N 1
ATOM 2704 C CA . GLY A 1 342 ? 12.479 -0.985 -18.735 1.00 47.84 342 GLY A CA 1
ATOM 2705 C C . GLY A 1 342 ? 11.443 -1.782 -17.920 1.00 47.84 342 GLY A C 1
ATOM 2706 O O . GLY A 1 342 ? 10.313 -1.331 -17.750 1.00 47.84 342 GLY A O 1
ATOM 2707 N N . THR A 1 343 ? 11.814 -2.949 -17.391 1.00 41.78 343 THR A N 1
ATOM 2708 C CA . THR A 1 343 ? 11.081 -3.735 -16.391 1.00 41.78 343 THR A CA 1
ATOM 2709 C C . THR A 1 343 ? 11.244 -3.201 -14.960 1.00 41.78 343 THR A C 1
ATOM 2711 O O . THR A 1 343 ? 10.235 -3.043 -14.276 1.00 41.78 343 THR A O 1
ATOM 2714 N N . ALA A 1 344 ? 12.459 -2.859 -14.520 1.00 43.06 344 ALA A N 1
ATOM 2715 C CA . ALA A 1 344 ? 12.729 -2.219 -13.231 1.00 43.06 344 ALA A CA 1
ATOM 2716 C C . ALA A 1 344 ? 12.077 -0.831 -13.136 1.00 43.06 344 ALA A C 1
ATOM 2718 O O . ALA A 1 344 ? 11.358 -0.579 -12.175 1.00 43.06 344 ALA A O 1
ATOM 2719 N N . ARG A 1 345 ? 12.195 0.019 -14.170 1.00 51.09 345 ARG A N 1
ATOM 2720 C CA . ARG A 1 345 ? 11.547 1.349 -14.196 1.00 51.09 345 ARG A CA 1
ATOM 2721 C C . ARG A 1 345 ? 10.012 1.272 -14.202 1.00 51.09 345 ARG A C 1
ATOM 2723 O O . ARG A 1 345 ? 9.342 2.082 -13.572 1.00 51.09 345 ARG A O 1
ATOM 2730 N N . LYS A 1 346 ? 9.424 0.281 -14.889 1.00 54.69 346 LYS A N 1
ATOM 2731 C CA . LYS A 1 346 ? 7.966 0.036 -14.845 1.00 54.69 346 LYS A CA 1
ATOM 2732 C C . LYS A 1 346 ? 7.506 -0.473 -13.482 1.00 54.69 346 LYS A C 1
ATOM 2734 O O . LYS A 1 346 ? 6.393 -0.158 -13.070 1.00 54.69 346 LYS A O 1
ATOM 2739 N N . LYS A 1 347 ? 8.340 -1.262 -12.802 1.00 52.25 347 LYS A N 1
ATOM 2740 C CA . LYS A 1 347 ? 8.056 -1.763 -11.457 1.00 52.25 347 LYS A CA 1
ATOM 2741 C C . LYS A 1 347 ? 8.128 -0.631 -10.427 1.00 52.25 347 LYS A C 1
ATOM 2743 O O . LYS A 1 347 ? 7.166 -0.461 -9.687 1.00 52.25 347 LYS A O 1
ATOM 2748 N N . THR A 1 348 ? 9.166 0.206 -10.467 1.00 72.00 348 THR A N 1
ATOM 2749 C CA . THR A 1 348 ? 9.302 1.373 -9.576 1.00 72.00 348 THR A CA 1
ATOM 2750 C C . THR A 1 348 ? 8.211 2.418 -9.819 1.00 72.00 348 THR A C 1
ATOM 2752 O O . THR A 1 348 ? 7.613 2.908 -8.863 1.00 72.00 348 THR A O 1
ATOM 2755 N N . HIS A 1 349 ? 7.850 2.699 -11.079 1.00 81.94 349 HIS A N 1
ATOM 2756 C CA . HIS A 1 349 ? 6.712 3.579 -11.392 1.00 81.94 349 HIS A CA 1
ATOM 2757 C C . HIS A 1 349 ? 5.372 2.982 -10.941 1.00 81.94 349 HIS A C 1
ATOM 2759 O O . HIS A 1 349 ? 4.524 3.691 -10.404 1.00 81.94 349 HIS A O 1
ATOM 2765 N N . GLY A 1 350 ? 5.183 1.668 -11.102 1.00 83.56 350 GLY A N 1
ATOM 2766 C CA . GLY A 1 350 ? 3.995 0.959 -10.624 1.00 83.56 350 GLY A CA 1
ATOM 2767 C C . GLY A 1 350 ? 3.827 1.030 -9.104 1.00 83.56 350 GLY A C 1
ATOM 2768 O O . GLY A 1 350 ? 2.720 1.279 -8.623 1.00 83.56 350 GLY A O 1
ATOM 2769 N N . GLU A 1 351 ? 4.919 0.870 -8.357 1.00 86.75 351 GLU A N 1
ATOM 2770 C CA . GLU A 1 351 ? 4.953 1.009 -6.897 1.00 86.75 351 GLU A CA 1
ATOM 2771 C C . GLU A 1 351 ? 4.680 2.457 -6.460 1.00 86.75 351 GLU A C 1
ATOM 2773 O O . GLU A 1 351 ? 3.855 2.688 -5.571 1.00 86.75 351 GLU A O 1
ATOM 2778 N N . LEU A 1 352 ? 5.289 3.440 -7.132 1.00 89.25 352 LEU A N 1
ATOM 2779 C CA . LEU A 1 352 ? 5.032 4.867 -6.911 1.00 89.25 352 LEU A CA 1
ATOM 2780 C C . LEU A 1 352 ? 3.554 5.219 -7.145 1.00 89.25 352 LEU A C 1
ATOM 2782 O O . LEU A 1 352 ? 2.907 5.839 -6.296 1.00 89.25 352 LEU A O 1
ATOM 2786 N N . GLN A 1 353 ? 2.995 4.767 -8.270 1.00 92.81 353 GLN A N 1
ATOM 2787 C CA . GLN A 1 353 ? 1.588 4.934 -8.626 1.00 92.81 353 GLN A CA 1
ATOM 2788 C C . GLN A 1 353 ? 0.670 4.338 -7.554 1.00 92.81 353 GLN A C 1
ATOM 2790 O O . GLN A 1 353 ? -0.324 4.974 -7.195 1.00 92.81 353 GLN A O 1
ATOM 2795 N N . GLU A 1 354 ? 0.956 3.130 -7.063 1.00 92.00 354 GLU A N 1
ATOM 2796 C CA . GLU A 1 354 ? 0.139 2.464 -6.047 1.00 92.00 354 GLU A CA 1
ATOM 2797 C C . GLU A 1 354 ? 0.182 3.200 -4.704 1.00 92.00 354 GLU A C 1
ATOM 2799 O O . GLU A 1 354 ? -0.885 3.456 -4.137 1.00 92.00 354 GLU A O 1
ATOM 2804 N N . LYS A 1 355 ? 1.369 3.623 -4.244 1.00 92.38 355 LYS A N 1
ATOM 2805 C CA . LYS A 1 355 ? 1.539 4.382 -2.993 1.00 92.38 355 LYS A CA 1
ATOM 2806 C C . LYS A 1 355 ? 0.807 5.727 -3.036 1.00 92.38 355 LYS A C 1
ATOM 2808 O O . LYS A 1 355 ? -0.061 5.974 -2.196 1.00 92.38 355 LYS A O 1
ATOM 2813 N N . ILE A 1 356 ? 1.085 6.564 -4.042 1.00 93.69 356 ILE A N 1
ATOM 2814 C CA . ILE A 1 356 ? 0.468 7.897 -4.162 1.00 93.69 356 ILE A CA 1
ATOM 2815 C C . ILE A 1 356 ? -1.047 7.772 -4.358 1.00 93.69 356 ILE A C 1
ATOM 2817 O O . ILE A 1 356 ? -1.821 8.426 -3.659 1.00 93.69 356 ILE A O 1
ATOM 2821 N N . SER A 1 357 ? -1.499 6.898 -5.266 1.00 93.50 357 SER A N 1
ATOM 2822 C CA . SER A 1 357 ? -2.938 6.738 -5.524 1.00 93.50 357 SER A CA 1
ATOM 2823 C C . SER A 1 357 ? -3.681 6.172 -4.318 1.00 93.50 357 SER A C 1
ATOM 2825 O O . SER A 1 357 ? -4.840 6.528 -4.102 1.00 93.50 357 SER A O 1
ATOM 2827 N N . GLY A 1 358 ? -3.049 5.275 -3.556 1.00 92.38 358 GLY A N 1
ATOM 2828 C CA . GLY A 1 358 ? -3.603 4.700 -2.334 1.00 92.38 358 GLY A CA 1
ATOM 2829 C C . GLY A 1 358 ? -3.832 5.766 -1.268 1.00 92.38 358 GLY A C 1
ATOM 2830 O O . GLY A 1 358 ? -4.968 5.947 -0.831 1.00 92.38 358 GLY A O 1
ATOM 2831 N N . LEU A 1 359 ? -2.786 6.523 -0.924 1.00 94.00 359 LEU A N 1
ATOM 2832 C CA . LEU A 1 359 ? -2.867 7.602 0.066 1.00 94.00 359 LEU A CA 1
ATOM 2833 C C . LEU A 1 359 ? -3.838 8.706 -0.362 1.00 94.00 359 LEU A C 1
ATOM 2835 O O . LEU A 1 359 ? -4.662 9.145 0.439 1.00 94.00 359 LEU A O 1
ATOM 2839 N N . TRP A 1 360 ? -3.810 9.107 -1.635 1.00 95.25 360 TRP A N 1
ATOM 2840 C CA . TRP A 1 360 ? -4.742 10.104 -2.159 1.00 95.25 360 TRP A CA 1
ATOM 2841 C C . TRP A 1 360 ? -6.199 9.622 -2.103 1.00 95.25 360 TRP A C 1
ATOM 2843 O O . TRP A 1 360 ? -7.090 10.373 -1.712 1.00 95.25 360 TRP A O 1
ATOM 2853 N N . THR A 1 361 ? -6.451 8.344 -2.413 1.00 93.12 361 THR A N 1
ATOM 2854 C CA . THR A 1 361 ? -7.792 7.750 -2.282 1.00 93.12 361 THR A CA 1
ATOM 2855 C C . THR A 1 361 ? -8.281 7.804 -0.833 1.00 93.12 361 THR A C 1
ATOM 2857 O O . THR A 1 361 ? -9.430 8.177 -0.595 1.00 93.12 361 THR A O 1
ATOM 2860 N N . SER A 1 362 ? -7.423 7.461 0.131 1.00 92.12 362 SER A N 1
ATOM 2861 C CA . SER A 1 362 ? -7.740 7.575 1.560 1.00 92.12 362 SER A CA 1
ATOM 2862 C C . SER A 1 362 ? -8.026 9.023 1.954 1.00 92.12 362 SER A C 1
ATOM 2864 O O . SER A 1 362 ? -9.020 9.285 2.622 1.00 92.12 362 SER A O 1
ATOM 2866 N N . CYS A 1 363 ? -7.223 9.971 1.466 1.00 93.75 363 CYS A N 1
ATOM 2867 C CA . CYS A 1 363 ? -7.408 11.402 1.696 1.00 93.75 363 CYS A CA 1
ATOM 2868 C C . CYS A 1 363 ? -8.793 11.893 1.229 1.00 93.75 363 CYS A C 1
ATOM 2870 O O . CYS A 1 363 ? -9.520 12.510 2.007 1.00 93.75 363 CYS A O 1
ATOM 2872 N N . CYS A 1 364 ? -9.226 11.522 0.018 1.00 91.94 364 CYS A N 1
ATOM 2873 C CA . CYS A 1 364 ? -10.572 11.844 -0.475 1.00 91.94 364 CYS A CA 1
ATOM 2874 C C . CYS A 1 364 ? -11.694 11.254 0.395 1.00 91.94 364 CYS A C 1
ATOM 2876 O O . CYS A 1 364 ? -12.743 11.875 0.578 1.00 91.94 364 CYS A O 1
ATOM 2878 N N . LEU A 1 365 ? -11.503 10.038 0.910 1.00 92.31 365 LEU A N 1
ATOM 2879 C CA . LEU A 1 365 ? -12.482 9.388 1.779 1.00 92.31 365 LEU A CA 1
ATOM 2880 C C . LEU A 1 365 ? -12.550 10.052 3.164 1.00 92.31 365 LEU A C 1
ATOM 2882 O O . LEU A 1 365 ? -13.649 10.228 3.688 1.00 92.31 365 LEU A O 1
ATOM 2886 N N . PHE A 1 366 ? -11.411 10.465 3.727 1.00 93.50 366 PHE A N 1
ATOM 2887 C CA . PHE A 1 366 ? -11.367 11.214 4.985 1.00 93.50 366 PHE A CA 1
ATOM 2888 C C . PHE A 1 366 ? -12.034 12.582 4.848 1.00 93.50 366 PHE A C 1
ATOM 2890 O O . PHE A 1 366 ? -12.857 12.937 5.687 1.00 93.50 366 PHE A O 1
ATOM 2897 N N . GLU A 1 367 ? -11.777 13.300 3.752 1.00 92.12 367 GLU A N 1
ATOM 2898 C CA . GLU A 1 367 ? -12.433 14.579 3.454 1.00 92.12 367 GLU A CA 1
ATOM 2899 C C . GLU A 1 367 ? -13.965 14.441 3.433 1.00 92.12 367 GLU A C 1
ATOM 2901 O O . GLU A 1 367 ? -14.690 15.292 3.947 1.00 92.12 367 GLU A O 1
ATOM 2906 N N . LYS A 1 368 ? -14.479 13.336 2.879 1.00 90.25 368 LYS A N 1
ATOM 2907 C CA . LYS A 1 368 ? -15.913 13.021 2.887 1.00 90.25 368 LYS A CA 1
ATOM 2908 C C . LYS A 1 368 ? -16.436 12.740 4.299 1.00 90.25 368 LYS A C 1
ATOM 2910 O O . LYS A 1 368 ? -17.531 13.189 4.627 1.00 90.25 368 LYS A O 1
ATOM 2915 N N . GLY A 1 369 ? -15.679 12.020 5.127 1.00 90.00 369 GLY A N 1
ATOM 2916 C CA . GLY A 1 369 ? -16.044 11.747 6.520 1.00 90.00 369 GLY A CA 1
ATOM 2917 C C . GLY A 1 369 ? -16.078 13.004 7.389 1.00 90.00 369 GLY A C 1
ATOM 2918 O O . GLY A 1 369 ? -16.980 13.160 8.205 1.00 90.00 369 GLY A O 1
ATOM 2919 N N . MET A 1 370 ? -15.151 13.934 7.160 1.00 89.69 370 MET A N 1
ATOM 2920 C CA . MET A 1 370 ? -15.020 15.175 7.930 1.00 89.69 370 MET A CA 1
ATOM 2921 C C . MET A 1 370 ? -16.181 16.156 7.721 1.00 89.69 370 MET A C 1
ATOM 2923 O O . MET A 1 370 ? -16.479 16.946 8.611 1.00 89.69 370 MET A O 1
ATOM 2927 N N . LYS A 1 371 ? -16.884 16.070 6.585 1.00 88.25 371 LYS A N 1
ATOM 2928 C CA . LYS A 1 371 ? -18.068 16.898 6.279 1.00 88.25 371 LYS A CA 1
ATOM 2929 C C . LYS A 1 371 ? -19.272 16.628 7.188 1.00 88.25 371 LYS A C 1
ATOM 2931 O O . LYS A 1 371 ? -20.262 17.338 7.088 1.00 88.25 371 LYS A O 1
ATOM 2936 N N . GLN A 1 372 ? -19.207 15.608 8.043 1.00 87.38 372 GLN A N 1
ATOM 2937 C CA . GLN A 1 372 ? -20.253 15.309 9.023 1.00 87.38 372 GLN A CA 1
ATOM 2938 C C . GLN A 1 372 ? -20.124 16.104 10.323 1.00 87.38 372 GLN A C 1
ATOM 2940 O O . GLN A 1 372 ? -21.073 16.155 11.099 1.00 87.38 372 GLN A O 1
ATOM 2945 N N . PHE A 1 373 ? -18.956 16.692 10.580 1.00 88.81 373 PHE A N 1
ATOM 2946 C CA . PHE A 1 373 ? -18.731 17.508 11.765 1.00 88.81 373 PHE A CA 1
ATOM 2947 C C . PHE A 1 373 ? -19.056 18.974 11.472 1.00 88.81 373 PHE A C 1
ATOM 2949 O O . PHE A 1 373 ? -19.168 19.387 10.316 1.00 88.81 373 PHE A O 1
ATOM 2956 N N . ASN A 1 374 ? -19.177 19.775 12.531 1.00 89.25 374 ASN A N 1
ATOM 2957 C CA . ASN A 1 374 ? -19.319 21.222 12.398 1.00 89.25 374 ASN A CA 1
ATOM 2958 C C . ASN A 1 374 ? -18.093 21.853 11.700 1.00 89.25 374 ASN A C 1
ATOM 2960 O O . ASN A 1 374 ? -17.021 21.250 11.593 1.00 89.25 374 ASN A O 1
ATOM 2964 N N . GLU A 1 375 ? -18.257 23.084 11.216 1.00 88.56 375 GLU A N 1
ATOM 2965 C CA . GLU A 1 375 ? -17.245 23.773 10.407 1.00 88.56 375 GLU A CA 1
ATOM 2966 C C . GLU A 1 375 ? -15.906 23.943 11.144 1.00 88.56 375 GLU A C 1
ATOM 2968 O O . GLU A 1 375 ? -14.841 23.710 10.567 1.00 88.56 375 GLU A O 1
ATOM 2973 N N . GLU A 1 376 ? -15.950 24.254 12.443 1.00 89.31 376 GLU A N 1
ATOM 2974 C CA . GLU A 1 376 ? -14.755 24.412 13.274 1.00 89.31 376 GLU A CA 1
ATOM 2975 C C . GLU A 1 376 ? -13.963 23.102 13.408 1.00 89.31 376 GLU A C 1
ATOM 2977 O O . GLU A 1 376 ? -12.753 23.072 13.154 1.00 89.31 376 GLU A O 1
ATOM 2982 N N . THR A 1 377 ? -14.638 22.000 13.746 1.00 87.81 377 THR A N 1
ATOM 2983 C CA . THR A 1 377 ? -14.003 20.679 13.862 1.00 87.81 377 THR A CA 1
ATOM 2984 C C . THR A 1 377 ? -13.472 20.232 12.508 1.00 87.81 377 THR A C 1
ATOM 2986 O O . THR A 1 377 ? -12.327 19.794 12.409 1.00 87.81 377 THR A O 1
ATOM 2989 N N . SER A 1 378 ? -14.255 20.403 11.442 1.00 90.00 378 SER A N 1
ATOM 2990 C CA . SER A 1 378 ? -13.831 20.075 10.080 1.00 90.00 378 SER A CA 1
ATOM 2991 C C . SER A 1 378 ? -12.537 20.810 9.704 1.00 90.00 378 SER A C 1
ATOM 2993 O O . SER A 1 378 ? -11.585 20.178 9.243 1.00 90.00 378 SER A O 1
ATOM 2995 N N . ALA A 1 379 ? -12.420 22.106 10.013 1.00 90.62 379 ALA A N 1
ATOM 2996 C CA . ALA A 1 379 ? -11.203 22.880 9.766 1.00 90.62 379 ALA A CA 1
ATOM 2997 C C . ALA A 1 379 ? -9.983 22.369 10.562 1.00 90.62 379 ALA A C 1
ATOM 2999 O O . ALA A 1 379 ? -8.864 22.339 10.035 1.00 90.62 379 ALA A O 1
ATOM 3000 N N . GLN A 1 380 ? -10.169 21.938 11.815 1.00 90.88 380 GLN A N 1
ATOM 3001 C CA . GLN A 1 380 ? -9.097 21.313 12.605 1.00 90.88 380 GLN A CA 1
ATOM 3002 C C . GLN A 1 380 ? -8.646 19.978 11.998 1.00 90.88 380 GLN A C 1
ATOM 3004 O O . GLN A 1 380 ? -7.442 19.708 11.915 1.00 90.88 380 GLN A O 1
ATOM 3009 N N . LEU A 1 381 ? -9.598 19.167 11.533 1.00 91.81 381 LEU A N 1
ATOM 3010 C CA . LEU A 1 381 ? -9.334 17.883 10.889 1.00 91.81 381 LEU A CA 1
ATOM 3011 C C . LEU A 1 381 ? -8.641 18.057 9.525 1.00 91.81 381 LEU A C 1
ATOM 3013 O O . LEU A 1 381 ? -7.717 17.303 9.225 1.00 91.81 381 LEU A O 1
ATOM 3017 N N . VAL A 1 382 ? -8.987 19.086 8.736 1.00 93.50 382 VAL A N 1
ATOM 3018 C CA . VAL A 1 382 ? -8.303 19.399 7.460 1.00 93.50 382 VAL A CA 1
ATOM 3019 C C . VAL A 1 382 ? -6.837 19.724 7.713 1.00 93.50 382 VAL A C 1
ATOM 3021 O O . VAL A 1 382 ? -5.959 19.164 7.058 1.00 93.50 382 VAL A O 1
ATOM 3024 N N . LYS A 1 383 ? -6.548 20.568 8.711 1.00 93.62 383 LYS A N 1
ATOM 3025 C CA . LYS A 1 383 ? -5.164 20.885 9.096 1.00 93.62 383 LYS A CA 1
ATOM 3026 C C . LYS A 1 383 ? -4.393 19.649 9.553 1.00 93.62 383 LYS A C 1
ATOM 3028 O O . LYS A 1 383 ? -3.201 19.545 9.276 1.00 93.62 383 LYS A O 1
ATOM 3033 N N . HIS A 1 384 ? -5.044 18.734 10.271 1.00 94.00 384 HIS A N 1
ATOM 3034 C CA . HIS A 1 384 ? -4.411 17.481 10.675 1.00 94.00 384 HIS A CA 1
ATOM 3035 C C . HIS A 1 384 ? -4.085 16.609 9.459 1.00 94.00 384 HIS A C 1
ATOM 3037 O O . HIS A 1 384 ? -2.938 16.199 9.314 1.00 94.00 384 HIS A O 1
ATOM 3043 N N . LEU A 1 385 ? -5.048 16.418 8.555 1.00 94.94 385 LEU A N 1
ATOM 3044 C CA . LEU A 1 385 ? -4.892 15.614 7.345 1.00 94.94 385 LEU A CA 1
ATOM 3045 C C . LEU A 1 385 ? -3.789 16.145 6.416 1.00 94.94 385 LEU A C 1
ATOM 3047 O O . LEU A 1 385 ? -3.017 15.358 5.864 1.00 94.94 385 LEU A O 1
ATOM 3051 N N . LEU A 1 386 ? -3.675 17.473 6.288 1.00 95.81 386 LEU A N 1
ATOM 3052 C CA . LEU A 1 386 ? -2.593 18.113 5.537 1.00 95.81 386 LEU A CA 1
ATOM 3053 C C . LEU A 1 386 ? -1.211 17.787 6.130 1.00 95.81 386 LEU A C 1
ATOM 3055 O O . LEU A 1 386 ? -0.262 17.530 5.395 1.00 95.81 386 LEU A O 1
ATOM 3059 N N . LYS A 1 387 ? -1.097 17.749 7.461 1.00 94.06 387 LYS A N 1
ATOM 3060 C CA . LYS A 1 387 ? 0.172 17.503 8.164 1.00 94.06 387 LYS A CA 1
ATOM 3061 C C . LYS A 1 387 ? 0.542 16.028 8.300 1.00 94.06 387 LYS A C 1
ATOM 3063 O O . LYS A 1 387 ? 1.701 15.742 8.574 1.00 94.06 387 LYS A O 1
ATOM 3068 N N . THR A 1 388 ? -0.406 15.116 8.112 1.00 94.00 388 THR A N 1
ATOM 3069 C CA . THR A 1 388 ? -0.171 13.669 8.161 1.00 94.00 388 THR A CA 1
ATOM 3070 C C . THR A 1 388 ? -0.144 13.085 6.750 1.00 94.00 388 THR A C 1
ATOM 3072 O O . THR A 1 388 ? 0.890 13.110 6.087 1.00 94.00 388 THR A O 1
ATOM 3075 N N . VAL A 1 389 ? -1.294 12.650 6.235 1.00 94.75 389 VAL A N 1
ATOM 3076 C CA . VAL A 1 389 ? -1.417 11.897 4.978 1.00 94.75 389 VAL A CA 1
ATOM 3077 C C . VAL A 1 389 ? -0.932 12.706 3.773 1.00 94.75 389 VAL A C 1
ATOM 3079 O O . VAL A 1 389 ? -0.234 12.173 2.912 1.00 94.75 389 VAL A O 1
ATOM 3082 N N . CYS A 1 390 ? -1.268 13.997 3.680 1.00 96.12 390 CYS A N 1
ATOM 3083 C CA . CYS A 1 390 ? -0.807 14.824 2.558 1.00 96.12 390 CYS A CA 1
ATOM 3084 C C . CYS A 1 390 ? 0.694 15.129 2.636 1.00 96.12 390 CYS A C 1
ATOM 3086 O O . CYS A 1 390 ? 1.351 15.261 1.598 1.00 96.12 390 CYS A O 1
ATOM 3088 N N . SER A 1 391 ? 1.252 15.204 3.848 1.00 94.94 391 SER A N 1
ATOM 3089 C CA . SER A 1 391 ? 2.696 15.334 4.026 1.00 94.94 391 SER A CA 1
ATOM 3090 C C . SER A 1 391 ? 3.409 14.058 3.581 1.00 94.94 391 SER A C 1
ATOM 3092 O O . SER A 1 391 ? 4.399 14.166 2.861 1.00 94.94 391 SER A O 1
ATOM 3094 N N . ASP A 1 392 ? 2.865 12.876 3.886 1.00 94.25 392 ASP A N 1
ATOM 3095 C CA . ASP A 1 392 ? 3.396 11.591 3.406 1.00 94.25 392 ASP A CA 1
ATOM 3096 C C . ASP A 1 392 ? 3.367 11.498 1.876 1.00 94.25 392 ASP A C 1
ATOM 3098 O O . ASP A 1 392 ? 4.360 11.117 1.255 1.00 94.25 392 ASP A O 1
ATOM 3102 N N . ILE A 1 393 ? 2.260 11.916 1.245 1.00 95.44 393 ILE A N 1
ATOM 3103 C CA . ILE A 1 393 ? 2.166 12.004 -0.222 1.00 95.44 393 ILE A CA 1
ATOM 3104 C C . ILE A 1 393 ? 3.258 12.927 -0.768 1.00 95.44 393 ILE A C 1
ATOM 3106 O O . ILE A 1 393 ? 3.976 12.550 -1.692 1.00 95.44 393 ILE A O 1
ATOM 3110 N N . THR A 1 394 ? 3.401 14.124 -0.195 1.00 95.44 394 THR A N 1
ATOM 3111 C CA . THR A 1 394 ? 4.417 15.092 -0.631 1.00 95.44 394 THR A CA 1
ATOM 3112 C C . THR A 1 394 ? 5.829 14.543 -0.444 1.00 95.44 394 THR A C 1
ATOM 3114 O O . THR A 1 394 ? 6.675 14.753 -1.306 1.00 95.44 394 THR A O 1
ATOM 3117 N N . ASN A 1 395 ? 6.093 13.815 0.641 1.00 93.38 395 ASN A N 1
ATOM 3118 C CA . ASN A 1 395 ? 7.391 13.193 0.888 1.00 93.38 395 ASN A CA 1
ATOM 3119 C C . ASN A 1 395 ? 7.717 12.161 -0.194 1.00 93.38 395 ASN A C 1
ATOM 3121 O O . ASN A 1 395 ? 8.797 12.212 -0.770 1.00 93.38 395 ASN A O 1
ATOM 3125 N N . ILE A 1 396 ? 6.760 11.299 -0.548 1.00 92.50 396 ILE A N 1
ATOM 3126 C CA . ILE A 1 396 ? 6.923 10.324 -1.636 1.00 92.50 396 ILE A CA 1
ATOM 3127 C C . ILE A 1 396 ? 7.175 11.029 -2.976 1.00 92.50 396 ILE A C 1
ATOM 3129 O O . ILE A 1 396 ? 8.064 10.628 -3.722 1.00 92.50 396 ILE A O 1
ATOM 3133 N N . VAL A 1 397 ? 6.409 12.082 -3.277 1.00 92.69 397 VAL A N 1
ATOM 3134 C CA . VAL A 1 397 ? 6.546 12.871 -4.511 1.00 92.69 397 VAL A CA 1
ATOM 3135 C C . VAL A 1 397 ? 7.922 13.533 -4.599 1.00 92.69 397 VAL A C 1
ATOM 3137 O O . VAL A 1 397 ? 8.586 13.414 -5.625 1.00 92.69 397 VAL A O 1
ATOM 3140 N N . VAL A 1 398 ? 8.369 14.202 -3.534 1.00 91.69 398 VAL A N 1
ATOM 3141 C CA . VAL A 1 398 ? 9.665 14.895 -3.514 1.00 91.69 398 VAL A CA 1
ATOM 3142 C C . VAL A 1 398 ? 10.813 13.898 -3.611 1.00 91.69 398 VAL A C 1
ATOM 3144 O O . VAL A 1 398 ? 11.732 14.136 -4.388 1.00 91.69 398 VAL A O 1
ATOM 3147 N N . SER A 1 399 ? 10.746 12.767 -2.901 1.00 89.12 399 SER A N 1
ATOM 3148 C CA . SER A 1 399 ? 11.746 11.704 -3.031 1.00 89.12 399 SER A CA 1
ATOM 3149 C C . SER A 1 399 ? 11.808 11.158 -4.456 1.00 89.12 399 SER A C 1
ATOM 3151 O O . SER A 1 399 ? 12.897 11.037 -5.001 1.00 89.12 399 SER A O 1
ATOM 3153 N N . ALA A 1 400 ? 10.659 10.892 -5.088 1.00 87.31 400 ALA A N 1
ATOM 3154 C CA . ALA A 1 400 ? 10.612 10.379 -6.456 1.00 87.31 400 ALA A CA 1
ATOM 3155 C C . ALA A 1 400 ? 11.243 11.353 -7.462 1.00 87.31 400 ALA A C 1
ATOM 3157 O O . ALA A 1 400 ? 12.088 10.944 -8.256 1.00 87.31 400 ALA A O 1
ATOM 3158 N N . VAL A 1 401 ? 10.893 12.641 -7.387 1.00 87.38 401 VAL A N 1
ATOM 3159 C CA . VAL A 1 401 ? 11.483 13.675 -8.254 1.00 87.38 401 VAL A CA 1
ATOM 3160 C C . VAL A 1 401 ? 12.983 13.828 -7.986 1.00 87.38 401 VAL A C 1
ATOM 3162 O O . VAL A 1 401 ? 13.775 13.913 -8.919 1.00 87.38 401 VAL A O 1
ATOM 3165 N N . ALA A 1 402 ? 13.404 13.829 -6.722 1.00 85.31 402 ALA A N 1
ATOM 3166 C CA . ALA A 1 402 ? 14.817 13.914 -6.365 1.00 85.31 402 ALA A CA 1
ATOM 3167 C C . ALA A 1 402 ? 15.621 12.731 -6.933 1.00 85.31 402 ALA A C 1
ATOM 3169 O O . ALA A 1 402 ? 16.704 12.933 -7.483 1.00 85.31 402 ALA A O 1
ATOM 3170 N N . THR A 1 403 ? 15.066 11.517 -6.882 1.00 82.75 403 THR A N 1
ATOM 3171 C CA . THR A 1 403 ? 15.668 10.332 -7.507 1.00 82.75 403 THR A CA 1
ATOM 3172 C C . THR A 1 403 ? 15.755 10.462 -9.032 1.00 82.75 403 THR A C 1
ATOM 3174 O O . THR A 1 403 ? 16.781 10.099 -9.603 1.00 82.75 403 THR A O 1
ATOM 3177 N N . GLU A 1 404 ? 14.740 11.019 -9.706 1.00 80.38 404 GLU A N 1
ATOM 3178 C CA . GLU A 1 404 ? 14.798 11.291 -11.156 1.00 80.38 404 GLU A CA 1
ATOM 3179 C C . GLU A 1 404 ? 15.903 12.295 -11.528 1.00 80.38 404 GLU A C 1
ATOM 3181 O O . GLU A 1 404 ? 16.502 12.186 -12.598 1.00 80.38 404 GLU A O 1
ATOM 3186 N N . HIS A 1 405 ? 16.232 13.215 -10.620 1.00 81.19 405 HIS A N 1
ATOM 3187 C CA . HIS A 1 405 ? 17.323 14.183 -10.760 1.00 81.19 405 HIS A CA 1
ATOM 3188 C C . HIS A 1 405 ? 18.663 13.712 -10.159 1.00 81.19 405 HIS A C 1
ATOM 3190 O O . HIS A 1 405 ? 19.537 14.536 -9.893 1.00 81.19 405 HIS A O 1
ATOM 3196 N N . MET A 1 406 ? 18.863 12.399 -9.974 1.00 77.12 406 MET A N 1
ATOM 3197 C CA . MET A 1 406 ? 20.121 11.797 -9.487 1.00 77.12 406 MET A CA 1
ATOM 3198 C C . MET A 1 406 ? 20.552 12.242 -8.083 1.00 77.12 406 MET A C 1
ATOM 3200 O O . MET A 1 406 ? 21.727 12.154 -7.720 1.00 77.12 406 MET A O 1
ATOM 3204 N N . MET A 1 407 ? 19.608 12.697 -7.263 1.00 76.69 407 MET A N 1
ATOM 3205 C CA . MET A 1 407 ? 19.866 13.025 -5.867 1.00 76.69 407 MET A CA 1
ATOM 3206 C C . MET A 1 407 ? 19.656 11.786 -4.995 1.00 76.69 407 MET A C 1
ATOM 3208 O O . MET A 1 407 ? 18.651 11.083 -5.121 1.00 76.69 407 MET A O 1
ATOM 3212 N N . SER A 1 408 ? 20.580 11.529 -4.068 1.00 65.25 408 SER A N 1
ATOM 3213 C CA . SER A 1 408 ? 20.382 10.490 -3.061 1.00 65.25 408 SER A CA 1
ATOM 3214 C C . SER A 1 408 ? 19.392 10.973 -2.000 1.00 65.25 408 SER A C 1
ATOM 3216 O O . SER A 1 408 ? 19.598 11.987 -1.333 1.00 65.25 408 SER A O 1
ATOM 3218 N N . VAL A 1 409 ? 18.302 10.228 -1.837 1.00 69.12 409 VAL A N 1
ATOM 3219 C CA . VAL A 1 409 ? 17.350 10.403 -0.739 1.00 69.12 409 VAL A CA 1
ATOM 3220 C C . VAL A 1 409 ? 17.343 9.102 0.049 1.00 69.12 409 VAL A C 1
ATOM 3222 O O . VAL A 1 409 ? 17.158 8.036 -0.529 1.00 69.12 409 VAL A O 1
ATOM 3225 N N . GLN A 1 410 ? 17.609 9.169 1.353 1.00 61.34 410 GLN A N 1
ATOM 3226 C CA . GLN A 1 410 ? 17.549 7.990 2.219 1.00 61.34 410 GLN A CA 1
ATOM 3227 C C . GLN A 1 410 ? 16.090 7.516 2.301 1.00 61.34 410 GLN A C 1
ATOM 3229 O O . GLN A 1 410 ? 15.227 8.280 2.729 1.00 61.34 410 GLN A O 1
ATOM 3234 N N . GLU A 1 411 ? 15.811 6.284 1.865 1.00 55.38 411 GLU A N 1
ATOM 3235 C CA . GLU A 1 411 ? 14.444 5.744 1.754 1.00 55.38 411 GLU A CA 1
ATOM 3236 C C . GLU A 1 411 ? 13.752 5.529 3.117 1.00 55.38 411 GLU A C 1
ATOM 3238 O O . GLU A 1 411 ? 12.523 5.497 3.173 1.00 55.38 411 GLU A O 1
ATOM 3243 N N . ASP A 1 412 ? 14.521 5.446 4.210 1.00 46.28 412 ASP A N 1
ATOM 3244 C CA . ASP A 1 412 ? 14.037 4.989 5.522 1.00 46.28 412 ASP A CA 1
ATOM 3245 C C . ASP A 1 412 ? 13.631 6.110 6.498 1.00 46.28 412 ASP A C 1
ATOM 3247 O O . ASP A 1 412 ? 13.060 5.835 7.556 1.00 46.28 412 ASP A O 1
ATOM 3251 N N . THR A 1 413 ? 13.864 7.381 6.158 1.00 54.88 413 TH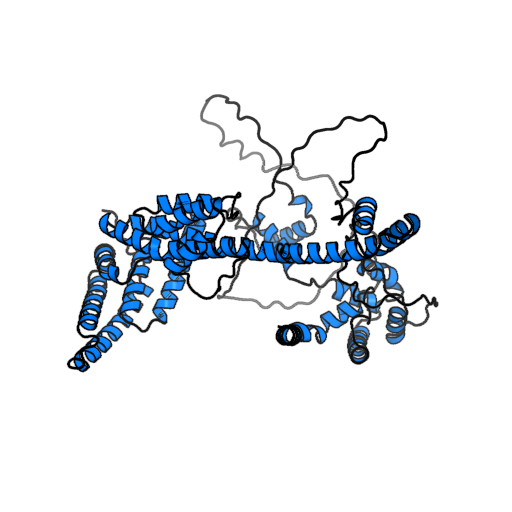R A N 1
ATOM 3252 C CA . THR A 1 413 ? 13.553 8.509 7.051 1.00 54.88 413 THR A CA 1
ATOM 3253 C C . THR A 1 413 ? 12.359 9.292 6.514 1.00 54.88 413 THR A C 1
ATOM 3255 O O . THR A 1 413 ? 12.408 9.823 5.403 1.00 54.88 413 THR A O 1
ATOM 3258 N N . GLN A 1 414 ? 11.278 9.414 7.299 1.00 63.44 414 GLN A N 1
ATOM 3259 C CA . GLN A 1 414 ? 10.201 10.355 6.976 1.00 63.44 414 GLN A CA 1
ATOM 3260 C C . GLN A 1 414 ? 10.801 11.755 6.817 1.00 63.44 414 GLN A C 1
ATOM 3262 O O . GLN A 1 414 ? 11.345 12.325 7.762 1.00 63.44 414 GLN A O 1
ATOM 3267 N N . LEU A 1 415 ? 10.719 12.298 5.604 1.00 80.38 415 LEU A N 1
ATOM 3268 C CA . LEU A 1 415 ? 11.253 13.616 5.293 1.00 80.38 415 LEU A CA 1
ATOM 3269 C C . LEU A 1 415 ? 10.583 14.685 6.159 1.00 80.38 415 LEU A C 1
ATOM 3271 O O . LEU A 1 415 ? 9.361 14.866 6.114 1.00 80.38 415 LEU A O 1
ATOM 3275 N N . THR A 1 416 ? 11.394 15.404 6.937 1.00 88.25 416 THR A N 1
ATOM 3276 C CA . THR A 1 416 ? 10.928 16.560 7.705 1.00 88.25 416 THR A CA 1
ATOM 3277 C C . THR A 1 416 ? 10.538 17.700 6.758 1.00 88.25 416 THR A C 1
ATOM 3279 O O . THR A 1 416 ? 11.012 17.747 5.615 1.00 88.25 416 THR A O 1
ATOM 3282 N N . PRO A 1 417 ? 9.682 18.646 7.190 1.00 89.38 417 PRO A N 1
ATOM 3283 C CA . PRO A 1 417 ? 9.366 19.831 6.398 1.00 89.38 417 PRO A CA 1
ATOM 3284 C C . PRO A 1 417 ? 10.619 20.579 5.923 1.00 89.38 417 PRO A C 1
ATOM 3286 O O . PRO A 1 417 ? 10.690 20.956 4.753 1.00 89.38 417 PRO A O 1
ATOM 3289 N N . GLU A 1 418 ? 11.618 20.713 6.794 1.00 88.00 418 GLU A N 1
ATOM 3290 C CA . GLU A 1 418 ? 12.890 21.385 6.524 1.00 88.00 418 GLU A CA 1
ATOM 3291 C C . GLU A 1 418 ? 13.747 20.580 5.543 1.00 88.00 418 GLU A C 1
ATOM 3293 O O . GLU A 1 418 ? 14.266 21.134 4.574 1.00 88.00 418 GLU A O 1
ATOM 3298 N N . GLY A 1 419 ? 13.848 19.260 5.742 1.00 88.19 419 GLY A N 1
ATOM 3299 C CA . GLY A 1 419 ? 14.579 18.370 4.838 1.00 88.19 419 GLY A CA 1
ATOM 3300 C C . GLY A 1 419 ? 13.986 18.386 3.431 1.00 88.19 419 GLY A C 1
ATOM 3301 O O . GLY A 1 419 ? 14.709 18.467 2.440 1.00 88.19 419 GLY A O 1
ATOM 3302 N N . ARG A 1 420 ? 12.655 18.408 3.335 1.00 91.56 420 ARG A N 1
ATOM 3303 C CA . ARG A 1 420 ? 11.935 18.524 2.068 1.00 91.56 420 ARG A CA 1
ATOM 3304 C C . ARG A 1 420 ? 12.211 19.858 1.377 1.00 91.56 420 ARG A C 1
ATOM 3306 O O . ARG A 1 420 ? 12.506 19.856 0.186 1.00 91.56 420 ARG A O 1
ATOM 3313 N N . ALA A 1 421 ? 12.158 20.976 2.101 1.00 92.00 421 ALA A N 1
ATOM 3314 C CA . ALA A 1 421 ? 12.480 22.290 1.543 1.00 92.00 421 ALA A CA 1
ATOM 3315 C C . ALA A 1 421 ? 13.930 22.352 1.026 1.00 92.00 421 ALA A C 1
ATOM 3317 O O . ALA A 1 421 ? 14.173 22.850 -0.073 1.00 92.00 421 ALA A O 1
ATOM 3318 N N . ALA A 1 422 ? 14.881 21.772 1.765 1.00 90.44 422 ALA A N 1
ATOM 3319 C CA . ALA A 1 422 ? 16.286 21.715 1.366 1.00 90.44 422 ALA A CA 1
ATOM 3320 C C . ALA A 1 422 ? 16.524 20.891 0.087 1.00 90.44 422 ALA A C 1
ATOM 3322 O O . ALA A 1 422 ? 17.402 21.236 -0.703 1.00 90.44 422 ALA A O 1
ATOM 3323 N N . ILE A 1 423 ? 15.754 19.819 -0.134 1.00 89.56 423 ILE A N 1
ATOM 3324 C CA . ILE A 1 423 ? 15.791 19.061 -1.395 1.00 89.56 423 ILE A CA 1
ATOM 3325 C C . ILE A 1 423 ? 15.193 19.888 -2.532 1.00 89.56 423 ILE A C 1
ATOM 3327 O O . ILE A 1 423 ? 15.806 19.986 -3.589 1.00 89.56 423 ILE A O 1
ATOM 3331 N N . ILE A 1 424 ? 14.033 20.515 -2.311 1.00 93.38 424 ILE A N 1
ATOM 3332 C CA . ILE A 1 424 ? 13.323 21.284 -3.343 1.00 93.38 424 ILE A CA 1
ATOM 3333 C C . ILE A 1 424 ? 14.200 22.408 -3.909 1.00 93.38 424 ILE A C 1
ATOM 3335 O O . ILE A 1 424 ? 14.227 22.595 -5.119 1.00 93.38 424 ILE A O 1
ATOM 3339 N N . VAL A 1 425 ? 14.956 23.113 -3.061 1.00 93.50 425 VAL A N 1
ATOM 3340 C CA . VAL A 1 425 ? 15.849 24.212 -3.482 1.00 93.50 425 VAL A CA 1
ATOM 3341 C C . VAL A 1 425 ? 16.996 23.749 -4.390 1.00 93.50 425 VAL A C 1
ATOM 3343 O O . VAL A 1 425 ? 17.543 24.551 -5.136 1.00 93.50 425 VAL A O 1
ATOM 3346 N N . LYS A 1 426 ? 17.368 22.467 -4.347 1.00 89.12 426 LYS A N 1
ATOM 3347 C CA . LYS A 1 426 ? 18.446 21.904 -5.176 1.00 89.12 426 LYS A CA 1
ATOM 3348 C C . LYS A 1 426 ? 17.964 21.400 -6.540 1.00 89.12 426 LYS A C 1
ATOM 3350 O O . LYS A 1 426 ? 18.788 20.971 -7.343 1.00 89.12 426 LYS A O 1
ATOM 3355 N N . LEU A 1 427 ? 16.653 21.395 -6.784 1.00 87.88 427 LEU A N 1
ATOM 3356 C CA . LEU A 1 427 ? 16.068 20.950 -8.047 1.00 87.88 427 LEU A CA 1
ATOM 3357 C C . LEU A 1 427 ? 16.086 22.075 -9.095 1.00 87.88 427 LEU A C 1
ATOM 3359 O O . LEU A 1 427 ? 16.160 23.244 -8.725 1.00 87.88 427 LEU A O 1
ATOM 3363 N N . PRO A 1 428 ? 15.972 21.752 -10.398 1.00 87.94 428 PRO A N 1
ATOM 3364 C CA . PRO A 1 428 ? 15.884 22.766 -11.449 1.00 87.94 428 PRO A CA 1
ATOM 3365 C C . PRO A 1 428 ? 14.683 23.703 -11.265 1.00 87.94 428 PRO A C 1
ATOM 3367 O O . PRO A 1 428 ? 13.620 23.245 -10.839 1.00 87.94 428 PRO A O 1
ATOM 3370 N N . ASP A 1 429 ? 14.817 24.968 -11.680 1.00 89.00 429 ASP A N 1
ATOM 3371 C CA . ASP A 1 429 ? 13.842 26.052 -11.453 1.00 89.00 429 ASP A CA 1
ATOM 3372 C C . ASP A 1 429 ? 12.381 25.659 -11.727 1.00 89.00 429 ASP A C 1
ATOM 3374 O O . ASP A 1 429 ? 11.490 25.956 -10.930 1.00 89.00 429 ASP A O 1
ATOM 3378 N N . ASN A 1 430 ? 12.122 24.946 -12.829 1.00 87.94 430 ASN A N 1
ATOM 3379 C CA . ASN A 1 430 ? 10.775 24.488 -13.182 1.00 87.94 430 ASN A CA 1
ATOM 3380 C C . ASN A 1 430 ? 10.190 23.541 -12.108 1.00 87.94 430 ASN A C 1
ATOM 3382 O O . ASN A 1 430 ? 9.107 23.777 -11.566 1.00 87.94 430 ASN A O 1
ATOM 3386 N N . MET A 1 431 ? 10.945 22.507 -11.722 1.00 89.19 431 MET A N 1
ATOM 3387 C CA . MET A 1 431 ? 10.519 21.527 -10.714 1.00 89.19 431 MET A CA 1
ATOM 3388 C C . MET A 1 431 ? 10.491 22.118 -9.308 1.00 89.19 431 MET A C 1
ATOM 3390 O O . MET A 1 431 ? 9.578 21.825 -8.529 1.00 89.19 431 MET A O 1
ATOM 3394 N N . GLN A 1 432 ? 11.454 22.984 -8.993 1.00 93.25 432 GLN A N 1
ATOM 3395 C CA . GLN A 1 432 ? 11.508 23.708 -7.732 1.00 93.25 432 GLN A CA 1
ATOM 3396 C C . GLN A 1 432 ? 10.234 24.533 -7.521 1.00 93.25 432 GLN A C 1
ATOM 3398 O O . GLN A 1 432 ? 9.640 24.460 -6.445 1.00 93.25 432 GLN A O 1
ATOM 3403 N N . GLN A 1 433 ? 9.774 25.286 -8.526 1.00 93.94 433 GLN A N 1
ATOM 3404 C CA . GLN A 1 433 ? 8.567 26.114 -8.416 1.00 93.94 433 GLN A CA 1
ATOM 3405 C C . GLN A 1 433 ? 7.303 25.280 -8.172 1.00 93.94 433 GLN A C 1
ATOM 3407 O O . GLN A 1 433 ? 6.482 25.639 -7.321 1.00 93.94 433 GLN A O 1
ATOM 3412 N N . ILE A 1 434 ? 7.143 24.162 -8.884 1.00 93.81 434 ILE A N 1
ATOM 3413 C CA . ILE A 1 434 ? 5.977 23.277 -8.744 1.00 93.81 434 ILE A CA 1
ATOM 3414 C C . ILE A 1 434 ? 5.967 22.620 -7.358 1.00 93.81 434 ILE A C 1
ATOM 3416 O O . ILE A 1 434 ? 4.961 22.675 -6.644 1.00 93.81 434 ILE A O 1
ATOM 3420 N N . LEU A 1 435 ? 7.094 22.040 -6.936 1.00 94.75 435 LEU A N 1
ATOM 3421 C CA . LEU A 1 435 ? 7.191 21.367 -5.641 1.00 94.75 435 LEU A CA 1
ATOM 3422 C C . LEU A 1 435 ? 7.155 22.338 -4.460 1.00 94.75 435 LEU A C 1
ATOM 3424 O O . LEU A 1 435 ? 6.625 21.978 -3.410 1.00 94.75 435 LEU A O 1
ATOM 3428 N N . SER A 1 436 ? 7.639 23.572 -4.625 1.00 95.56 436 SER A N 1
ATOM 3429 C CA . SER A 1 436 ? 7.514 24.615 -3.599 1.00 95.56 436 SER A CA 1
ATOM 3430 C C . SER A 1 436 ? 6.047 24.937 -3.324 1.00 95.56 436 SER A C 1
ATOM 3432 O O . SER A 1 436 ? 5.649 24.982 -2.163 1.00 95.56 436 SER A O 1
ATOM 3434 N N . LYS A 1 437 ? 5.219 25.073 -4.370 1.00 96.00 437 LYS A N 1
ATOM 3435 C CA . LYS A 1 437 ? 3.772 25.309 -4.221 1.00 96.00 437 LYS A CA 1
ATOM 3436 C C . LYS A 1 437 ? 3.063 24.136 -3.542 1.00 96.00 437 LYS A C 1
ATOM 3438 O O . LYS A 1 437 ? 2.223 24.342 -2.664 1.00 96.00 437 LYS A O 1
ATOM 3443 N N . LEU A 1 438 ? 3.420 22.903 -3.910 1.00 96.12 438 LEU A N 1
ATOM 3444 C CA . LEU A 1 438 ? 2.903 21.707 -3.241 1.00 96.12 438 LEU A CA 1
ATOM 3445 C C . LEU A 1 438 ? 3.297 21.693 -1.756 1.00 96.12 438 LEU A C 1
ATOM 3447 O O . LEU A 1 438 ? 2.441 21.494 -0.897 1.00 96.12 438 LEU A O 1
ATOM 3451 N N . HIS A 1 439 ? 4.563 21.971 -1.445 1.00 95.62 439 HIS A N 1
ATOM 3452 C CA . HIS A 1 439 ? 5.069 22.031 -0.077 1.00 95.62 439 HIS A CA 1
ATOM 3453 C C . HIS A 1 439 ? 4.341 23.082 0.771 1.00 95.62 439 HIS A C 1
ATOM 3455 O O . HIS A 1 439 ? 3.904 22.778 1.882 1.00 95.62 439 HIS A O 1
ATOM 3461 N N . THR A 1 440 ? 4.156 24.299 0.252 1.00 95.44 440 THR A N 1
ATOM 3462 C CA . THR A 1 440 ? 3.473 25.379 0.979 1.00 95.44 440 THR A CA 1
ATOM 3463 C C . THR A 1 440 ? 2.000 25.074 1.231 1.00 95.44 440 THR A C 1
ATOM 3465 O O . THR A 1 440 ? 1.485 25.421 2.294 1.00 95.44 440 THR A O 1
ATOM 3468 N N . SER A 1 441 ? 1.334 24.363 0.313 1.00 96.38 441 SER A N 1
ATOM 3469 C CA . SER A 1 441 ? -0.086 24.006 0.453 1.00 96.38 441 SER A CA 1
ATOM 3470 C C . SER A 1 441 ? -0.386 23.104 1.663 1.00 96.38 441 SER A C 1
ATOM 3472 O O . SER A 1 441 ? -1.510 23.096 2.162 1.00 96.38 441 SER A O 1
ATOM 3474 N N . LEU A 1 442 ? 0.620 22.413 2.220 1.00 95.56 442 LEU A N 1
ATOM 3475 C CA . LEU A 1 442 ? 0.483 21.616 3.450 1.00 95.56 442 LEU A CA 1
ATOM 3476 C C . LEU A 1 442 ? 0.204 22.464 4.699 1.00 95.56 442 LEU A C 1
ATOM 3478 O O . LEU A 1 442 ? -0.316 21.959 5.693 1.00 95.56 442 LEU A O 1
ATOM 3482 N N . ASN A 1 443 ? 0.530 23.756 4.651 1.00 93.25 443 ASN A N 1
ATOM 3483 C CA . ASN A 1 443 ? 0.194 24.720 5.698 1.00 93.25 443 ASN A CA 1
ATOM 3484 C C . ASN A 1 443 ? -1.099 25.496 5.390 1.00 93.25 443 ASN A C 1
ATOM 3486 O O . ASN A 1 443 ? -1.454 26.421 6.124 1.00 93.25 443 ASN A O 1
ATOM 3490 N N . GLY A 1 444 ? -1.796 25.126 4.312 1.00 89.38 444 GLY A N 1
ATOM 3491 C CA . GLY A 1 444 ? -3.033 25.751 3.870 1.00 89.38 444 GLY A CA 1
ATOM 3492 C C . GLY A 1 444 ? -4.227 25.487 4.791 1.00 89.38 444 GLY A C 1
ATOM 3493 O O . GLY A 1 444 ? -4.147 24.818 5.826 1.00 89.38 444 GLY A O 1
ATOM 3494 N N . LYS A 1 445 ? -5.376 26.045 4.397 1.00 86.88 445 LYS A N 1
ATOM 3495 C CA . LYS A 1 445 ? -6.663 25.877 5.101 1.00 86.88 445 LYS A CA 1
ATOM 3496 C C . LYS A 1 445 ? -7.631 24.945 4.371 1.00 86.88 445 LYS A C 1
ATOM 3498 O O . LYS A 1 445 ? -8.614 24.523 4.969 1.00 86.88 445 LYS A O 1
ATOM 3503 N N . SER A 1 446 ? -7.364 24.641 3.101 1.00 88.56 446 SER A N 1
ATOM 3504 C CA . SER A 1 446 ? -8.229 23.831 2.246 1.00 88.56 446 SER A CA 1
ATOM 3505 C C . SER A 1 446 ? -7.448 22.689 1.615 1.00 88.56 446 SER A C 1
ATOM 3507 O O . SER A 1 446 ? -6.315 22.860 1.166 1.00 88.56 446 SER A O 1
ATOM 3509 N N . LEU A 1 447 ? -8.091 21.526 1.534 1.00 93.25 447 LEU A N 1
ATOM 3510 C CA . LEU A 1 447 ? -7.556 20.378 0.812 1.00 93.25 447 LEU A CA 1
ATOM 3511 C C . LEU A 1 447 ? -7.601 20.581 -0.714 1.00 93.25 447 LEU A C 1
ATOM 3513 O O . LEU A 1 447 ? -6.877 19.916 -1.450 1.00 93.25 447 LEU A O 1
ATOM 3517 N N . GLU A 1 448 ? -8.437 21.499 -1.201 1.00 93.00 448 GLU A N 1
ATOM 3518 C CA . GLU A 1 448 ? -8.566 21.806 -2.627 1.00 93.00 448 GLU A CA 1
ATOM 3519 C C . GLU A 1 448 ? -7.269 22.379 -3.205 1.00 93.00 448 GLU A C 1
ATOM 3521 O O . GLU A 1 448 ? -6.806 21.924 -4.248 1.00 93.00 448 GLU A O 1
ATOM 3526 N N . GLU A 1 449 ? -6.635 23.309 -2.487 1.00 94.00 449 GLU A N 1
ATOM 3527 C CA . GLU A 1 449 ? -5.358 23.903 -2.890 1.00 94.00 449 GLU A CA 1
ATOM 3528 C C . GLU A 1 449 ? -4.267 22.832 -3.023 1.00 94.00 449 GLU A C 1
ATOM 3530 O O . GLU A 1 449 ? -3.606 22.743 -4.060 1.00 94.00 449 GLU A O 1
ATOM 3535 N N . PHE A 1 450 ? -4.146 21.961 -2.016 1.00 96.94 450 PHE A N 1
ATOM 3536 C CA . PHE A 1 450 ? -3.224 20.826 -2.043 1.00 96.94 450 PHE A CA 1
ATOM 3537 C C . PHE A 1 450 ? -3.509 19.882 -3.218 1.00 96.94 450 PHE A C 1
ATOM 3539 O O . PHE A 1 450 ? -2.602 19.532 -3.970 1.00 96.94 450 PHE A O 1
ATOM 3546 N N . ASN A 1 451 ? -4.773 19.498 -3.419 1.00 94.75 451 ASN A N 1
ATOM 3547 C CA . ASN A 1 451 ? -5.168 18.614 -4.515 1.00 94.75 451 ASN A CA 1
ATOM 3548 C C . ASN A 1 451 ? -4.855 19.222 -5.886 1.00 94.75 451 ASN A C 1
ATOM 3550 O O . ASN A 1 451 ? -4.438 18.496 -6.788 1.00 94.75 451 ASN A O 1
ATOM 3554 N N . ASN A 1 452 ? -5.033 20.530 -6.061 1.00 94.81 452 ASN A N 1
ATOM 3555 C CA . ASN A 1 452 ? -4.712 21.208 -7.314 1.00 94.81 452 ASN A CA 1
ATOM 3556 C C . ASN A 1 452 ? -3.206 21.137 -7.606 1.00 94.81 452 ASN A C 1
ATOM 3558 O O . ASN A 1 452 ? -2.828 20.723 -8.701 1.00 94.81 452 ASN A O 1
ATOM 3562 N N . GLN A 1 453 ? -2.349 21.429 -6.621 1.00 96.00 453 GLN A N 1
ATOM 3563 C CA . GLN A 1 453 ? -0.893 21.303 -6.787 1.00 96.00 453 GLN A CA 1
ATOM 3564 C C . GLN A 1 453 ? -0.454 19.846 -7.000 1.00 96.00 453 GLN A C 1
ATOM 3566 O O . GLN A 1 453 ? 0.392 19.567 -7.850 1.00 96.00 453 GLN A O 1
ATOM 3571 N N . LEU A 1 454 ? -1.073 18.897 -6.292 1.00 95.44 454 LEU A N 1
ATOM 3572 C CA . LEU A 1 454 ? -0.781 17.474 -6.446 1.00 95.44 454 LEU A CA 1
ATOM 3573 C C . LEU A 1 454 ? -1.146 16.959 -7.849 1.00 95.44 454 LEU A C 1
ATOM 3575 O O . LEU A 1 454 ? -0.409 16.162 -8.425 1.00 95.44 454 LEU A O 1
ATOM 3579 N N . ASN A 1 455 ? -2.261 17.416 -8.424 1.00 93.25 455 ASN A N 1
ATOM 3580 C CA . ASN A 1 455 ? -2.651 17.037 -9.785 1.00 93.25 455 ASN A CA 1
ATOM 3581 C C . ASN A 1 455 ? -1.677 17.576 -10.842 1.00 93.25 455 ASN A C 1
ATOM 3583 O O . ASN A 1 455 ? -1.432 16.883 -11.829 1.00 93.25 455 ASN A O 1
ATOM 3587 N N . ILE A 1 456 ? -1.103 18.767 -10.632 1.00 93.44 456 ILE A N 1
ATOM 3588 C CA . ILE A 1 456 ? -0.098 19.346 -11.538 1.00 93.44 456 ILE A CA 1
ATOM 3589 C C . ILE A 1 456 ? 1.156 18.465 -11.572 1.00 93.44 456 ILE A C 1
ATOM 3591 O O . ILE A 1 456 ? 1.581 18.060 -12.650 1.00 93.44 456 ILE A O 1
ATOM 3595 N N . ILE A 1 457 ? 1.713 18.096 -10.413 1.00 92.00 457 ILE A N 1
ATOM 3596 C CA . ILE A 1 457 ? 2.923 17.253 -10.357 1.00 92.00 457 ILE A CA 1
ATOM 3597 C C . ILE A 1 457 ? 2.658 15.795 -10.769 1.00 92.00 457 ILE A C 1
ATOM 3599 O O . ILE A 1 457 ? 3.534 15.115 -11.294 1.00 92.00 457 ILE A O 1
ATOM 3603 N N . CYS A 1 458 ? 1.439 15.291 -10.567 1.00 90.88 458 CYS A N 1
ATOM 3604 C CA . CYS A 1 458 ? 1.056 13.955 -11.025 1.00 90.88 458 CYS A CA 1
ATOM 3605 C C . CYS A 1 458 ? 0.746 13.908 -12.531 1.00 90.88 458 CYS A C 1
ATOM 3607 O O . CYS A 1 458 ? 0.494 12.825 -13.064 1.00 90.88 458 CYS A O 1
ATOM 3609 N N . SER A 1 459 ? 0.748 15.047 -13.231 1.00 86.88 459 SER A N 1
ATOM 3610 C CA . SER A 1 459 ? 0.428 15.102 -14.656 1.00 86.88 459 SER A CA 1
ATOM 3611 C C . SER A 1 459 ? 1.404 14.257 -15.501 1.00 86.88 459 SER A C 1
ATOM 3613 O O . SER A 1 459 ? 2.524 13.969 -15.066 1.00 86.88 459 SER A O 1
ATOM 3615 N N . PRO A 1 460 ? 1.012 13.852 -16.726 1.00 77.94 460 PRO A N 1
ATOM 3616 C CA . PRO A 1 460 ? 1.890 13.129 -17.654 1.00 77.94 460 PRO A CA 1
ATOM 3617 C C . PRO A 1 460 ? 3.187 13.856 -18.019 1.00 77.94 460 PRO A C 1
ATOM 3619 O O . PRO A 1 460 ? 4.106 13.212 -18.507 1.00 77.94 460 PRO A O 1
ATOM 3622 N N . GLU A 1 461 ? 3.237 15.170 -17.812 1.00 76.56 461 GLU A N 1
ATOM 3623 C CA . GLU A 1 461 ? 4.401 16.015 -18.087 1.00 76.56 461 GLU A CA 1
ATOM 3624 C C . GLU A 1 461 ? 5.512 15.845 -17.041 1.00 76.56 461 GLU A C 1
ATOM 3626 O O . GLU A 1 461 ? 6.679 16.042 -17.361 1.00 76.56 461 GLU A O 1
ATOM 3631 N N . HIS A 1 462 ? 5.157 15.432 -15.819 1.00 83.81 462 HIS A N 1
ATOM 3632 C CA . HIS A 1 462 ? 6.086 15.293 -14.698 1.00 83.81 462 HIS A CA 1
ATOM 3633 C C . HIS A 1 462 ? 6.186 13.821 -14.256 1.00 83.81 462 HIS A C 1
ATOM 3635 O O . HIS A 1 462 ? 6.952 13.057 -14.832 1.00 83.81 462 HIS A O 1
ATOM 3641 N N . LEU A 1 463 ? 5.379 13.379 -13.279 1.00 84.06 463 LEU A N 1
ATOM 3642 C CA . LEU A 1 463 ? 5.463 12.014 -12.730 1.00 84.06 463 LEU A CA 1
ATOM 3643 C C . LEU A 1 463 ? 4.611 10.971 -13.473 1.00 84.06 463 LEU A C 1
ATOM 3645 O O . LEU A 1 463 ? 4.771 9.763 -13.268 1.00 84.06 463 LEU A O 1
ATOM 3649 N N . GLY A 1 464 ? 3.637 11.393 -14.283 1.00 83.25 464 GLY A N 1
ATOM 3650 C CA . GLY A 1 464 ? 2.731 10.477 -14.986 1.00 83.25 464 GLY A CA 1
ATOM 3651 C C . GLY A 1 464 ? 1.896 9.577 -14.068 1.00 83.25 464 GLY A C 1
ATOM 3652 O O . GLY A 1 464 ? 1.564 8.445 -14.439 1.00 83.25 464 GLY A O 1
ATOM 3653 N N . VAL A 1 465 ? 1.547 10.065 -12.874 1.00 88.75 465 VAL A N 1
ATOM 3654 C CA . VAL A 1 465 ? 0.740 9.343 -11.884 1.00 88.75 465 VAL A CA 1
ATOM 3655 C C . VAL A 1 465 ? -0.747 9.628 -12.102 1.00 88.75 465 VAL A C 1
ATOM 3657 O O . VAL A 1 465 ? -1.234 10.746 -11.985 1.00 88.75 465 VAL A O 1
ATOM 3660 N N . MET A 1 466 ? -1.534 8.595 -12.391 1.00 88.19 466 MET A N 1
ATOM 3661 C CA . MET A 1 466 ? -2.969 8.764 -12.639 1.00 88.19 466 MET A CA 1
ATOM 3662 C C . MET A 1 466 ? -3.779 8.745 -11.338 1.00 88.19 466 MET A C 1
ATOM 3664 O O . MET A 1 466 ? -4.085 7.664 -10.828 1.00 88.19 466 MET A O 1
ATOM 3668 N N . LEU A 1 467 ? -4.217 9.905 -10.855 1.00 90.38 467 LEU A N 1
ATOM 3669 C CA . LEU A 1 467 ? -5.159 10.003 -9.737 1.00 90.38 467 LEU A CA 1
ATOM 3670 C C . LEU A 1 467 ? -6.598 9.797 -10.231 1.00 90.38 467 LEU A C 1
ATOM 3672 O O . LEU A 1 467 ? -7.059 10.452 -11.166 1.00 90.38 467 LEU A O 1
ATOM 3676 N N . LYS A 1 468 ? -7.321 8.842 -9.639 1.00 86.94 468 LYS A N 1
ATOM 3677 C CA . LYS A 1 468 ? -8.713 8.537 -10.005 1.00 86.94 468 LYS A CA 1
ATOM 3678 C C . LYS A 1 468 ? -9.554 8.348 -8.764 1.00 86.94 468 LYS A C 1
ATOM 3680 O O . LYS A 1 468 ? -9.250 7.466 -7.959 1.00 86.94 468 LYS A O 1
ATOM 3685 N N . LYS A 1 469 ? -10.634 9.128 -8.652 1.00 85.31 469 LYS A N 1
ATOM 3686 C CA . LYS A 1 469 ? -11.597 8.977 -7.556 1.00 85.31 469 LYS A CA 1
ATOM 3687 C C . LYS A 1 469 ? -12.100 7.525 -7.510 1.00 85.31 469 LYS A C 1
ATOM 3689 O O . LYS A 1 469 ? -12.381 6.954 -8.572 1.00 85.31 469 LYS A O 1
ATOM 3694 N N . PRO A 1 470 ? -12.161 6.903 -6.321 1.00 82.06 470 PRO A N 1
ATOM 3695 C CA . PRO A 1 470 ? -12.706 5.559 -6.179 1.00 82.06 470 PRO A CA 1
ATOM 3696 C C . PRO A 1 470 ? -14.172 5.541 -6.632 1.00 82.06 470 PRO A C 1
ATOM 3698 O O . PRO A 1 470 ? -14.911 6.498 -6.420 1.00 82.06 470 PRO A O 1
ATOM 3701 N N . ASP A 1 471 ? -14.602 4.456 -7.276 1.00 87.19 471 ASP A N 1
ATOM 3702 C CA . ASP A 1 471 ? -16.023 4.259 -7.549 1.00 87.19 471 ASP A CA 1
ATOM 3703 C C . ASP A 1 471 ? -16.753 3.850 -6.259 1.00 87.19 471 ASP A C 1
ATOM 3705 O O . ASP A 1 471 ? -16.152 3.356 -5.305 1.00 87.19 471 ASP A O 1
ATOM 3709 N N . LYS A 1 472 ? -18.081 4.004 -6.226 1.00 86.81 472 LYS A N 1
ATOM 3710 C CA . LYS A 1 472 ? -18.889 3.734 -5.021 1.00 86.81 472 LYS A CA 1
ATOM 3711 C C . LYS A 1 472 ? -18.705 2.307 -4.476 1.00 86.81 472 LYS A C 1
ATOM 3713 O O . LYS A 1 472 ? -18.841 2.080 -3.275 1.00 86.81 472 LYS A O 1
ATOM 3718 N N . LYS A 1 473 ? -18.397 1.337 -5.347 1.00 88.12 473 LYS A N 1
ATOM 3719 C CA . LYS A 1 473 ? -18.111 -0.051 -4.959 1.00 88.12 473 LYS A CA 1
ATOM 3720 C C . LYS A 1 473 ? -16.758 -0.165 -4.253 1.00 88.12 473 LYS A C 1
ATOM 3722 O O . LYS A 1 473 ? -16.696 -0.765 -3.181 1.00 88.12 473 LYS A O 1
ATOM 3727 N N . LYS A 1 474 ? -15.699 0.422 -4.817 1.00 86.62 474 LYS A N 1
ATOM 3728 C CA . LYS A 1 474 ? -14.365 0.449 -4.209 1.00 86.62 474 LYS A CA 1
ATOM 3729 C C . LYS A 1 474 ? -14.345 1.276 -2.929 1.00 86.62 474 LYS A C 1
ATOM 3731 O O . LYS A 1 474 ? -13.702 0.844 -1.984 1.00 86.62 474 LYS A O 1
ATOM 3736 N N . GLU A 1 475 ? -15.084 2.387 -2.855 1.00 88.69 475 GLU A N 1
ATOM 3737 C CA . GLU A 1 475 ? -15.261 3.144 -1.605 1.00 88.69 475 GLU A CA 1
ATOM 3738 C C . GLU A 1 475 ? -15.784 2.234 -0.492 1.00 88.69 475 GLU A C 1
ATOM 3740 O O . GLU A 1 475 ? -15.128 2.088 0.532 1.00 88.69 475 GLU A O 1
ATOM 3745 N N . ARG A 1 476 ? -16.911 1.542 -0.718 1.00 86.81 476 ARG A N 1
ATOM 3746 C CA . ARG A 1 476 ? -17.492 0.614 0.270 1.00 86.81 476 ARG A CA 1
ATOM 3747 C C . ARG A 1 476 ? -16.519 -0.485 0.690 1.00 86.81 476 ARG A C 1
ATOM 3749 O O . ARG A 1 476 ? -16.469 -0.836 1.864 1.00 86.81 476 ARG A O 1
ATOM 3756 N N . GLN A 1 477 ? -15.751 -1.025 -0.254 1.00 90.00 477 GLN A N 1
ATOM 3757 C CA . GLN A 1 477 ? -14.757 -2.054 0.042 1.00 90.00 477 GLN A CA 1
ATOM 3758 C C . GLN A 1 477 ? -13.587 -1.511 0.877 1.00 90.00 477 GLN A C 1
ATOM 3760 O O . GLN A 1 477 ? -13.149 -2.180 1.807 1.00 90.00 477 GLN A O 1
ATOM 3765 N N . LEU A 1 478 ? -13.087 -0.312 0.567 1.00 88.25 478 LEU A N 1
ATOM 3766 C CA . LEU A 1 478 ? -12.004 0.334 1.316 1.00 88.25 478 LEU A CA 1
ATOM 3767 C C . LEU A 1 478 ? -12.442 0.703 2.731 1.00 88.25 478 LEU A C 1
ATOM 3769 O O . LEU A 1 478 ? -11.722 0.418 3.680 1.00 88.25 478 LEU A O 1
ATOM 3773 N N . VAL A 1 479 ? -13.645 1.262 2.861 1.00 87.31 479 VAL A N 1
ATOM 3774 C CA . VAL A 1 479 ? -14.319 1.542 4.133 1.00 87.31 479 VAL A CA 1
ATOM 3775 C C . VAL A 1 479 ? -14.400 0.246 4.952 1.00 87.31 479 VAL A C 1
ATOM 3777 O O . VAL A 1 479 ? -13.821 0.162 6.030 1.00 87.31 479 VAL A O 1
ATOM 3780 N N . PHE A 1 480 ? -14.961 -0.833 4.399 1.00 88.50 480 PHE A N 1
ATOM 3781 C CA . PHE A 1 480 ? -15.014 -2.125 5.092 1.00 88.50 480 PHE A CA 1
ATOM 3782 C C . PHE A 1 480 ? -13.631 -2.644 5.528 1.00 88.50 480 PHE A C 1
ATOM 3784 O O . PHE A 1 480 ? -13.455 -3.006 6.691 1.00 88.50 480 PHE A O 1
ATOM 3791 N N . ASN A 1 481 ? -12.645 -2.649 4.627 1.00 89.75 481 ASN A N 1
ATOM 3792 C CA . ASN A 1 481 ? -11.301 -3.148 4.923 1.00 89.75 481 ASN A CA 1
ATOM 3793 C C . ASN A 1 481 ? -10.609 -2.324 6.018 1.00 89.75 481 ASN A C 1
ATOM 3795 O O . ASN A 1 481 ? -10.021 -2.901 6.928 1.00 89.75 481 ASN A O 1
ATOM 3799 N N . GLN A 1 482 ? -10.716 -0.993 5.969 1.00 89.75 482 GLN A N 1
ATOM 3800 C CA . GLN A 1 482 ? -10.139 -0.114 6.985 1.00 89.75 482 GLN A CA 1
ATOM 3801 C C . GLN A 1 482 ? -10.741 -0.392 8.366 1.00 89.75 482 GLN A C 1
ATOM 3803 O O . GLN A 1 482 ? -10.021 -0.381 9.360 1.00 89.75 482 GLN A O 1
ATOM 3808 N N . ARG A 1 483 ? -12.047 -0.695 8.441 1.00 88.75 483 ARG A N 1
ATOM 3809 C CA . ARG A 1 483 ? -12.691 -1.080 9.708 1.00 88.75 483 ARG A CA 1
ATOM 3810 C C . ARG A 1 483 ? -12.071 -2.343 10.292 1.00 88.75 483 ARG A C 1
ATOM 3812 O O . ARG A 1 483 ? -11.843 -2.392 11.492 1.00 88.75 483 ARG A O 1
ATOM 3819 N N . GLN A 1 484 ? -11.821 -3.351 9.456 1.00 90.88 484 GLN A N 1
ATOM 3820 C CA . GLN A 1 484 ? -11.225 -4.610 9.905 1.00 90.88 484 GLN A CA 1
ATOM 3821 C C . GLN A 1 484 ? -9.799 -4.401 10.420 1.00 90.88 484 GLN A C 1
ATOM 3823 O O . GLN A 1 484 ? -9.460 -4.932 11.470 1.00 90.88 484 GLN A O 1
ATOM 3828 N N . VAL A 1 485 ? -9.000 -3.574 9.735 1.00 92.56 485 VAL A N 1
ATOM 3829 C CA . VAL A 1 485 ? -7.644 -3.222 10.190 1.00 92.56 485 VAL A CA 1
ATOM 3830 C C . VAL A 1 485 ? -7.683 -2.520 11.550 1.00 92.56 485 VAL A C 1
ATOM 3832 O O . VAL A 1 485 ? -6.958 -2.920 12.453 1.00 92.56 485 VAL A O 1
ATOM 3835 N N . LEU A 1 486 ? -8.564 -1.529 11.728 1.00 93.38 486 LEU A N 1
ATOM 3836 C CA . LEU A 1 486 ? -8.707 -0.818 13.004 1.00 93.38 486 LEU A CA 1
ATOM 3837 C C . LEU A 1 486 ? -9.209 -1.733 14.132 1.00 93.38 486 LEU A C 1
ATOM 3839 O O . LEU A 1 486 ? -8.739 -1.627 15.259 1.00 93.38 486 LEU A O 1
ATOM 3843 N N . LEU A 1 487 ? -10.146 -2.642 13.840 1.00 92.06 487 LEU A N 1
ATOM 3844 C CA . LEU A 1 487 ? -10.622 -3.632 14.810 1.00 92.06 487 LEU A CA 1
ATOM 3845 C C . LEU A 1 487 ? -9.502 -4.577 15.246 1.00 92.06 487 LEU A C 1
ATOM 3847 O O . LEU A 1 487 ? -9.434 -4.922 16.420 1.00 92.06 487 LEU A O 1
ATOM 3851 N N . GLU A 1 488 ? -8.634 -4.992 14.325 1.00 92.88 488 GLU A N 1
ATOM 3852 C CA . GLU A 1 488 ? -7.486 -5.833 14.660 1.00 92.88 488 GLU A CA 1
ATOM 3853 C C . GLU A 1 488 ? -6.467 -5.074 15.518 1.00 92.88 488 GLU A C 1
ATOM 3855 O O . GLU A 1 488 ? -6.043 -5.594 16.546 1.00 92.88 488 GLU A O 1
ATOM 3860 N N . GLN A 1 489 ? -6.170 -3.815 15.174 1.00 93.94 489 GLN A N 1
ATOM 3861 C CA . GLN A 1 489 ? -5.322 -2.939 15.993 1.00 93.94 489 GLN A CA 1
ATOM 3862 C C . GLN A 1 489 ? -5.887 -2.767 17.408 1.00 93.94 489 GLN A C 1
ATOM 3864 O O . GLN A 1 489 ? -5.158 -2.927 18.382 1.00 93.94 489 GLN A O 1
ATOM 3869 N N . LEU A 1 490 ? -7.198 -2.528 17.535 1.00 93.94 490 LEU A N 1
ATOM 3870 C CA . LEU A 1 490 ? -7.862 -2.370 18.829 1.00 93.94 490 LEU A CA 1
ATOM 3871 C C . LEU A 1 490 ? -7.772 -3.636 19.699 1.00 93.94 490 LEU A C 1
ATOM 3873 O O . LEU A 1 490 ? -7.669 -3.530 20.921 1.00 93.94 490 LEU A O 1
ATOM 3877 N N . LYS A 1 491 ? -7.806 -4.837 19.105 1.00 90.69 491 LYS A N 1
ATOM 3878 C CA . LYS A 1 491 ? -7.666 -6.088 19.871 1.00 90.69 491 LYS A CA 1
ATOM 3879 C C . LYS A 1 491 ? -6.294 -6.191 20.529 1.00 90.69 491 LYS A C 1
ATOM 3881 O O . LYS A 1 491 ? -6.230 -6.540 21.704 1.00 90.69 491 LYS A O 1
ATOM 3886 N N . SER A 1 492 ? -5.233 -5.884 19.783 1.00 91.19 492 SER A N 1
ATOM 3887 C CA . SER A 1 492 ? -3.849 -5.945 20.267 1.00 91.19 492 SER A CA 1
ATOM 3888 C C . SER A 1 492 ? -3.434 -4.754 21.133 1.00 91.19 492 SER A C 1
ATOM 3890 O O . SER A 1 492 ? -2.393 -4.822 21.777 1.00 91.19 492 SER A O 1
ATOM 3892 N N . GLU A 1 493 ? -4.215 -3.672 21.137 1.00 94.00 493 GLU A N 1
ATOM 3893 C CA . GLU A 1 493 ? -3.864 -2.439 21.841 1.00 94.00 493 GLU A CA 1
ATOM 3894 C C . GLU A 1 493 ? -3.912 -2.611 23.363 1.00 94.00 493 GLU A C 1
ATOM 3896 O O . GLU A 1 493 ? -4.878 -3.160 23.903 1.00 94.00 493 GLU A O 1
ATOM 3901 N N . THR A 1 494 ? -2.890 -2.121 24.059 1.00 91.75 494 THR A N 1
ATOM 3902 C CA . THR A 1 494 ? -2.780 -2.212 25.523 1.00 91.75 494 THR A CA 1
ATOM 3903 C C . THR A 1 494 ? -2.876 -0.856 26.206 1.00 91.75 494 THR A C 1
ATOM 3905 O O . THR A 1 494 ? -3.200 -0.816 27.395 1.00 91.75 494 THR A O 1
ATOM 3908 N N . ASP A 1 495 ? -2.631 0.236 25.478 1.00 91.44 495 ASP A N 1
ATOM 3909 C CA . ASP A 1 495 ? -2.741 1.585 26.015 1.00 91.44 495 ASP A CA 1
ATOM 3910 C C . ASP A 1 495 ? -4.209 2.060 26.035 1.00 91.44 495 ASP A C 1
ATOM 3912 O O . ASP A 1 495 ? -4.848 2.132 24.977 1.00 91.44 495 ASP A O 1
ATOM 3916 N N . PRO A 1 496 ? -4.766 2.435 27.206 1.00 91.56 496 PRO A N 1
ATOM 3917 C CA . PRO A 1 496 ? -6.152 2.887 27.310 1.00 91.56 496 PRO A CA 1
ATOM 3918 C C . PRO A 1 496 ? -6.477 4.114 26.446 1.00 91.56 496 PRO A C 1
ATOM 3920 O O . PRO A 1 496 ? -7.602 4.220 25.947 1.00 91.56 496 PRO A O 1
ATOM 3923 N N . ALA A 1 497 ? -5.523 5.031 26.240 1.00 91.88 497 ALA A N 1
ATOM 3924 C CA . ALA A 1 497 ? -5.751 6.249 25.465 1.00 91.88 497 ALA A CA 1
ATOM 3925 C C . ALA A 1 497 ? -5.814 5.972 23.957 1.00 91.88 497 ALA A C 1
ATOM 3927 O O . ALA A 1 497 ? -6.750 6.424 23.284 1.00 91.88 497 ALA A O 1
ATOM 3928 N N . VAL A 1 498 ? -4.879 5.179 23.426 1.00 92.50 498 VAL A N 1
ATOM 3929 C CA . VAL A 1 498 ? -4.923 4.708 22.031 1.00 92.50 498 VAL A CA 1
ATOM 3930 C C . VAL A 1 498 ? -6.147 3.820 21.803 1.00 92.50 498 VAL A C 1
ATOM 3932 O O . VAL A 1 498 ? -6.845 3.985 20.800 1.00 92.50 498 VAL A O 1
ATOM 3935 N N . ALA A 1 499 ? -6.486 2.944 22.752 1.00 93.69 499 ALA A N 1
ATOM 3936 C CA . ALA A 1 499 ? -7.679 2.110 22.659 1.00 93.69 499 ALA A CA 1
ATOM 3937 C C . ALA A 1 499 ? -8.970 2.943 22.615 1.00 93.69 499 ALA A C 1
ATOM 3939 O O . ALA A 1 499 ? -9.848 2.647 21.798 1.00 93.69 499 ALA A O 1
ATOM 3940 N N . LEU A 1 500 ? -9.094 4.007 23.421 1.00 94.62 500 LEU A N 1
ATOM 3941 C CA . LEU A 1 500 ? -10.251 4.910 23.370 1.00 94.62 500 LEU A CA 1
ATOM 3942 C C . LEU A 1 500 ? -10.328 5.656 22.030 1.00 94.62 500 LEU A C 1
ATOM 3944 O O . LEU A 1 500 ? -11.414 5.788 21.456 1.00 94.62 500 LEU A O 1
ATOM 3948 N N . HIS A 1 501 ? -9.190 6.111 21.501 1.00 93.88 501 HIS A N 1
ATOM 3949 C CA . HIS A 1 501 ? -9.123 6.754 20.187 1.00 93.88 501 HIS A CA 1
ATOM 3950 C C . HIS A 1 501 ? -9.581 5.814 19.067 1.00 93.88 501 HIS A C 1
ATOM 3952 O O . HIS A 1 501 ? -10.510 6.154 18.327 1.00 93.88 501 HIS A O 1
ATOM 3958 N N . LEU A 1 502 ? -9.002 4.613 18.989 1.00 94.00 502 LEU A N 1
ATOM 3959 C CA . LEU A 1 502 ? -9.381 3.588 18.014 1.00 94.00 502 LEU A CA 1
ATOM 3960 C C . LEU A 1 502 ? -10.862 3.223 18.143 1.00 94.00 502 LEU A C 1
ATOM 3962 O O . LEU A 1 502 ? -11.576 3.183 17.140 1.00 94.00 502 LEU A O 1
ATOM 3966 N N . SER A 1 503 ? -11.346 3.028 19.371 1.00 94.12 503 SER A N 1
ATOM 3967 C CA . SER A 1 503 ? -12.753 2.729 19.660 1.00 94.12 503 SER A CA 1
ATOM 3968 C C . SER A 1 503 ? -13.682 3.822 19.137 1.00 94.12 503 SER A C 1
ATOM 3970 O O . SER A 1 503 ? -14.636 3.529 18.415 1.00 94.12 503 SER A O 1
ATOM 3972 N N . SER A 1 504 ? -13.361 5.087 19.413 1.00 93.31 504 SER A N 1
ATOM 3973 C CA . SER A 1 504 ? -14.143 6.244 18.960 1.00 93.31 504 SER A CA 1
ATOM 3974 C C . SER A 1 504 ? -14.192 6.331 17.430 1.00 93.31 504 SER A C 1
ATOM 3976 O O . SER A 1 504 ? -15.263 6.502 16.842 1.00 93.31 504 SER A O 1
ATOM 3978 N N . VAL A 1 505 ? -13.052 6.134 16.758 1.00 93.19 505 VAL A N 1
ATOM 3979 C CA . VAL A 1 505 ? -12.969 6.130 15.287 1.00 93.19 505 VAL A CA 1
ATOM 3980 C C . VAL A 1 505 ? -13.767 4.967 14.681 1.00 93.19 505 VAL A C 1
ATOM 3982 O O . VAL A 1 505 ? -14.494 5.161 13.702 1.00 93.19 505 VAL A O 1
ATOM 3985 N N . ILE A 1 506 ? -13.685 3.762 15.257 1.00 93.12 506 ILE A N 1
ATOM 3986 C CA . ILE A 1 506 ? -14.432 2.585 14.781 1.00 93.12 506 ILE A CA 1
ATOM 3987 C C . ILE A 1 506 ? -15.939 2.767 14.986 1.00 93.12 506 ILE A C 1
ATOM 3989 O O . ILE A 1 506 ? -16.722 2.365 14.120 1.00 93.12 506 ILE A O 1
ATOM 3993 N N . LEU A 1 507 ? -16.371 3.377 16.089 1.00 92.06 507 LEU A N 1
ATOM 3994 C CA . LEU A 1 507 ? -17.786 3.650 16.346 1.00 92.06 507 LEU A CA 1
ATOM 3995 C C . LEU A 1 507 ? -18.346 4.666 15.353 1.00 92.06 507 LEU A C 1
ATOM 3997 O O . LEU A 1 507 ? -19.371 4.390 14.729 1.00 92.06 507 LEU A O 1
ATOM 4001 N N . ILE A 1 508 ? -17.638 5.771 15.100 1.00 89.88 508 ILE A N 1
ATOM 4002 C CA . ILE A 1 508 ? -18.040 6.744 14.069 1.00 89.88 508 ILE A CA 1
ATOM 4003 C C . ILE A 1 508 ? -18.177 6.056 12.718 1.00 89.88 508 ILE A C 1
ATOM 4005 O O . ILE A 1 508 ? -19.176 6.223 12.020 1.00 89.88 508 ILE A O 1
ATOM 4009 N N . HIS A 1 509 ? -17.207 5.225 12.359 1.00 89.88 509 HIS A N 1
ATOM 4010 C CA . HIS A 1 509 ? -17.257 4.454 11.128 1.00 89.88 509 HIS A CA 1
ATOM 4011 C C . HIS A 1 509 ? -18.458 3.492 11.093 1.00 89.88 509 HIS A C 1
ATOM 4013 O O . HIS A 1 509 ? -19.124 3.348 10.066 1.00 89.88 509 HIS A O 1
ATOM 4019 N N . THR A 1 510 ? -18.784 2.861 12.220 1.00 88.31 510 THR A N 1
ATOM 4020 C CA . THR A 1 510 ? -19.912 1.930 12.337 1.00 88.31 510 THR A CA 1
ATOM 4021 C C . THR A 1 510 ? -21.250 2.629 12.106 1.00 88.31 510 THR A C 1
ATOM 4023 O O . THR A 1 510 ? -22.061 2.130 11.320 1.00 88.31 510 THR A O 1
ATOM 4026 N N . TYR A 1 511 ? -21.465 3.791 12.723 1.00 87.12 511 TYR A N 1
ATOM 4027 C CA . TYR A 1 511 ? -22.732 4.520 12.622 1.00 87.12 511 TYR A CA 1
ATOM 4028 C C . TYR A 1 511 ? -22.863 5.311 11.319 1.00 87.12 511 TYR A C 1
ATOM 4030 O O . TYR A 1 511 ? -23.922 5.298 10.694 1.00 87.12 511 TYR A O 1
ATOM 4038 N N . THR A 1 512 ? -21.779 5.935 10.858 1.00 86.88 512 THR A N 1
ATOM 4039 C CA . THR A 1 512 ? -21.824 6.880 9.731 1.00 86.88 512 THR A CA 1
ATOM 4040 C C . THR A 1 512 ? -21.446 6.268 8.384 1.00 86.88 512 THR A C 1
ATOM 4042 O O . THR A 1 512 ? -21.717 6.858 7.339 1.00 86.88 512 THR A O 1
ATOM 4045 N N . GLN A 1 513 ? -20.811 5.088 8.380 1.00 87.62 513 GLN A N 1
ATOM 4046 C CA . GLN A 1 513 ? -20.285 4.417 7.180 1.00 87.62 513 GLN A CA 1
ATOM 4047 C C . GLN A 1 513 ? -19.257 5.242 6.387 1.00 87.62 513 GLN A C 1
ATOM 4049 O O . GLN A 1 513 ? -18.976 4.935 5.225 1.00 87.62 513 GLN A O 1
ATOM 4054 N N . ASN A 1 514 ? -18.668 6.267 7.003 1.00 88.19 514 ASN A N 1
ATOM 4055 C CA . ASN A 1 514 ? -17.557 7.018 6.438 1.00 88.19 514 ASN A CA 1
ATOM 4056 C C . ASN A 1 514 ? -16.324 6.848 7.325 1.00 88.19 514 ASN A C 1
ATOM 4058 O O . ASN A 1 514 ? -16.421 6.754 8.547 1.00 88.19 514 ASN A O 1
ATOM 4062 N N . ILE A 1 515 ? -15.155 6.811 6.691 1.00 90.56 515 ILE A N 1
ATOM 4063 C CA . ILE A 1 515 ? -13.884 6.771 7.409 1.00 90.56 515 ILE A CA 1
ATOM 4064 C C . ILE A 1 515 ? -13.443 8.183 7.764 1.00 90.56 515 ILE A C 1
ATOM 4066 O O . ILE A 1 515 ? -13.656 9.128 7.005 1.00 90.56 515 ILE A O 1
ATOM 4070 N N . VAL A 1 516 ? -12.796 8.309 8.914 1.00 91.06 516 VAL A N 1
ATOM 4071 C CA . VAL A 1 516 ? -12.287 9.576 9.427 1.00 91.06 516 VAL A CA 1
ATOM 4072 C C . VAL A 1 516 ? -10.845 9.389 9.886 1.00 91.06 516 VAL A C 1
ATOM 4074 O O . VAL A 1 516 ? -10.489 8.334 10.409 1.00 91.06 516 VAL A O 1
ATOM 4077 N N . HIS A 1 517 ? -10.014 10.405 9.669 1.00 91.75 517 HIS A N 1
ATOM 4078 C CA . HIS A 1 517 ? -8.640 10.448 10.161 1.00 91.75 517 HIS A CA 1
ATOM 4079 C C . HIS A 1 517 ? -8.521 11.599 11.153 1.00 91.75 517 HIS A C 1
ATOM 4081 O O . HIS A 1 517 ? -8.625 12.766 10.777 1.00 91.75 517 HIS A O 1
ATOM 40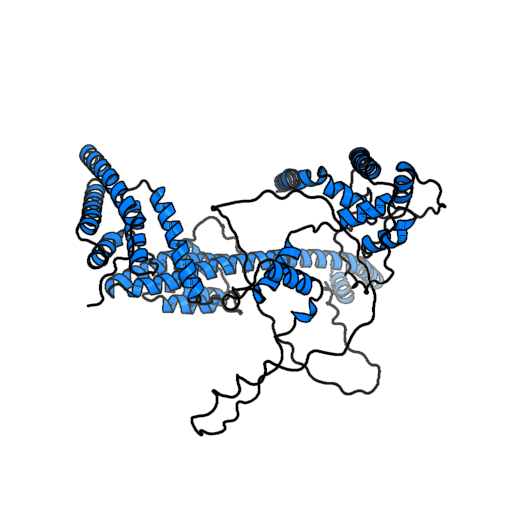87 N N . ILE A 1 518 ? -8.396 11.259 12.433 1.00 89.38 518 ILE A N 1
ATOM 4088 C CA . ILE A 1 518 ? -8.605 12.194 13.538 1.00 89.38 518 ILE A CA 1
ATOM 4089 C C . ILE A 1 518 ? -7.450 12.053 14.527 1.00 89.38 518 ILE A C 1
ATOM 4091 O O . ILE A 1 518 ? -7.082 10.920 14.834 1.00 89.38 518 ILE A O 1
ATOM 4095 N N . PRO A 1 519 ? -6.882 13.152 15.052 1.00 91.12 519 PRO A N 1
ATOM 4096 C CA . PRO A 1 519 ? -5.831 13.069 16.059 1.00 91.12 519 PRO A CA 1
ATOM 4097 C C . PRO A 1 519 ? -6.405 12.731 17.443 1.00 91.12 519 PRO A C 1
ATOM 4099 O O . PRO A 1 519 ? -7.534 13.107 17.756 1.00 91.12 519 PRO A O 1
ATOM 4102 N N . GLY A 1 520 ? -5.599 12.120 18.319 1.00 87.12 520 GLY A N 1
ATOM 4103 C CA . GLY A 1 520 ? -6.010 11.763 19.690 1.00 87.12 520 GLY A CA 1
ATOM 4104 C C . GLY A 1 520 ? -6.571 12.937 20.508 1.00 87.12 520 GLY A C 1
ATOM 4105 O O . GLY A 1 520 ? -7.549 12.790 21.230 1.00 87.12 520 GLY A O 1
ATOM 4106 N N . LYS A 1 521 ? -6.047 14.152 20.309 1.00 87.75 521 LYS A N 1
ATOM 4107 C CA . LYS A 1 521 ? -6.545 15.375 20.970 1.00 87.75 521 LYS A CA 1
ATOM 4108 C C . LYS A 1 521 ? -8.002 15.739 20.645 1.00 87.75 521 LYS A C 1
ATOM 4110 O O . LYS A 1 521 ? -8.602 16.526 21.364 1.00 87.75 521 LYS A O 1
ATOM 4115 N N . CYS A 1 522 ? -8.556 15.210 19.555 1.00 88.50 522 CYS A N 1
ATOM 4116 C CA . CYS A 1 522 ? -9.934 15.464 19.140 1.00 88.50 522 CYS A CA 1
ATOM 4117 C C . CYS A 1 522 ? -10.900 14.362 19.607 1.00 88.50 522 CYS A C 1
ATOM 4119 O O . CYS A 1 522 ? -12.073 14.429 19.259 1.00 88.50 522 CYS A O 1
ATOM 4121 N N . VAL A 1 523 ? -10.450 13.372 20.394 1.00 90.56 523 VAL A N 1
ATOM 4122 C CA . VAL A 1 523 ? -11.310 12.304 20.946 1.00 90.56 523 VAL A CA 1
ATOM 4123 C C . VAL A 1 523 ? -12.536 12.840 21.698 1.00 90.56 523 VAL A C 1
ATOM 4125 O O . VAL A 1 523 ? -13.620 12.331 21.421 1.00 90.56 523 VAL A O 1
ATOM 4128 N N . PRO A 1 524 ? -12.445 13.894 22.538 1.00 90.81 524 PRO A N 1
ATOM 4129 C CA . PRO A 1 524 ? -13.630 14.455 23.194 1.00 90.81 524 PRO A CA 1
ATOM 4130 C C . PRO A 1 524 ? -14.729 14.888 22.215 1.00 90.81 524 PRO A C 1
ATOM 4132 O O . PRO A 1 524 ? -15.910 14.652 22.444 1.00 90.81 524 PRO A O 1
ATOM 4135 N N . LEU A 1 525 ? -14.337 15.449 21.066 1.00 89.06 525 LEU A N 1
ATOM 4136 C CA . LEU A 1 525 ? -15.274 15.862 20.016 1.00 89.06 525 LEU A CA 1
ATOM 4137 C C . LEU A 1 525 ? -15.952 14.656 19.347 1.00 89.06 525 LEU A C 1
ATOM 4139 O O . LEU A 1 525 ? -17.086 14.758 18.886 1.00 89.06 525 LEU A O 1
ATOM 4143 N N . LEU A 1 526 ? -15.263 13.512 19.287 1.00 89.69 526 LEU A N 1
ATOM 4144 C CA . LEU A 1 526 ? -15.817 12.269 18.744 1.00 89.69 526 LEU A CA 1
ATOM 4145 C C . LEU A 1 526 ? -16.854 11.671 19.666 1.00 89.69 526 LEU A C 1
ATOM 4147 O O . LEU A 1 526 ? -17.901 11.240 19.194 1.00 89.69 526 LEU A O 1
ATOM 4151 N N . ILE A 1 527 ? -16.557 11.650 20.961 1.00 91.75 527 ILE A N 1
ATOM 4152 C CA . ILE A 1 527 ? -17.467 11.122 21.970 1.00 91.75 527 ILE A CA 1
ATOM 4153 C C . ILE A 1 527 ? -18.730 11.986 22.005 1.00 91.75 527 ILE A C 1
ATOM 4155 O O . ILE A 1 527 ? -19.823 11.435 21.890 1.00 91.75 527 ILE A O 1
ATOM 4159 N N . GLU A 1 528 ? -18.604 13.317 21.987 1.00 91.00 528 GLU A N 1
ATOM 4160 C CA . GLU A 1 528 ? -19.767 14.214 21.906 1.00 91.00 528 GLU A CA 1
ATOM 4161 C C . GLU A 1 528 ? -20.602 13.971 20.635 1.00 91.00 528 GLU A C 1
ATOM 4163 O O . GLU A 1 528 ? -21.826 13.870 20.703 1.00 91.00 528 GLU A O 1
ATOM 4168 N N . PHE A 1 529 ? -19.965 13.787 19.472 1.00 89.62 529 PHE A N 1
ATOM 4169 C CA . PHE A 1 529 ? -20.673 13.441 18.230 1.00 89.62 529 PHE A CA 1
ATOM 4170 C C . PHE A 1 529 ? -21.402 12.086 18.320 1.00 89.62 529 PHE A C 1
ATOM 4172 O O . PHE A 1 529 ? -22.477 11.892 17.747 1.00 89.62 529 PHE A O 1
ATOM 4179 N N . LEU A 1 530 ? -20.822 11.126 19.036 1.00 90.25 530 LEU A N 1
ATOM 4180 C CA . LEU A 1 530 ? -21.370 9.785 19.205 1.00 90.25 530 LEU A CA 1
ATOM 4181 C C . LEU A 1 530 ? -22.604 9.745 20.117 1.00 90.25 530 LEU A C 1
ATOM 4183 O O . LEU A 1 530 ? -23.398 8.813 19.986 1.00 90.25 530 LEU A O 1
ATOM 4187 N N . LYS A 1 531 ? -22.813 10.760 20.961 1.00 91.00 531 LYS A N 1
ATOM 4188 C CA . LYS A 1 531 ? -23.946 10.870 21.894 1.00 91.00 531 LYS A CA 1
ATOM 4189 C C . LYS A 1 531 ? -25.313 10.675 21.238 1.00 91.00 531 LYS A C 1
ATOM 4191 O O . LYS A 1 531 ? -26.179 10.023 21.805 1.00 91.00 531 LYS A O 1
ATOM 4196 N N . SER A 1 532 ? -25.507 11.200 20.027 1.00 88.75 532 SER A N 1
ATOM 4197 C CA . SER A 1 532 ? -26.769 11.071 19.280 1.00 88.75 532 SER A CA 1
ATOM 4198 C C . SER A 1 532 ? -26.923 9.745 18.523 1.00 88.75 532 SER A C 1
ATOM 4200 O O . SER A 1 532 ? -27.977 9.489 17.945 1.00 88.75 532 SER A O 1
ATOM 4202 N N . HIS A 1 533 ? -25.893 8.894 18.512 1.00 86.19 533 HIS A N 1
ATOM 4203 C CA . HIS A 1 533 ? -25.830 7.683 17.688 1.00 86.19 533 HIS A CA 1
ATOM 4204 C C . HIS A 1 533 ? -25.851 6.375 18.503 1.00 86.19 533 HIS A C 1
ATOM 4206 O O . HIS A 1 533 ? -25.962 5.295 17.916 1.00 86.19 533 HIS A O 1
ATOM 4212 N N . MET A 1 534 ? -25.756 6.441 19.836 1.00 88.12 534 MET A N 1
ATOM 4213 C CA . MET A 1 534 ? -25.695 5.270 20.721 1.00 88.12 534 MET A CA 1
ATOM 4214 C C . MET A 1 534 ? -26.570 5.413 21.971 1.00 88.12 534 MET A C 1
ATOM 4216 O O . MET A 1 534 ? -27.051 6.491 22.292 1.00 88.12 534 MET A O 1
ATOM 4220 N N . GLU A 1 535 ? -26.784 4.296 22.666 1.00 88.12 535 GLU A N 1
ATOM 4221 C CA . GLU A 1 535 ? -27.492 4.256 23.953 1.00 88.12 535 GLU A CA 1
ATOM 4222 C C . GLU A 1 535 ? -26.703 4.991 25.050 1.00 88.12 535 GLU A C 1
ATOM 4224 O O . GLU A 1 535 ? -25.469 4.968 25.038 1.00 88.12 535 GLU A O 1
ATOM 4229 N N . ALA A 1 536 ? -27.418 5.589 26.012 1.00 90.00 536 ALA A N 1
ATOM 4230 C CA . ALA A 1 536 ? -26.837 6.377 27.103 1.00 90.00 536 ALA A CA 1
ATOM 4231 C C . ALA A 1 536 ? -25.769 5.598 27.888 1.00 90.00 536 ALA A C 1
ATOM 4233 O O . ALA A 1 536 ? -24.652 6.082 28.017 1.00 90.00 536 ALA A O 1
ATOM 4234 N N . ASP A 1 537 ? -26.043 4.345 28.262 1.00 89.38 537 ASP A N 1
ATOM 4235 C CA . ASP A 1 537 ? -25.097 3.506 29.014 1.00 89.38 537 ASP A CA 1
ATOM 4236 C C . ASP A 1 537 ? -23.753 3.312 28.284 1.00 89.38 537 ASP A C 1
ATOM 4238 O O . ASP A 1 537 ? -22.682 3.288 28.892 1.00 89.38 537 ASP A O 1
ATOM 4242 N N . LYS A 1 538 ? -23.792 3.187 26.948 1.00 90.38 538 LYS A N 1
ATOM 4243 C CA . LYS A 1 538 ? -22.589 3.028 26.110 1.00 90.38 538 LYS A CA 1
ATOM 4244 C C . LYS A 1 538 ? -21.830 4.344 25.969 1.00 90.38 538 LYS A C 1
ATOM 4246 O O . LYS A 1 538 ? -20.602 4.331 25.910 1.00 90.38 538 LYS A O 1
ATOM 4251 N N . TYR A 1 539 ? -22.557 5.456 25.893 1.00 92.94 539 TYR A N 1
ATOM 4252 C CA . TYR A 1 539 ? -21.973 6.791 25.864 1.00 92.94 539 TYR A CA 1
ATOM 4253 C C . TYR A 1 539 ? -21.281 7.117 27.191 1.00 92.94 539 TYR A C 1
ATOM 4255 O O . TYR A 1 539 ? -20.122 7.530 27.181 1.00 92.94 539 TYR A O 1
ATOM 4263 N N . ASP A 1 540 ? -21.946 6.857 28.316 1.00 92.88 540 ASP A N 1
ATOM 4264 C CA . ASP A 1 540 ? -21.414 7.113 29.654 1.00 92.88 540 ASP A CA 1
ATOM 4265 C C . ASP A 1 540 ? -20.130 6.315 29.897 1.00 92.88 540 ASP A C 1
ATOM 4267 O O . ASP A 1 540 ? -19.168 6.845 30.445 1.00 92.88 540 ASP A O 1
ATOM 4271 N N . LEU A 1 541 ? -20.054 5.075 29.402 1.00 92.88 541 LEU A N 1
ATOM 4272 C CA . LEU A 1 541 ? -18.824 4.282 29.449 1.00 92.88 541 LEU A CA 1
ATOM 4273 C C . LEU A 1 541 ? -17.654 4.959 28.707 1.00 92.88 541 LEU A C 1
ATOM 4275 O O . LEU A 1 541 ? -16.545 5.019 29.236 1.00 92.88 541 LEU A O 1
ATOM 4279 N N . LEU A 1 542 ? -17.883 5.486 27.498 1.00 93.19 542 LEU A N 1
ATOM 4280 C CA . LEU A 1 542 ? -16.849 6.199 26.733 1.00 93.19 542 LEU A CA 1
ATOM 4281 C C . LEU A 1 542 ? -16.447 7.515 27.406 1.00 93.19 542 LEU A C 1
ATOM 4283 O O . LEU A 1 542 ? -15.261 7.845 27.444 1.00 93.19 542 LEU A O 1
ATOM 4287 N N . HIS A 1 543 ? -17.421 8.255 27.937 1.00 94.31 543 HIS A N 1
ATOM 4288 C CA . HIS A 1 543 ? -17.188 9.516 28.635 1.00 94.31 543 HIS A CA 1
ATOM 4289 C C . HIS A 1 543 ? -16.392 9.303 29.931 1.00 94.31 543 HIS A C 1
ATOM 4291 O O . HIS A 1 543 ? -15.411 10.002 30.178 1.00 94.31 543 HIS A O 1
ATOM 4297 N N . ASN A 1 544 ? -16.746 8.290 30.723 1.00 93.62 544 ASN A N 1
ATOM 4298 C CA . ASN A 1 544 ? -16.024 7.932 31.944 1.00 93.62 544 ASN A CA 1
ATOM 4299 C C . ASN A 1 544 ? -14.571 7.545 31.644 1.00 93.62 544 ASN A C 1
ATOM 4301 O O . ASN A 1 544 ? -13.654 8.016 32.319 1.00 93.62 544 ASN A O 1
ATOM 4305 N N . GLN A 1 545 ? -14.345 6.771 30.580 1.00 92.75 545 GLN A N 1
ATOM 4306 C CA . GLN A 1 545 ? -12.993 6.427 30.145 1.00 92.75 545 GLN A CA 1
ATOM 4307 C C . GLN A 1 545 ? -12.201 7.665 29.704 1.00 92.75 545 GLN A C 1
ATOM 4309 O O . GLN A 1 545 ? -11.018 7.794 30.027 1.00 92.75 545 GLN A O 1
ATOM 4314 N N . GLN A 1 546 ? -12.836 8.599 28.989 1.00 94.06 546 GLN A N 1
ATOM 4315 C CA . GLN A 1 546 ? -12.217 9.874 28.623 1.00 94.06 546 GLN A CA 1
ATOM 4316 C C . GLN A 1 546 ? -11.793 10.661 29.872 1.00 94.06 546 GLN A C 1
ATOM 4318 O O . GLN A 1 546 ? -10.670 11.168 29.922 1.00 94.06 546 GLN A O 1
ATOM 4323 N N . ASP A 1 547 ? -12.654 10.743 30.888 1.00 93.12 547 ASP A N 1
ATOM 4324 C CA . ASP A 1 547 ? -12.361 11.433 32.146 1.00 93.12 547 ASP A CA 1
ATOM 4325 C C . ASP A 1 547 ? -11.202 10.784 32.910 1.00 93.12 547 ASP A C 1
ATOM 4327 O O . ASP A 1 547 ? -10.330 11.497 33.420 1.00 93.12 547 ASP A O 1
ATOM 4331 N N . LEU A 1 548 ? -11.146 9.449 32.955 1.00 92.44 548 LEU A N 1
ATOM 4332 C CA . LEU A 1 548 ? -10.026 8.711 33.544 1.00 92.44 548 LEU A CA 1
ATOM 4333 C C . LEU A 1 548 ? -8.712 9.025 32.827 1.00 92.44 548 LEU A C 1
ATOM 4335 O O . LEU A 1 548 ? -7.741 9.401 33.482 1.00 92.44 548 LEU A O 1
ATOM 4339 N N . ILE A 1 549 ? -8.686 8.975 31.493 1.00 92.44 549 ILE A N 1
ATOM 4340 C CA . ILE A 1 549 ? -7.485 9.297 30.706 1.00 92.44 549 ILE A CA 1
ATOM 4341 C C . ILE A 1 549 ? -7.049 10.748 30.939 1.00 92.44 549 ILE A C 1
ATOM 4343 O O . ILE A 1 549 ? -5.863 11.016 31.134 1.00 92.44 549 ILE A O 1
ATOM 4347 N N . MET A 1 550 ? -7.985 11.699 30.980 1.00 91.06 550 MET A N 1
ATOM 4348 C CA . MET A 1 550 ? -7.661 13.100 31.268 1.00 91.06 550 MET A CA 1
ATOM 4349 C C . MET A 1 550 ? -7.089 13.288 32.680 1.00 91.06 550 MET A C 1
ATOM 4351 O O . MET A 1 550 ? -6.189 14.111 32.864 1.00 91.06 550 MET A O 1
ATOM 4355 N N . LYS A 1 551 ? -7.577 12.544 33.682 1.00 91.44 551 LYS A N 1
ATOM 4356 C CA . LYS A 1 551 ? -6.990 12.530 35.033 1.00 91.44 551 LYS A CA 1
ATOM 4357 C C . LYS A 1 551 ? -5.591 11.914 35.017 1.00 91.44 551 LYS A C 1
ATOM 4359 O O . LYS A 1 551 ? -4.672 12.527 35.553 1.00 91.44 551 LYS A O 1
ATOM 4364 N N . MET A 1 552 ? -5.406 10.783 34.336 1.00 89.38 552 MET A N 1
ATOM 4365 C CA . MET A 1 552 ? -4.098 10.135 34.184 1.00 89.38 552 MET A CA 1
ATOM 4366 C C . MET A 1 552 ? -3.070 11.084 33.566 1.00 89.38 552 MET A C 1
ATOM 4368 O O . MET A 1 552 ? -1.984 11.239 34.115 1.00 89.38 552 MET A O 1
ATOM 4372 N N . MET A 1 553 ? -3.424 11.793 32.489 1.00 88.00 553 MET A N 1
ATOM 4373 C CA . MET A 1 553 ? -2.529 12.758 31.836 1.00 88.00 553 MET A CA 1
ATOM 4374 C C . MET A 1 553 ? -2.120 13.932 32.741 1.00 88.00 553 MET A C 1
ATOM 4376 O O . MET A 1 553 ? -1.042 14.486 32.558 1.00 88.00 553 MET A O 1
ATOM 4380 N N . LYS A 1 554 ? -2.950 14.325 33.719 1.00 88.25 554 LYS A N 1
ATOM 4381 C CA . LYS A 1 554 ? -2.615 15.389 34.690 1.00 88.25 554 LYS A CA 1
ATOM 4382 C C . LYS A 1 554 ? -1.652 14.925 35.779 1.00 88.25 554 LYS A C 1
ATOM 4384 O O . LYS A 1 554 ? -0.951 15.748 36.360 1.00 88.25 554 LYS A O 1
ATOM 4389 N N . VAL A 1 555 ? -1.679 13.635 36.097 1.00 88.19 555 VAL A N 1
ATOM 4390 C CA . VAL A 1 555 ? -0.876 13.023 37.164 1.00 88.19 555 VAL A CA 1
ATOM 4391 C C . VAL A 1 555 ? 0.428 12.426 36.611 1.00 88.19 555 VAL A C 1
ATOM 4393 O O . VAL A 1 555 ? 1.398 12.240 37.344 1.00 88.19 555 VAL A O 1
ATOM 4396 N N . GLN A 1 556 ? 0.477 12.178 35.302 1.00 83.38 556 GLN A N 1
ATOM 4397 C CA . GLN A 1 556 ? 1.628 11.636 34.592 1.00 83.38 556 GLN A CA 1
ATOM 4398 C C . GLN A 1 556 ? 2.902 12.465 34.839 1.00 83.38 556 GLN A C 1
ATOM 4400 O O . GLN A 1 556 ? 2.938 13.668 34.597 1.00 83.38 556 GLN A O 1
ATOM 4405 N N . GLY A 1 557 ? 3.965 11.800 35.302 1.00 80.31 557 GLY A N 1
ATOM 4406 C CA . GLY A 1 557 ? 5.266 12.428 35.561 1.00 80.31 557 GLY A CA 1
ATOM 4407 C C . GLY A 1 557 ? 5.410 13.114 36.924 1.00 80.31 557 GLY A C 1
ATOM 4408 O O . GLY A 1 557 ? 6.478 13.653 37.198 1.00 80.31 557 GLY A O 1
ATOM 4409 N N . ASN A 1 558 ? 4.388 13.080 37.789 1.00 85.62 558 ASN A N 1
ATOM 4410 C CA . ASN A 1 558 ? 4.498 13.543 39.173 1.00 85.62 558 ASN A CA 1
ATOM 4411 C C . ASN A 1 558 ? 4.844 12.371 40.112 1.00 85.62 558 ASN A C 1
ATOM 4413 O O . ASN A 1 558 ? 4.006 11.500 40.351 1.00 85.62 558 ASN A O 1
ATOM 4417 N N . GLU A 1 559 ? 6.069 12.351 40.651 1.00 78.00 559 GLU A N 1
ATOM 4418 C CA . GLU A 1 559 ? 6.545 11.259 41.517 1.00 78.00 559 GLU A CA 1
ATOM 4419 C C . GLU A 1 559 ? 5.724 11.103 42.806 1.00 78.00 559 GLU A C 1
ATOM 4421 O O . GLU A 1 559 ? 5.523 9.978 43.261 1.00 78.00 559 GLU A O 1
ATOM 4426 N N . GLU A 1 560 ? 5.167 12.191 43.346 1.00 82.00 560 GLU A N 1
ATOM 4427 C CA . GLU A 1 560 ? 4.356 12.172 44.576 1.00 82.00 560 GLU A CA 1
ATOM 4428 C C . GLU A 1 560 ? 2.988 11.504 44.385 1.00 82.00 560 GLU A C 1
ATOM 4430 O O . GLU A 1 560 ? 2.325 11.135 45.352 1.00 82.00 560 GLU A O 1
ATOM 4435 N N . LYS A 1 561 ? 2.550 11.336 43.133 1.00 87.31 561 LYS A N 1
ATOM 4436 C CA . LYS A 1 561 ? 1.226 10.810 42.779 1.00 87.31 561 LYS A CA 1
ATOM 4437 C C . LYS A 1 561 ? 1.288 9.507 41.987 1.00 87.31 561 LYS A C 1
ATOM 4439 O O . LYS A 1 561 ? 0.347 9.142 41.282 1.00 87.31 561 LYS A O 1
ATOM 4444 N N . LYS A 1 562 ? 2.398 8.782 42.097 1.00 85.88 562 LYS A N 1
ATOM 4445 C CA . LYS A 1 562 ? 2.617 7.524 41.376 1.00 85.88 562 LYS A CA 1
ATOM 4446 C C . LYS A 1 562 ? 1.580 6.448 41.722 1.00 85.88 562 LYS A C 1
ATOM 4448 O O . LYS A 1 562 ? 1.121 5.738 40.829 1.00 85.88 562 LYS A O 1
ATOM 4453 N N . ASP A 1 563 ? 1.171 6.369 42.986 1.00 86.88 563 ASP A N 1
ATOM 4454 C CA . ASP A 1 563 ? 0.145 5.419 43.435 1.00 86.88 563 ASP A CA 1
ATOM 4455 C C . ASP A 1 563 ? -1.248 5.792 42.900 1.00 86.88 563 ASP A C 1
ATOM 4457 O O . ASP A 1 563 ? -1.994 4.920 42.454 1.00 86.88 563 ASP A O 1
ATOM 4461 N N . GLU A 1 564 ? -1.566 7.094 42.852 1.00 90.06 564 GLU A N 1
ATOM 4462 C CA . GLU A 1 564 ? -2.791 7.624 42.230 1.00 90.06 564 GLU A CA 1
ATOM 4463 C C . GLU A 1 564 ? -2.823 7.297 40.726 1.00 90.06 564 GLU A C 1
ATOM 4465 O O . GLU A 1 564 ? -3.841 6.833 40.212 1.00 90.06 564 GLU A O 1
ATOM 4470 N N . PHE A 1 565 ? -1.697 7.461 40.023 1.00 89.38 565 PHE A N 1
ATOM 4471 C CA . PHE A 1 565 ? -1.573 7.103 38.608 1.00 89.38 565 PHE A CA 1
ATOM 4472 C C . PHE A 1 565 ? -1.785 5.602 38.364 1.00 89.38 565 PHE A C 1
ATOM 4474 O O . PHE A 1 565 ? -2.540 5.234 37.468 1.00 89.38 565 PHE A O 1
ATOM 4481 N N . SER A 1 566 ? -1.161 4.741 39.174 1.00 88.06 566 SER A N 1
ATOM 4482 C CA . SER A 1 566 ? -1.289 3.280 39.064 1.00 88.06 566 SER A CA 1
ATOM 4483 C C . SER A 1 566 ? -2.733 2.807 39.284 1.00 88.06 566 SER A C 1
ATOM 4485 O O . SER A 1 566 ? -3.242 1.965 38.539 1.00 88.06 566 SER A O 1
ATOM 4487 N N . ALA A 1 567 ? -3.431 3.396 40.262 1.00 91.12 567 ALA A N 1
ATOM 4488 C CA . ALA A 1 567 ? -4.841 3.107 40.513 1.00 91.12 567 ALA A CA 1
ATOM 4489 C C . ALA A 1 567 ? -5.731 3.509 39.322 1.00 91.12 567 ALA A C 1
ATOM 4491 O O . ALA A 1 567 ? -6.533 2.697 38.854 1.00 91.12 567 ALA A O 1
ATOM 4492 N N . LEU A 1 568 ? -5.537 4.721 38.787 1.00 91.31 568 LEU A N 1
ATOM 4493 C CA . LEU A 1 568 ? -6.264 5.209 37.608 1.00 91.31 568 LEU A CA 1
ATOM 4494 C C . LEU A 1 568 ? -5.975 4.363 36.359 1.00 91.31 568 LEU A C 1
ATOM 4496 O O . LEU A 1 568 ? -6.888 4.080 35.586 1.00 91.31 568 LEU A O 1
ATOM 4500 N N . GLU A 1 569 ? -4.729 3.923 36.166 1.00 89.19 569 GLU A N 1
ATOM 4501 C CA . GLU A 1 569 ? -4.343 3.061 35.046 1.00 89.19 569 GLU A CA 1
ATOM 4502 C C . GLU A 1 569 ? -5.032 1.691 35.118 1.00 89.19 569 GLU A C 1
ATOM 4504 O O . GLU A 1 569 ? -5.516 1.182 34.102 1.00 89.19 569 GLU A O 1
ATOM 4509 N N . SER A 1 570 ? -5.113 1.097 36.312 1.00 90.00 570 SER A N 1
ATOM 4510 C CA . SER A 1 570 ? -5.809 -0.176 36.514 1.00 90.00 570 SER A CA 1
ATOM 4511 C C . SER A 1 570 ? -7.309 -0.056 36.230 1.00 90.00 570 SER A C 1
ATOM 4513 O O . SER A 1 570 ? -7.887 -0.945 35.602 1.00 90.00 570 SER A O 1
ATOM 4515 N N . GLU A 1 571 ? -7.941 1.035 36.666 1.00 92.25 571 GLU A N 1
ATOM 4516 C CA . GLU A 1 571 ? -9.358 1.302 36.399 1.00 92.25 571 GLU A CA 1
ATOM 4517 C C . GLU A 1 571 ? -9.614 1.517 34.898 1.00 92.25 571 GLU A C 1
ATOM 4519 O O . GLU A 1 571 ? -10.512 0.897 34.321 1.00 92.25 571 GLU A O 1
ATOM 4524 N N . ALA A 1 572 ? -8.764 2.309 34.237 1.00 91.75 572 ALA A N 1
ATOM 4525 C CA . ALA A 1 572 ? -8.854 2.571 32.804 1.00 91.75 572 ALA A CA 1
ATOM 4526 C C . ALA A 1 572 ? -8.654 1.300 31.960 1.00 91.75 572 ALA A C 1
ATOM 4528 O O . ALA A 1 572 ? -9.298 1.142 30.920 1.00 91.75 572 ALA A O 1
ATOM 4529 N N . LYS A 1 573 ? -7.794 0.368 32.390 1.00 91.94 573 LYS A N 1
ATOM 4530 C CA . LYS A 1 573 ? -7.613 -0.936 31.726 1.00 91.94 573 LYS A CA 1
ATOM 4531 C C . LYS A 1 573 ? -8.850 -1.826 31.846 1.00 91.94 573 LYS A C 1
ATOM 4533 O O . LYS A 1 573 ? -9.220 -2.474 30.871 1.00 91.94 573 LYS A O 1
ATOM 4538 N N . LEU A 1 574 ? -9.521 -1.821 32.996 1.00 91.12 574 LEU A N 1
ATOM 4539 C CA . LEU A 1 574 ? -10.748 -2.596 33.194 1.00 91.12 574 LEU A CA 1
ATOM 4540 C C . LEU A 1 574 ? -11.899 -2.055 32.331 1.00 91.12 574 LEU A C 1
ATOM 4542 O O . LEU A 1 574 ? -12.579 -2.822 31.650 1.00 91.12 574 LEU A O 1
ATOM 4546 N N . GLN A 1 575 ? -12.075 -0.731 32.290 1.00 91.50 575 GLN A N 1
ATOM 4547 C CA . GLN A 1 575 ? -13.059 -0.092 31.410 1.00 91.50 575 GLN A CA 1
ATOM 4548 C C . GLN A 1 575 ? -12.721 -0.262 29.919 1.00 91.50 575 GLN A C 1
ATOM 4550 O O . GLN A 1 575 ? -13.626 -0.420 29.096 1.00 91.50 575 GLN A O 1
ATOM 4555 N N . MET A 1 576 ? -11.434 -0.288 29.555 1.00 91.94 576 MET A N 1
ATOM 4556 C CA . MET A 1 576 ? -10.986 -0.525 28.178 1.00 91.94 576 MET A CA 1
ATOM 4557 C C . MET A 1 576 ? -11.514 -1.857 27.627 1.00 91.94 576 MET A C 1
ATOM 4559 O O . MET A 1 576 ? -11.981 -1.893 26.486 1.00 91.94 576 MET A O 1
ATOM 4563 N N . ASP A 1 577 ? -11.477 -2.940 28.406 1.00 89.44 577 ASP A N 1
ATOM 4564 C CA . ASP A 1 577 ? -11.961 -4.250 27.952 1.00 89.44 577 ASP A CA 1
ATOM 4565 C C . ASP A 1 577 ? -13.474 -4.253 27.691 1.00 89.44 577 ASP A C 1
ATOM 4567 O O . ASP A 1 577 ? -13.939 -4.844 26.711 1.00 89.44 577 ASP A O 1
ATOM 4571 N N . GLU A 1 578 ? -14.248 -3.533 28.505 1.00 90.19 578 GLU A N 1
ATOM 4572 C CA . GLU A 1 578 ? -15.682 -3.337 28.270 1.00 90.19 578 GLU A CA 1
ATOM 4573 C C . GLU A 1 578 ? -15.943 -2.501 27.009 1.00 90.19 578 GLU A C 1
ATOM 4575 O O . GLU A 1 578 ? -16.775 -2.869 26.173 1.00 90.19 578 GLU A O 1
ATOM 4580 N N . ILE A 1 579 ? -15.171 -1.434 26.784 1.00 91.50 579 ILE A N 1
ATOM 4581 C CA . ILE A 1 579 ? -15.273 -0.618 25.564 1.00 91.50 579 ILE A CA 1
ATOM 4582 C C . ILE A 1 579 ? -14.962 -1.453 24.320 1.00 91.50 579 ILE A C 1
ATOM 4584 O O . ILE A 1 579 ? -15.706 -1.393 23.335 1.00 91.50 579 ILE A O 1
ATOM 4588 N N . LYS A 1 580 ? -13.918 -2.289 24.356 1.00 91.94 580 LYS A N 1
ATOM 4589 C CA . LYS A 1 580 ? -13.589 -3.199 23.248 1.00 91.94 580 LYS A CA 1
ATOM 4590 C C . LYS A 1 580 ? -14.771 -4.111 22.907 1.00 91.94 580 LYS A C 1
ATOM 4592 O O . LYS A 1 580 ? -15.081 -4.287 21.725 1.00 91.94 580 LYS A O 1
ATOM 4597 N N . LYS A 1 581 ? -15.485 -4.636 23.910 1.00 88.56 581 LYS A N 1
ATOM 4598 C CA . LYS A 1 581 ? -16.705 -5.438 23.695 1.00 88.56 581 LYS A CA 1
ATOM 4599 C C . LYS A 1 581 ? -17.811 -4.614 23.033 1.00 88.56 581 LYS A C 1
ATOM 4601 O O . LYS A 1 581 ? -18.407 -5.086 22.063 1.00 88.56 581 LYS A O 1
ATOM 4606 N N . VAL A 1 582 ? -18.060 -3.385 23.494 1.00 87.81 582 VAL A N 1
ATOM 4607 C CA . VAL A 1 582 ? -19.066 -2.480 22.900 1.00 87.81 582 VAL A CA 1
ATOM 4608 C C . VAL A 1 582 ? -18.771 -2.213 21.422 1.00 87.81 582 VAL A C 1
ATOM 4610 O O . VAL A 1 582 ? -19.674 -2.301 20.587 1.00 87.81 582 VAL A O 1
ATOM 4613 N N . VAL A 1 583 ? -17.510 -1.955 21.073 1.00 88.25 583 VAL A N 1
ATOM 4614 C CA . VAL A 1 583 ? -17.084 -1.677 19.692 1.00 88.25 583 VAL A CA 1
ATOM 4615 C C . VAL A 1 583 ? -17.268 -2.896 18.781 1.00 88.25 583 VAL A C 1
ATOM 4617 O O . VAL A 1 583 ? -17.757 -2.759 17.656 1.00 88.25 583 VAL A O 1
ATOM 4620 N N . VAL A 1 584 ? -16.919 -4.097 19.257 1.00 83.12 584 VAL A N 1
ATOM 4621 C CA . VAL A 1 584 ? -17.071 -5.351 18.494 1.00 83.12 584 VAL A CA 1
ATOM 4622 C C . VAL A 1 584 ? -18.545 -5.725 18.316 1.00 83.12 584 VAL A C 1
ATOM 4624 O O . VAL A 1 584 ? -18.941 -6.176 17.239 1.00 83.12 584 VAL A O 1
ATOM 4627 N N . MET A 1 585 ? -19.373 -5.511 19.342 1.00 76.94 585 MET A N 1
ATOM 4628 C CA . MET A 1 585 ? -20.810 -5.805 19.307 1.00 76.94 585 MET A CA 1
ATOM 4629 C C . MET A 1 585 ? -21.648 -4.715 18.627 1.00 76.94 585 MET A C 1
ATOM 4631 O O . MET A 1 585 ? -22.839 -4.933 18.392 1.00 76.94 585 MET A O 1
ATOM 4635 N N . GLY A 1 586 ? -21.051 -3.567 18.290 1.00 64.50 586 GLY A N 1
ATOM 4636 C CA . GLY A 1 586 ? -21.707 -2.432 17.648 1.00 64.50 586 GLY A CA 1
ATOM 4637 C C . GLY A 1 586 ? -22.406 -2.817 16.341 1.00 64.50 586 GLY A C 1
ATOM 4638 O O . GLY A 1 586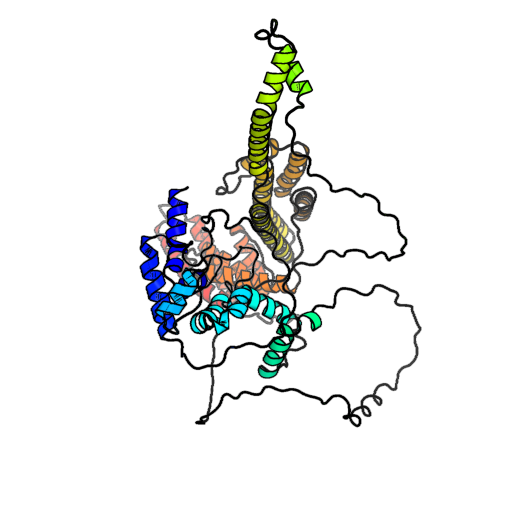 ? -21.798 -2.858 15.265 1.00 64.50 586 GLY A O 1
ATOM 4639 N N . LYS A 1 587 ? -23.711 -3.088 16.430 1.00 58.78 587 LYS A N 1
ATOM 4640 C CA . LYS A 1 587 ? -24.632 -3.166 15.292 1.00 58.78 587 LYS A CA 1
ATOM 4641 C C . LYS A 1 587 ? -25.241 -1.786 15.067 1.00 58.78 587 LYS A C 1
ATOM 4643 O O . LYS A 1 587 ? -25.382 -1.009 16.004 1.00 58.78 587 LYS A O 1
ATOM 4648 N N . LYS A 1 588 ? -25.613 -1.495 13.818 1.00 48.66 588 LYS A N 1
ATOM 4649 C CA . LYS A 1 588 ? -26.352 -0.278 13.468 1.00 48.66 588 LYS A CA 1
ATOM 4650 C C . LYS A 1 588 ? -27.601 -0.201 14.356 1.00 48.66 588 LYS A C 1
ATOM 4652 O O . LYS A 1 588 ? -28.482 -1.046 14.208 1.00 48.66 588 LYS A O 1
ATOM 4657 N N . SER A 1 589 ? -27.677 0.779 15.255 1.00 43.06 589 SER A N 1
ATOM 4658 C CA . SER A 1 589 ? -28.952 1.170 15.845 1.00 43.06 589 SER A CA 1
ATOM 4659 C C . SER A 1 589 ? -29.793 1.729 14.699 1.00 43.06 589 SER A C 1
ATOM 4661 O O . SER A 1 589 ? -29.378 2.624 13.960 1.00 43.06 589 SER A O 1
ATOM 4663 N N . THR A 1 590 ? -30.954 1.132 14.456 1.00 32.34 590 THR A N 1
ATOM 4664 C CA . THR A 1 590 ? -31.987 1.757 13.632 1.00 32.34 590 THR A CA 1
ATOM 4665 C C . THR A 1 590 ? -32.544 2.921 14.438 1.00 32.34 590 THR A C 1
ATOM 4667 O O . THR A 1 590 ? -33.582 2.785 15.078 1.00 32.34 590 THR A O 1
ATOM 4670 N N . VAL A 1 591 ? -31.825 4.042 14.474 1.00 35.91 591 VAL A N 1
ATOM 4671 C CA . VAL A 1 591 ? -32.437 5.304 14.881 1.00 35.91 591 VAL A CA 1
ATOM 4672 C C . VAL A 1 591 ? -33.437 5.626 13.779 1.00 35.91 591 VAL A C 1
ATOM 4674 O O . VAL A 1 591 ? -33.062 5.763 12.613 1.00 35.91 591 VAL A O 1
ATOM 4677 N N . ALA A 1 592 ? -34.718 5.579 14.138 1.00 31.61 592 ALA A N 1
ATOM 4678 C CA . ALA A 1 592 ? -35.807 5.982 13.273 1.00 31.61 592 ALA A CA 1
ATOM 4679 C C . ALA A 1 592 ? -35.551 7.427 12.838 1.00 31.61 592 ALA A C 1
ATOM 4681 O O . ALA A 1 592 ? -35.308 8.288 13.679 1.00 31.61 592 ALA A O 1
ATOM 4682 N N . GLU A 1 593 ? -35.562 7.667 11.530 1.00 29.42 593 GLU A N 1
ATOM 4683 C CA . GLU A 1 593 ? -35.699 9.017 10.995 1.00 29.42 593 GLU A CA 1
ATOM 4684 C C . GLU A 1 593 ? -37.013 9.585 11.557 1.00 29.42 593 GLU A C 1
ATOM 4686 O O . GLU A 1 593 ? -38.092 9.088 11.230 1.00 29.42 593 GLU A O 1
ATOM 4691 N N . THR A 1 594 ? -36.908 10.570 12.448 1.00 28.58 594 THR A N 1
ATOM 4692 C CA . THR A 1 594 ? -38.003 11.466 12.842 1.00 28.58 594 THR A CA 1
ATOM 4693 C C . THR A 1 594 ? -37.624 12.884 12.500 1.00 28.58 594 THR A C 1
ATOM 4695 O O . THR A 1 594 ? -36.481 13.257 12.860 1.00 28.58 594 THR A O 1
#

Radius of gyration: 36.72 Å; chains: 1; bounding box: 109×78×103 Å

Sequence (594 aa):
MIKSLKSSVEERLFQFVEDEAYILASFLDPRFKTRWCETEQIDQCLAVVKDKLSQVPTSSEPPCDQNSPPCKRAKNDDLFSFMPAPSVERKRNPSGISVSSEMDDYLSDNCIDMSKDPLLYWHSNCQRLPRLAKLAVQYLAIPATSAPVERLFSTAGKTFRPERCRLADGTFEKLMMDVRNNPSLFSNEASKGSGKFSKIEEGGKEDRKDQRRKKAAGNMKASYILALGLHLCYHPTTKNVSKSGGGTQGREVKTRSTKKKFKAQERDDSDDDVATNFMKEKQQACQFMSLEELENHLKEQTELEDCPDSFIAEIALQLHRPLTRQYQEAAKSVFLTQSGTGTARKKTHGELQEKISGLWTSCCLFEKGMKQFNEETSAQLVKHLLKTVCSDITNIVVSAVATEHMMSVQEDTQLTPEGRAAIIVKLPDNMQQILSKLHTSLNGKSLEEFNNQLNIICSPEHLGVMLKKPDKKKERQLVFNQRQVLLEQLKSETDPAVALHLSSVILIHTYTQNIVHIPGKCVPLLIEFLKSHMEADKYDLLHNQQDLIMKMMKVQGNEEKKDEFSALESEAKLQMDEIKKVVVMGKKSTVAET

InterPro domains:
  IPR008906 HAT, C-terminal dimerisation domain [PF05699] (102-176)
  IPR012337 Ribonuclease H-like superfamily [SSF53098] (7-177)
  IPR018611 E3 UFM1-protein ligase 1 [PTHR31057] (240-588)
  IPR056580 E3 UFM1-protein ligase 1-like domain [PF23659] (349-470)
  IPR056761 E3 UFM1-protein ligase-like, C-terminal domain [PF25041] (475-580)

pLDDT: mean 71.58, std 24.0, range [21.86, 96.94]

Organism: Mytilus edulis (NCBI:txid6550)

Foldseek 3Di:
DVVVVVVVCCVPPVVLVPDLLNLLQQLLQLQRNCQVDDPVCSVVSVVSLLVQLVVFDPDDDDPDDPDDDDDDFDDDDCPCVVTDDWDDDDDDDDDDPDSVRLSVVSVNDIRDDPRDDSLVVLNVCCVVNVSSSVSNCVSNPDDPDCVVVVVLVLLLVVVDDPVNPPDDPVNSVVVSVVCVVCVPVSPDDDDDDDDDDDDDDDDDDDDPPPVVPPPPDDDDDDDDDDDDDDDDDDDDDDDDDDDDDDDDDDDDDDDDDDDDDDDDDDDDDDDDDDDDDDDDPDPPLPADDDLVVQLVVLCPDPVCVPPDSVVSSVVSVVVRVVVRVVVSVVVVVVVCLLDPDPVVVVVVLVVLLCLLQVLVLLLVLQLVLLVVDDPVSSQVQQLVSLVPSLLQSLQSLLCVQCVNVVHDDDPPDSQDLVNSLVSLVPDPPVSSVLSVQLSVCSNPRDVVSNVVSVCVCCPPVHSVRDHDHDDPVVLLVVLVVVLVVLLVVLVPDQALLVNLVSLLQLLSCQAVVTHHDDDSVCSVVSLVVCVVFDDPVLSVLSVVLVVLVVVLVVCPPPPVCVVVNVVSSVVSSVSSVVSSVCSVPDHGDPPDDD